Protein 3QVA (pdb70)

InterPro domains:
  IPR014306 Hydroxyisourate hydrolase [TIGR02962] (2-108)
  IPR014306 Hydroxyisourate hydrolase [cd05822] (2-108)
  IPR023416 Transthyretin/hydroxyisourate hydrolase domain [PF00576] (4-107)
  IPR023416 Transthyretin/hydroxyisourate hydrolase domain [PTHR10395] (2-108)
  IPR023418 Transthyretin, thyroxine binding site [PS00768] (7-22)
  IPR036817 Transthyretin/hydroxyisourate hydrolase domain superfamily [G3DSA:2.60.40.180] (1-108)
  IPR036817 Transthyretin/hydroxyisourate hydrolase domain superfamily [SSF49472] (1-108)

Nearest PDB structures (foldseek):
  3qva-assembly1_A  TM=1.009E+00  e=8.486E-22  Klebsiella pneumoniae subsp. pneumoniae MGH 78578
  3qva-assembly1_C  TM=1.006E+00  e=4.173E-19  Klebsiella pneumoniae subsp. pneumoniae MGH 78578
  3qva-assembly1_D  TM=1.007E+00  e=2.895E-18  Klebsiella pneumoniae subsp. pneumoniae MGH 78578
  4mrb-assembly1_B-2  TM=9.279E-01  e=1.283E-07  Homo sapiens
  4det-assembly1_B-2  TM=9.299E-01  e=4.336E-07  Homo sapiens

Sequence (422 aa):
ENLYFQMSTLSTHILDISTGTPAEGVTVSLSREGETLANLVTNAQGRIATFSAAPLPAGRYCLTAETGAWFARAGRESVFTRRAQIDFVIDHFHLPFLIAPGGWSTYRGSHMSTLSTHILDISTGTPAEGVTVSLSREGETLANLVTNAQGRIATFSAAPLPAGRYCCLTAETGAWFARAGRESVFTRAQIDFVIGEDHFHLPFLIAPGGWSTYRGMSTLSTHILDISTGTPAEGVTVSLSREGETLANLVTNAQGRIATFSAAPLPAGRYCLTAETGAWFARAGRESVFTRRAQIDFVIGEDHFHLPFLIAPGGWSTYRGSSTLSTHILDISTGTPAEGVTVSLSREGETLANLVTNAQGRIATFSAAPLPAGRYCCLTAETGAWFARAGRESVFTRAQIDFVIGDHFHLPFLIAPGGWSTYRGS

B-factor: mean 18.8, std 6.83, range [8.74, 57.18]

Solvent-accessible surface area: 16464 Å² total; per-residue (Å²): 159,117,110,76,91,111,110,7,49,0,10,1,10,0,1,2,18,6,74,11,67,40,0,104,27,0,37,0,27,0,26,74,105,78,58,69,43,0,5,20,52,4,80,72,68,0,86,11,87,45,2,14,83,66,72,8,73,84,25,158,6,20,0,14,0,42,5,15,43,39,4,67,158,66,69,70,124,29,29,6,27,58,0,26,0,9,1,52,48,117,67,15,27,0,2,0,9,1,3,11,2,0,8,23,3,11,55,6,46,94,108,2,37,0,11,1,8,0,1,2,16,6,74,12,67,43,0,106,26,0,38,0,26,0,22,77,132,75,58,109,71,18,103,67,90,3,62,63,94,0,80,11,83,74,14,30,118,63,61,9,60,62,24,129,3,32,0,13,0,60,5,13,45,38,2,65,157,67,71,74,160,23,20,4,36,76,0,21,0,13,0,52,2,72,89,86,76,8,39,0,2,0,9,1,3,13,0,0,11,24,4,11,38,28,86,4,46,0,10,1,17,0,2,1,17,5,75,13,66,44,0,105,25,0,36,0,30,0,24,79,106,73,58,105,58,15,105,64,89,4,80,68,111,0,102,12,87,69,6,29,122,63,84,6,72,68,24,166,5,25,0,13,0,45,5,14,44,40,2,66,154,68,73,73,163,26,20,4,15,65,0,29,0,14,0,41,4,88,94,89,69,6,21,0,1,0,8,1,3,14,2,0,11,22,4,11,37,7,65,31,60,2,9,1,11,0,1,3,14,6,76,9,68,44,0,104,38,0,42,0,25,0,20,69,132,73,121,102,66,15,96,66,84,3,81,67,69,0,97,11,87,69,7,37,118,62,102,12,77,72,23,110,4,31,0,10,0,61,5,15,62,51,4,67,96,66,69,72,124,29,29,5,21,68,0,21,0,10,0,48,9,95,109,80,16,21,0,1,0,8,0,3,11,2,0,8,26,3,10,54,8,66

CATH classification: 2.60.40.180

Organism: Klebsiella pneumoniae subsp. pneumoniae (strain ATCC 700721 / MGH 78578) (NCBI:txid272620)

Foldseek 3Di:
DDFDAACAWEKEWEAAPVVRATQFFKWKWKDAPPRTHGIHTQHRRNIDGTRHPHHDDWHKMKIKTQVQVSCVVVVHHAPDRIDIDIDTDHYFYWYWYDYRYDIDIDGDD/DFAWEKEWEAAPVVRATQFFWWKWKDFPPHTQAIDTQHRRRIDGTRDPDTGDWGKMKIKTQVQVSCVVVVHHAPDRIDIDIDTDPPHYWYWYWYDYRDDIDIDGD/DAWEKEWEAAPVVGATQFFWWKWKDFPPHTQAIDTQHRRRIDGTRDPDGDDWGKMKIKTQVQVSCVVVVHHAPDRIDIDIDTDNDHYFYWYWYDYRDDIDIDGDD/DWEKEWEAAPVVRATQFFKWKWKDFPPHTDAIDTQHRRNMDGTGDPDDDDWGKMKIKIQVQVSCVVVVHAAPDRIDIDIDTDVPYFYWYWYDYRDDIDIDTDD

Structure (mmCIF, N/CA/C/O backbone):
data_3QVA
#
_entry.id   3QVA
#
_cell.length_a   42.192
_cell.length_b   101.302
_cell.length_c   106.111
_cell.angle_alpha   90.000
_cell.angle_beta   90.000
_cell.angle_gamma   90.000
#
_symmetry.space_group_name_H-M   'P 21 21 21'
#
loop_
_entity.id
_entity.type
_entity.pdbx_description
1 polymer 'Transthyretin-like protein'
2 non-polymer 'PHOSPHATE ION'
3 water water
#
loop_
_atom_site.group_PDB
_atom_site.id
_atom_site.type_symbol
_atom_site.label_atom_id
_atom_site.label_alt_id
_atom_site.label_comp_id
_atom_site.label_asym_id
_atom_site.label_entity_id
_atom_site.label_seq_id
_atom_site.pdbx_PDB_ins_code
_atom_site.Cartn_x
_atom_site.Cartn_y
_atom_site.Cartn_z
_atom_site.occupancy
_atom_site.B_iso_or_equiv
_atom_site.auth_seq_id
_atom_site.auth_comp_id
_atom_site.auth_asym_id
_atom_site.auth_atom_id
_atom_site.pdbx_PDB_model_num
ATOM 1 N N . GLU A 1 1 ? -1.225 -24.136 -45.384 1.00 30.53 -7 GLU A N 1
ATOM 2 C CA . GLU A 1 1 ? -0.013 -24.993 -45.539 1.00 30.25 -7 GLU A CA 1
ATOM 3 C C . GLU A 1 1 ? -0.063 -26.179 -44.564 1.00 29.34 -7 GLU A C 1
ATOM 4 O O . GLU A 1 1 ? -0.709 -26.113 -43.512 1.00 29.56 -7 GLU A O 1
ATOM 10 N N . ASN A 1 2 ? 0.608 -27.261 -44.944 1.00 28.10 -6 ASN A N 1
ATOM 11 C CA . ASN A 1 2 ? 0.776 -28.440 -44.101 1.00 26.84 -6 ASN A CA 1
ATOM 12 C C . ASN A 1 2 ? 1.436 -28.138 -42.758 1.00 25.81 -6 ASN A C 1
ATOM 13 O O . ASN A 1 2 ? 2.284 -27.248 -42.662 1.00 25.53 -6 ASN A O 1
ATOM 18 N N . LEU A 1 3 ? 1.049 -28.892 -41.731 1.00 24.46 -5 LEU A N 1
ATOM 19 C CA . LEU A 1 3 ? 1.760 -28.879 -40.455 1.00 23.68 -5 LEU A CA 1
ATOM 20 C C . LEU A 1 3 ? 2.866 -29.922 -40.484 1.00 23.38 -5 LEU A C 1
ATOM 21 O O . LEU A 1 3 ? 2.627 -31.072 -40.861 1.00 22.69 -5 LEU A O 1
ATOM 26 N N . TYR A 1 4 ? 4.069 -29.529 -40.073 1.00 22.69 -4 TYR A N 1
ATOM 27 C CA . TYR A 1 4 ? 5.199 -30.454 -40.068 1.00 23.14 -4 TYR A CA 1
ATOM 28 C C . TYR A 1 4 ? 6.346 -29.991 -39.199 1.00 23.56 -4 TYR A C 1
ATOM 29 O O . TYR A 1 4 ? 6.539 -28.794 -38.995 1.00 22.63 -4 TYR A O 1
ATOM 38 N N . PHE A 1 5 ? 7.092 -30.963 -38.686 1.00 24.54 -3 PHE A N 1
ATOM 39 C CA . PHE A 1 5 ? 8.449 -30.735 -38.204 1.00 26.15 -3 PHE A CA 1
ATOM 40 C C . PHE A 1 5 ? 9.271 -32.023 -38.284 1.00 27.02 -3 PHE A C 1
ATOM 41 O O . PHE A 1 5 ? 8.710 -33.104 -38.479 1.00 27.41 -3 PHE A O 1
ATOM 49 N N . GLN A 1 6 ? 10.590 -31.876 -38.134 1.00 28.09 -2 GLN A N 1
ATOM 50 C CA . GLN A 1 6 ? 11.601 -32.953 -38.181 1.00 28.90 -2 GLN A CA 1
ATOM 51 C C . GLN A 1 6 ? 12.599 -32.728 -39.316 1.00 29.35 -2 GLN A C 1
ATOM 52 O O . GLN A 1 6 ? 12.222 -32.668 -40.492 1.00 30.03 -2 GLN A O 1
ATOM 54 N N . MET A 1 9 ? 24.016 -27.158 -29.823 1.00 34.14 1 MET A N 1
ATOM 55 C CA . MET A 1 9 ? 22.681 -27.624 -30.187 1.00 33.91 1 MET A CA 1
ATOM 56 C C . MET A 1 9 ? 21.633 -27.081 -29.219 1.00 33.61 1 MET A C 1
ATOM 57 O O . MET A 1 9 ? 21.785 -27.182 -27.995 1.00 34.07 1 MET A O 1
ATOM 59 N N . SER A 1 10 ? 20.568 -26.507 -29.777 1.00 32.79 2 SER A N 1
ATOM 60 C CA . SER A 1 10 ? 19.557 -25.820 -28.984 1.00 31.53 2 SER A CA 1
ATOM 61 C C . SER A 1 10 ? 18.146 -26.046 -29.516 1.00 30.54 2 SER A C 1
ATOM 62 O O . SER A 1 10 ? 17.868 -25.798 -30.694 1.00 30.65 2 SER A O 1
ATOM 64 N N . THR A 1 11 ? 17.264 -26.506 -28.633 1.00 28.88 3 THR A N 1
ATOM 65 C CA . THR A 1 11 ? 15.845 -26.656 -28.945 1.00 27.52 3 THR A CA 1
ATOM 66 C C . THR A 1 11 ? 15.152 -25.291 -28.963 1.00 25.96 3 THR A C 1
ATOM 67 O O . THR A 1 11 ? 15.650 -24.321 -28.386 1.00 25.77 3 THR A O 1
ATOM 71 N N . LEU A 1 12 ? 14.008 -25.224 -29.636 1.00 24.12 4 LEU A N 1
ATOM 72 C CA . LEU A 1 12 ? 13.274 -23.973 -29.771 1.00 22.18 4 LEU A CA 1
ATOM 73 C C . LEU A 1 12 ? 11.804 -24.143 -29.412 1.00 21.08 4 LEU A C 1
ATOM 74 O O . LEU A 1 12 ? 11.142 -25.069 -29.884 1.00 20.74 4 LEU A O 1
ATOM 79 N N . SER A 1 13 ? 11.299 -23.233 -28.583 1.00 19.57 5 SER A N 1
ATOM 80 C CA . SER A 1 13 ? 9.887 -23.217 -28.245 1.00 18.25 5 SER A CA 1
ATOM 81 C C . SER A 1 13 ? 9.324 -21.804 -28.322 1.00 17.30 5 SER A C 1
ATOM 82 O O . SER A 1 13 ? 10.074 -20.819 -28.310 1.00 16.84 5 SER A O 1
ATOM 85 N N . THR A 1 14 ? 8.002 -21.713 -28.414 1.00 16.14 6 THR A N 1
ATOM 86 C CA . THR A 1 14 ? 7.336 -20.420 -28.308 1.00 15.30 6 THR A CA 1
ATOM 87 C C . THR A 1 14 ? 6.051 -20.500 -27.499 1.00 15.25 6 THR A C 1
ATOM 88 O O . THR A 1 14 ? 5.550 -21.590 -27.179 1.00 15.15 6 THR A O 1
ATOM 92 N N . HIS A 1 15 ? 5.547 -19.318 -27.162 1.00 15.14 7 HIS A N 1
ATOM 93 C CA . HIS A 1 15 ? 4.336 -19.139 -26.401 1.00 15.11 7 HIS A CA 1
ATOM 94 C C . HIS A 1 15 ? 3.771 -17.827 -26.917 1.00 14.64 7 HIS A C 1
ATOM 95 O O . HIS A 1 15 ? 4.495 -16.840 -27.008 1.00 14.35 7 HIS A O 1
ATOM 102 N N . ILE A 1 16 ? 2.501 -17.823 -27.307 1.00 13.57 8 ILE A N 1
ATOM 103 C CA . ILE A 1 16 ? 1.884 -16.613 -27.825 1.00 13.58 8 ILE A CA 1
ATOM 104 C C . ILE A 1 16 ? 0.724 -16.209 -26.931 1.00 13.92 8 ILE A C 1
ATOM 105 O O . ILE A 1 16 ? -0.195 -16.988 -26.694 1.00 13.68 8 ILE A O 1
ATOM 110 N N . LEU A 1 17 ? 0.798 -14.991 -26.414 1.00 14.18 9 LEU A N 1
ATOM 111 C CA . LEU A 1 17 ? -0.258 -14.443 -25.584 1.00 14.60 9 LEU A CA 1
ATOM 112 C C . LEU A 1 17 ? -0.894 -13.251 -26.277 1.00 14.16 9 LEU A C 1
ATOM 113 O O . LEU A 1 17 ? -0.193 -12.377 -26.782 1.00 13.52 9 LEU A O 1
ATOM 118 N N . ASP A 1 18 ? -2.220 -13.213 -26.298 1.00 13.74 10 ASP A N 1
ATOM 119 C CA . ASP A 1 18 ? -2.932 -12.048 -26.801 1.00 14.27 10 ASP A CA 1
ATOM 120 C C . ASP A 1 18 ? -3.141 -11.098 -25.631 1.00 14.42 10 ASP A C 1
ATOM 121 O O . ASP A 1 18 ? -4.037 -11.298 -24.800 1.00 14.51 10 ASP A O 1
ATOM 126 N N . ILE A 1 19 ? -2.308 -10.060 -25.562 1.00 14.39 11 ILE A N 1
ATOM 127 C CA . ILE A 1 19 ? -2.365 -9.148 -24.427 1.00 15.02 11 ILE A CA 1
ATOM 128 C C . ILE A 1 19 ? -3.543 -8.176 -24.521 1.00 15.34 11 ILE A C 1
ATOM 129 O O . ILE A 1 19 ? -3.835 -7.472 -23.564 1.00 15.00 11 ILE A O 1
ATOM 134 N N . SER A 1 20 ? -4.229 -8.159 -25.663 1.00 16.21 12 SER A N 1
ATOM 135 C CA . SER A 1 20 ? -5.442 -7.358 -25.797 1.00 17.47 12 SER A CA 1
ATOM 136 C C . SER A 1 20 ? -6.573 -7.958 -24.950 1.00 18.41 12 SER A C 1
ATOM 137 O O . SER A 1 20 ? -7.469 -7.242 -24.502 1.00 18.52 12 SER A O 1
ATOM 140 N N . THR A 1 21 ? -6.501 -9.266 -24.703 1.00 18.99 13 THR A N 1
ATOM 141 C CA . THR A 1 21 ? -7.508 -9.967 -23.897 1.00 20.10 13 THR A CA 1
ATOM 142 C C . THR A 1 21 ? -6.936 -10.632 -22.641 1.00 20.31 13 THR A C 1
ATOM 143 O O . THR A 1 21 ? -7.688 -11.035 -21.745 1.00 21.14 13 THR A O 1
ATOM 147 N N . GLY A 1 22 ? -5.613 -10.753 -22.574 1.00 20.08 14 GLY A N 1
ATOM 148 C CA . GLY A 1 22 ? -4.947 -11.435 -21.470 1.00 20.19 14 GLY A CA 1
ATOM 149 C C . GLY A 1 22 ? -5.130 -12.945 -21.480 1.00 20.32 14 GLY A C 1
ATOM 150 O O . GLY A 1 22 ? -5.229 -13.572 -20.424 1.00 20.15 14 GLY A O 1
ATOM 151 N N . THR A 1 23 ? -5.182 -13.529 -22.675 1.00 19.97 15 THR A N 1
ATOM 152 C CA . THR A 1 23 ? -5.383 -14.969 -22.824 1.00 19.99 15 THR A CA 1
ATOM 153 C C . THR A 1 23 ? -4.358 -15.551 -23.795 1.00 19.36 15 THR A C 1
ATOM 154 O O . THR A 1 23 ? -3.853 -14.832 -24.667 1.00 19.53 15 THR A O 1
ATOM 158 N N . PRO A 1 24 ? -4.040 -16.851 -23.648 1.00 18.71 16 PRO A N 1
ATOM 159 C CA . PRO A 1 24 ? -3.161 -17.491 -24.619 1.00 17.91 16 PRO A CA 1
ATOM 160 C C . PRO A 1 24 ? -3.809 -17.497 -25.998 1.00 17.29 16 PRO A C 1
ATOM 161 O O . PRO A 1 24 ? -5.030 -17.647 -26.112 1.00 16.90 16 PRO A O 1
ATOM 165 N N . ALA A 1 25 ? -2.992 -17.336 -27.033 1.00 16.14 17 ALA A N 1
ATOM 166 C CA . ALA A 1 25 ? -3.494 -17.289 -28.400 1.00 15.62 17 ALA A CA 1
ATOM 167 C C . ALA A 1 25 ? -3.446 -18.690 -28.991 1.00 15.70 17 ALA A C 1
ATOM 168 O O . ALA A 1 25 ? -2.369 -19.206 -29.286 1.00 15.01 17 ALA A O 1
ATOM 170 N N . GLU A 1 26 ? -4.622 -19.308 -29.115 1.00 16.02 18 GLU A N 1
ATOM 171 C CA . GLU A 1 26 ? -4.745 -20.677 -29.634 1.00 16.50 18 GLU A CA 1
ATOM 172 C C . GLU A 1 26 ? -5.047 -20.676 -31.131 1.00 15.96 18 GLU A C 1
ATOM 173 O O . GLU A 1 26 ? -5.924 -19.943 -31.599 1.00 16.16 18 GLU A O 1
ATOM 179 N N . GLY A 1 27 ? -4.320 -21.508 -31.871 1.00 15.86 19 GLY A N 1
ATOM 180 C CA . GLY A 1 27 ? -4.544 -21.678 -33.307 1.00 15.54 19 GLY A CA 1
ATOM 181 C C . GLY A 1 27 ? -3.776 -20.716 -34.202 1.00 14.99 19 GLY A C 1
ATOM 182 O O . GLY A 1 27 ? -4.165 -20.485 -35.344 1.00 15.12 19 GLY A O 1
ATOM 183 N N . VAL A 1 28 ? -2.692 -20.147 -33.682 1.00 14.52 20 VAL A N 1
ATOM 184 C CA . VAL A 1 28 ? -1.810 -19.294 -34.485 1.00 14.31 20 VAL A CA 1
ATOM 185 C C . VAL A 1 28 ? -0.806 -20.191 -35.185 1.00 14.45 20 VAL A C 1
ATOM 186 O O . VAL A 1 28 ? -0.142 -21.011 -34.536 1.00 14.71 20 VAL A O 1
ATOM 190 N N . THR A 1 29 ? -0.699 -20.045 -36.503 1.00 14.69 21 THR A N 1
ATOM 191 C CA . THR A 1 29 ? 0.311 -20.765 -37.269 1.00 15.51 21 THR A CA 1
ATOM 192 C C . THR A 1 29 ? 1.654 -20.070 -37.117 1.00 15.17 21 THR A C 1
ATOM 193 O O . THR A 1 29 ? 1.737 -18.850 -37.237 1.00 14.68 21 THR A O 1
ATOM 197 N N . VAL A 1 30 ? 2.689 -20.857 -36.829 1.00 14.86 22 VAL A N 1
ATOM 198 C CA . VAL A 1 30 ? 4.052 -20.354 -36.661 1.00 14.79 22 VAL A CA 1
ATOM 199 C C . VAL A 1 30 ? 5.032 -21.219 -37.452 1.00 15.32 22 VAL A C 1
ATOM 200 O O . VAL A 1 30 ? 5.094 -22.440 -37.258 1.00 15.33 22 VAL A O 1
ATOM 204 N N . SER A 1 31 ? 5.807 -20.582 -38.329 1.00 15.87 23 SER A N 1
ATOM 205 C CA . SER A 1 31 ? 6.785 -21.295 -39.144 1.00 16.53 23 SER A CA 1
ATOM 206 C C . SER A 1 31 ? 8.222 -20.988 -38.743 1.00 16.97 23 SER A C 1
ATOM 207 O O . SER A 1 31 ? 8.533 -19.887 -38.284 1.00 16.47 23 SER A O 1
ATOM 210 N N . LEU A 1 32 ? 9.091 -21.980 -38.917 1.00 17.43 24 LEU A N 1
ATOM 211 C CA . LEU A 1 32 ? 10.517 -21.802 -38.698 1.00 18.52 24 LEU A CA 1
ATOM 212 C C . LEU A 1 32 ? 11.238 -21.996 -40.021 1.00 19.19 24 LEU A C 1
ATOM 213 O O . LEU A 1 32 ? 10.990 -22.972 -40.730 1.00 18.85 24 LEU A O 1
ATOM 218 N N . SER A 1 33 ? 12.120 -21.061 -40.352 1.00 20.37 25 SER A N 1
ATOM 219 C CA . SER A 1 33 ? 12.935 -21.194 -41.548 1.00 22.25 25 SER A CA 1
ATOM 220 C C . SER A 1 33 ? 14.402 -20.880 -41.279 1.00 23.39 25 SER A C 1
ATOM 221 O O . SER A 1 33 ? 14.745 -20.217 -40.294 1.00 23.25 25 SER A O 1
ATOM 224 N N . ARG A 1 34 ? 15.259 -21.380 -42.164 1.00 24.85 26 ARG A N 1
ATOM 225 C CA . ARG A 1 34 ? 16.681 -21.098 -42.123 1.00 26.74 26 ARG A CA 1
ATOM 226 C C . ARG A 1 34 ? 17.157 -20.960 -43.560 1.00 27.61 26 ARG A C 1
ATOM 227 O O . ARG A 1 34 ? 16.959 -21.872 -44.371 1.00 27.88 26 ARG A O 1
ATOM 235 N N . GLU A 1 35 ? 17.760 -19.811 -43.862 1.00 28.66 27 GLU A N 1
ATOM 236 C CA . GLU A 1 35 ? 18.299 -19.504 -45.190 1.00 29.57 27 GLU A CA 1
ATOM 237 C C . GLU A 1 35 ? 17.313 -19.788 -46.331 1.00 30.12 27 GLU A C 1
ATOM 238 O O . GLU A 1 35 ? 17.666 -20.423 -47.332 1.00 30.81 27 GLU A O 1
ATOM 240 N N . GLY A 1 36 ? 16.076 -19.323 -46.169 1.00 30.43 28 GLY A N 1
ATOM 241 C CA . GLY A 1 36 ? 15.037 -19.497 -47.189 1.00 30.60 28 GLY A CA 1
ATOM 242 C C . GLY A 1 36 ? 14.199 -20.758 -47.056 1.00 30.51 28 GLY A C 1
ATOM 243 O O . GLY A 1 36 ? 13.027 -20.773 -47.446 1.00 31.18 28 GLY A O 1
ATOM 244 N N . GLU A 1 37 ? 14.798 -21.814 -46.509 1.00 30.25 29 GLU A N 1
ATOM 245 C CA . GLU A 1 37 ? 14.143 -23.114 -46.385 1.00 29.68 29 GLU A CA 1
ATOM 246 C C . GLU A 1 37 ? 13.308 -2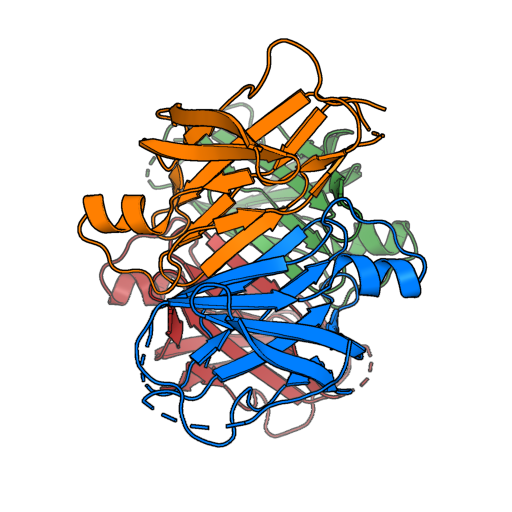3.210 -45.112 1.00 29.22 29 GLU A C 1
ATOM 247 O O . GLU A 1 37 ? 13.832 -23.056 -44.005 1.00 29.15 29 GLU A O 1
ATOM 249 N N . THR A 1 38 ? 12.010 -23.466 -45.267 1.00 28.51 30 THR A N 1
ATOM 250 C CA . THR A 1 38 ? 11.154 -23.656 -44.098 1.00 27.72 30 THR A CA 1
ATOM 251 C C . THR A 1 38 ? 11.347 -25.040 -43.494 1.00 26.45 30 THR A C 1
ATOM 252 O O . THR A 1 38 ? 11.251 -26.061 -44.183 1.00 26.67 30 THR A O 1
ATOM 256 N N . LEU A 1 39 ? 11.656 -25.046 -42.202 1.00 24.57 31 LEU A N 1
ATOM 257 C CA . LEU A 1 39 ? 12.031 -26.243 -41.465 1.00 23.12 31 LEU A CA 1
ATOM 258 C C . LEU A 1 39 ? 10.844 -26.858 -40.743 1.00 22.17 31 LEU A C 1
ATOM 259 O O . LEU A 1 39 ? 10.808 -28.068 -40.497 1.00 21.79 31 LEU A O 1
ATOM 264 N N . ALA A 1 40 ? 9.881 -26.010 -40.393 1.00 20.38 32 ALA A N 1
ATOM 265 C CA . ALA A 1 40 ? 8.715 -26.432 -39.638 1.00 19.32 32 ALA A CA 1
ATOM 266 C C . ALA A 1 40 ? 7.579 -25.446 -39.827 1.00 18.62 32 ALA A C 1
ATOM 267 O O . ALA A 1 40 ? 7.809 -24.261 -40.068 1.00 18.29 32 ALA A O 1
ATOM 269 N N . ASN A 1 41 ? 6.356 -25.955 -39.736 1.00 17.87 33 ASN A N 1
ATOM 270 C CA . ASN A 1 41 ? 5.158 -25.132 -39.734 1.00 17.67 33 ASN A CA 1
ATOM 271 C C . ASN A 1 41 ? 4.195 -25.775 -38.756 1.00 17.34 33 ASN A C 1
ATOM 272 O O . ASN A 1 41 ? 3.761 -26.914 -38.964 1.00 16.94 33 ASN A O 1
ATOM 277 N N . LEU A 1 42 ? 3.897 -25.061 -37.669 1.00 16.61 34 LEU A N 1
ATOM 278 C CA . LEU A 1 42 ? 3.125 -25.625 -36.565 1.00 16.47 34 LEU A CA 1
ATOM 279 C C . LEU A 1 42 ? 2.057 -24.650 -36.075 1.00 16.39 34 LEU A C 1
ATOM 280 O O . LEU A 1 42 ? 1.954 -23.533 -36.590 1.00 16.43 34 LEU A O 1
ATOM 285 N N . VAL A 1 43 ? 1.239 -25.086 -35.116 1.00 16.47 35 VAL A N 1
ATOM 286 C CA . VAL A 1 43 ? 0.124 -24.274 -34.621 1.00 16.77 35 VAL A CA 1
ATOM 287 C C . VAL A 1 43 ? 0.110 -24.278 -33.095 1.00 16.89 35 VAL A C 1
ATOM 288 O O . VAL A 1 43 ? 0.323 -25.319 -32.469 1.00 16.73 35 VAL A O 1
ATOM 292 N N . THR A 1 44 ? -0.133 -23.112 -32.495 1.00 16.71 36 THR A N 1
ATOM 293 C CA . THR A 1 44 ? -0.185 -23.017 -31.043 1.00 17.00 36 THR A CA 1
ATOM 294 C C . THR A 1 44 ? -1.373 -23.797 -30.502 1.00 17.72 36 THR A C 1
ATOM 295 O O . THR A 1 44 ? -2.455 -23.791 -31.096 1.00 18.16 36 THR A O 1
ATOM 299 N N . ASN A 1 45 ? -1.157 -24.464 -29.374 1.00 18.56 37 ASN A N 1
ATOM 300 C CA . ASN A 1 45 ? -2.226 -25.199 -28.694 1.00 19.37 37 ASN A CA 1
ATOM 301 C C . ASN A 1 45 ? -3.111 -24.296 -27.820 1.00 19.80 37 ASN A C 1
ATOM 302 O O . ASN A 1 45 ? -3.002 -23.071 -27.874 1.00 19.80 37 ASN A O 1
ATOM 307 N N . ALA A 1 46 ? -3.987 -24.906 -27.017 1.00 20.09 38 ALA A N 1
ATOM 308 C CA . ALA A 1 46 ? -4.896 -24.169 -26.138 1.00 20.36 38 ALA A CA 1
ATOM 309 C C . ALA A 1 46 ? -4.187 -23.269 -25.114 1.00 20.08 38 ALA A C 1
ATOM 310 O O . ALA A 1 46 ? -4.769 -22.296 -24.633 1.00 20.87 38 ALA A O 1
ATOM 312 N N . GLN A 1 47 ? -2.938 -23.596 -24.784 1.00 19.81 39 GLN A N 1
ATOM 313 C CA . GLN A 1 47 ? -2.136 -22.779 -23.868 1.00 19.19 39 GLN A CA 1
ATOM 314 C C . GLN A 1 47 ? -1.277 -21.757 -24.614 1.00 18.55 39 GLN A C 1
ATOM 315 O O . GLN A 1 47 ? -0.453 -21.070 -24.005 1.00 17.98 39 GLN A O 1
ATOM 318 N N . GLY A 1 48 ? -1.487 -21.661 -25.926 1.00 17.59 40 GLY A N 1
ATOM 319 C CA . GLY A 1 48 ? -0.769 -20.706 -26.774 1.00 17.16 40 GLY A CA 1
ATOM 320 C C . GLY A 1 48 ? 0.646 -21.148 -27.084 1.00 16.85 40 GLY A C 1
ATOM 321 O O . GLY A 1 48 ? 1.477 -20.339 -27.499 1.00 16.72 40 GLY A O 1
ATOM 322 N N . ARG A 1 49 ? 0.921 -22.440 -26.913 1.00 16.56 41 ARG A N 1
ATOM 323 C CA . ARG A 1 49 ? 2.301 -22.934 -26.936 1.00 16.61 41 ARG A CA 1
ATOM 324 C C . ARG A 1 49 ? 2.632 -23.869 -28.091 1.00 16.75 41 ARG A C 1
ATOM 325 O O . ARG A 1 49 ? 1.761 -24.561 -28.623 1.00 16.73 41 ARG A O 1
ATOM 333 N N . ILE A 1 50 ? 3.900 -23.845 -28.488 1.00 16.53 42 ILE A N 1
ATOM 334 C CA . ILE A 1 50 ? 4.493 -24.863 -29.346 1.00 16.92 42 ILE A CA 1
ATOM 335 C C . ILE A 1 50 ? 5.751 -25.317 -28.617 1.00 17.29 42 ILE A C 1
ATOM 336 O O . ILE A 1 50 ? 6.687 -24.530 -28.426 1.00 16.96 42 ILE A O 1
ATOM 341 N N . ALA A 1 51 ? 5.760 -26.579 -28.185 1.00 17.88 43 ALA A N 1
ATOM 342 C CA . ALA A 1 51 ? 6.830 -27.089 -27.318 1.00 18.75 43 ALA A CA 1
ATOM 343 C C . ALA A 1 51 ? 8.182 -27.241 -28.004 1.00 19.31 43 ALA A C 1
ATOM 344 O O . ALA A 1 51 ? 9.227 -27.042 -27.374 1.00 19.64 43 ALA A O 1
ATOM 346 N N . THR A 1 52 ? 8.161 -27.597 -29.286 1.00 19.98 44 THR A N 1
ATOM 347 C CA . THR A 1 52 ? 9.384 -27.788 -30.068 1.00 20.62 44 THR A CA 1
ATOM 348 C C . THR A 1 52 ? 9.121 -27.638 -31.568 1.00 20.66 44 THR A C 1
ATOM 349 O O . THR A 1 52 ? 8.027 -27.948 -32.047 1.00 20.59 44 THR A O 1
ATOM 353 N N . PHE A 1 53 ? 10.123 -27.151 -32.299 1.00 20.86 45 PHE A N 1
ATOM 354 C CA . PHE A 1 53 ? 10.021 -26.998 -33.751 1.00 21.54 45 PHE A CA 1
ATOM 355 C C . PHE A 1 53 ? 10.850 -28.030 -34.500 1.00 23.07 45 PHE A C 1
ATOM 356 O O . PHE A 1 53 ? 10.974 -27.967 -35.724 1.00 23.21 45 PHE A O 1
ATOM 364 N N . SER A 1 54 ? 11.410 -28.979 -33.756 1.00 24.90 46 SER A N 1
ATOM 365 C CA . SER A 1 54 ? 12.303 -29.987 -34.324 1.00 26.68 46 SER A CA 1
ATOM 366 C C . SER A 1 54 ? 12.333 -31.233 -33.446 1.00 28.10 46 SER A C 1
ATOM 367 O O . SER A 1 54 ? 12.203 -31.139 -32.222 1.00 28.52 46 SER A O 1
ATOM 370 N N . ALA A 1 55 ? 12.502 -32.393 -34.078 1.00 29.55 47 ALA A N 1
ATOM 371 C CA . ALA A 1 55 ? 12.626 -33.660 -33.358 1.00 30.90 47 ALA A CA 1
ATOM 372 C C . ALA A 1 55 ? 13.937 -33.724 -32.574 1.00 31.74 47 ALA A C 1
ATOM 373 O O . ALA A 1 55 ? 13.968 -34.206 -31.437 1.00 32.24 47 ALA A O 1
ATOM 375 N N . ALA A 1 56 ? 15.011 -33.233 -33.189 1.00 32.51 48 ALA A N 1
ATOM 376 C CA . ALA A 1 56 ? 16.322 -33.146 -32.546 1.00 33.36 48 ALA A CA 1
ATOM 377 C C . ALA A 1 56 ? 16.693 -31.671 -32.345 1.00 33.85 48 ALA A C 1
ATOM 378 O O . ALA A 1 56 ? 16.129 -30.803 -33.013 1.00 33.83 48 ALA A O 1
ATOM 380 N N . PRO A 1 57 ? 17.635 -31.374 -31.422 1.00 34.30 49 PRO A N 1
ATOM 381 C CA . PRO A 1 57 ? 18.051 -29.977 -31.241 1.00 34.45 49 PRO A CA 1
ATOM 382 C C . PRO A 1 57 ? 18.581 -29.326 -32.520 1.00 34.58 49 PRO A C 1
ATOM 383 O O . PRO A 1 57 ? 19.232 -29.987 -33.337 1.00 34.64 49 PRO A O 1
ATOM 387 N N . LEU A 1 58 ? 18.280 -28.040 -32.687 1.00 34.38 50 LEU A N 1
ATOM 388 C CA . LEU A 1 58 ? 18.677 -27.289 -33.876 1.00 34.39 50 LEU A CA 1
ATOM 389 C C . LEU A 1 58 ? 20.168 -26.965 -33.866 1.00 34.46 50 LEU A C 1
ATOM 390 O O . LEU A 1 58 ? 20.730 -26.653 -32.810 1.00 34.79 50 LEU A O 1
ATOM 395 N N . PRO A 1 59 ? 20.816 -27.045 -35.043 1.00 34.58 51 PRO A N 1
ATOM 396 C CA . PRO A 1 59 ? 22.220 -26.653 -35.173 1.00 34.52 51 PRO A CA 1
ATOM 397 C C . PRO A 1 59 ? 22.410 -25.136 -35.108 1.00 34.41 51 PRO A C 1
ATOM 398 O O . PRO A 1 59 ? 21.428 -24.388 -35.089 1.00 34.53 51 PRO A O 1
ATOM 402 N N . ALA A 1 60 ? 23.668 -24.697 -35.070 1.00 34.00 52 ALA A N 1
ATOM 403 C CA . ALA A 1 60 ? 24.007 -23.275 -35.086 1.00 33.39 52 ALA A CA 1
ATOM 404 C C . ALA A 1 60 ? 23.700 -22.648 -36.442 1.00 32.87 52 ALA A C 1
ATOM 405 O O . ALA A 1 60 ? 23.845 -23.294 -37.483 1.00 33.02 52 ALA A O 1
ATOM 407 N N . GLY A 1 61 ? 23.259 -21.391 -36.420 1.00 31.99 53 GLY A N 1
ATOM 408 C CA . GLY A 1 61 ? 22.932 -20.668 -37.646 1.00 30.89 53 GLY A CA 1
ATOM 409 C C . GLY A 1 61 ? 21.903 -19.572 -37.430 1.00 30.09 53 GLY A C 1
ATOM 410 O O . GLY A 1 61 ? 21.519 -19.280 -36.300 1.00 29.83 53 GLY A O 1
ATOM 411 N N . ARG A 1 62 ? 21.458 -18.972 -38.527 1.00 29.57 54 ARG A N 1
ATOM 412 C CA . ARG A 1 62 ? 20.486 -17.883 -38.467 1.00 28.74 54 ARG A CA 1
ATOM 413 C C . ARG A 1 62 ? 19.086 -18.364 -38.830 1.00 27.57 54 ARG A C 1
ATOM 414 O O . ARG A 1 62 ? 18.880 -18.989 -39.876 1.00 27.76 54 ARG A O 1
ATOM 422 N N . TYR A 1 63 ? 18.132 -18.067 -37.952 1.00 25.82 55 TYR A N 1
ATOM 423 C CA . TYR A 1 63 ? 16.772 -18.572 -38.086 1.00 24.16 55 TYR A CA 1
ATOM 424 C C . TYR A 1 63 ? 15.738 -17.460 -38.106 1.00 23.22 55 TYR A C 1
ATOM 425 O O . TYR A 1 63 ? 15.999 -16.331 -37.696 1.00 22.56 55 TYR A O 1
ATOM 434 N N . CYS A 1 64 ? 14.551 -17.815 -38.574 1.00 21.81 56 CYS A N 1
ATOM 435 C CA . CYS A 1 64 ? 13.441 -16.899 -38.655 1.00 21.04 56 CYS A CA 1
ATOM 436 C C . CYS A 1 64 ? 12.195 -17.632 -38.175 1.00 19.53 56 CYS A C 1
ATOM 437 O O . CYS A 1 64 ? 11.814 -18.649 -38.761 1.00 18.66 56 CYS A O 1
ATOM 440 N N . LEU A 1 65 ? 11.590 -17.140 -37.092 1.00 17.71 57 LEU A N 1
ATOM 441 C CA . LEU A 1 65 ? 10.298 -17.646 -36.619 1.00 16.68 57 LEU A CA 1
ATOM 442 C C . LEU A 1 65 ? 9.220 -16.665 -37.016 1.00 15.83 57 LEU A C 1
ATOM 443 O O . LEU A 1 65 ? 9.314 -15.495 -36.680 1.00 15.23 57 LEU A O 1
ATOM 448 N N . THR A 1 66 ? 8.191 -17.134 -37.714 1.00 14.63 58 THR A N 1
ATOM 449 C CA . THR A 1 66 ? 7.150 -16.237 -38.192 1.00 14.13 58 THR A CA 1
ATOM 450 C C . THR A 1 66 ? 5.774 -16.667 -37.713 1.00 13.57 58 THR A C 1
ATOM 451 O O . THR A 1 66 ? 5.300 -17.751 -38.065 1.00 13.62 58 THR A O 1
ATOM 455 N N . ALA A 1 67 ? 5.134 -15.804 -36.928 1.00 12.67 59 ALA A N 1
ATOM 456 C CA . ALA A 1 67 ? 3.784 -16.069 -36.436 1.00 12.11 59 ALA A CA 1
ATOM 457 C C . ALA A 1 67 ? 2.779 -15.352 -37.319 1.00 11.83 59 ALA A C 1
ATOM 458 O O . ALA A 1 67 ? 2.912 -14.160 -37.585 1.00 11.44 59 ALA A O 1
ATOM 460 N N . GLU A 1 68 ? 1.776 -16.086 -37.792 1.00 11.96 60 GLU A N 1
ATOM 461 C CA . GLU A 1 68 ? 0.799 -15.515 -38.699 1.00 12.23 60 GLU A CA 1
ATOM 462 C C . GLU A 1 68 ? -0.293 -14.811 -37.898 1.00 12.11 60 GLU A C 1
ATOM 463 O O . GLU A 1 68 ? -1.436 -15.260 -37.820 1.00 12.40 60 GLU A O 1
ATOM 469 N N . THR A 1 69 ? 0.082 -13.690 -37.299 1.00 11.90 61 THR A N 1
ATOM 470 C CA . THR A 1 69 ? -0.781 -12.994 -36.355 1.00 12.15 61 THR A CA 1
ATOM 471 C C . THR A 1 69 ? -1.938 -12.261 -37.035 1.00 12.34 61 THR A C 1
ATOM 472 O O . THR A 1 69 ? -3.071 -12.264 -36.527 1.00 12.36 61 THR A O 1
ATOM 476 N N . GLY A 1 70 ? -1.663 -11.655 -38.190 1.00 12.55 62 GLY A N 1
ATOM 477 C CA . GLY A 1 70 ? -2.679 -10.897 -38.922 1.00 13.71 62 GLY A CA 1
ATOM 478 C C . GLY A 1 70 ? -3.831 -11.787 -39.348 1.00 14.41 62 GLY A C 1
ATOM 479 O O . GLY A 1 70 ? -5.003 -11.417 -39.193 1.00 14.89 62 GLY A O 1
ATOM 480 N N . ALA A 1 71 ? -3.494 -12.973 -39.855 1.00 14.94 63 ALA A N 1
ATOM 481 C CA . ALA A 1 71 ? -4.489 -13.968 -40.275 1.00 15.37 63 ALA A CA 1
ATOM 482 C C . ALA A 1 71 ? -5.323 -14.453 -39.095 1.00 15.75 63 ALA A C 1
ATOM 483 O O . ALA A 1 71 ? -6.538 -14.648 -39.225 1.00 15.94 63 ALA A O 1
ATOM 485 N N . TRP A 1 72 ? -4.667 -14.646 -37.951 1.00 15.27 64 TRP A N 1
ATOM 486 C CA . TRP A 1 72 ? -5.334 -15.063 -36.722 1.00 15.52 64 TRP A CA 1
ATOM 487 C C . TRP A 1 72 ? -6.337 -14.006 -36.240 1.00 15.63 64 TRP A C 1
ATOM 488 O O . TRP A 1 72 ? -7.481 -14.338 -35.909 1.00 15.51 64 TRP A O 1
ATOM 499 N N . PHE A 1 73 ? -5.923 -12.738 -36.228 1.00 15.60 65 PHE A N 1
ATOM 500 C CA . PHE A 1 73 ? -6.829 -11.665 -35.831 1.00 16.08 65 PHE A CA 1
ATOM 501 C C . PHE A 1 73 ? -8.004 -11.549 -36.798 1.00 16.83 65 PHE A C 1
ATOM 502 O O . PHE A 1 73 ? -9.145 -11.369 -36.365 1.00 17.28 65 PHE A O 1
ATOM 510 N N . ALA A 1 74 ? -7.716 -11.671 -38.094 1.00 17.59 66 ALA A N 1
ATOM 511 C CA . ALA A 1 74 ? -8.734 -11.572 -39.145 1.00 18.90 66 ALA A CA 1
ATOM 512 C C . ALA A 1 74 ? -9.797 -12.670 -39.063 1.00 19.79 66 ALA A C 1
ATOM 513 O O . ALA A 1 74 ? -10.982 -12.409 -39.315 1.00 20.25 66 ALA A O 1
ATOM 515 N N . ARG A 1 75 ? -9.378 -13.888 -38.711 1.00 20.79 67 ARG A N 1
ATOM 516 C CA . ARG A 1 75 ? -10.300 -15.017 -38.544 1.00 22.00 67 ARG A CA 1
ATOM 517 C C . ARG A 1 75 ? -11.268 -14.803 -37.389 1.00 22.74 67 ARG A C 1
ATOM 518 O O . ARG A 1 75 ? -12.375 -15.350 -37.386 1.00 23.19 67 ARG A O 1
ATOM 526 N N . ALA A 1 76 ? -10.835 -14.006 -36.416 1.00 23.26 68 ALA A N 1
ATOM 527 C CA . ALA A 1 76 ? -11.654 -13.620 -35.277 1.00 23.87 68 ALA A CA 1
ATOM 528 C C . ALA A 1 76 ? -12.400 -12.307 -35.542 1.00 23.92 68 ALA A C 1
ATOM 529 O O . ALA A 1 76 ? -13.052 -11.770 -34.647 1.00 24.75 68 ALA A O 1
ATOM 531 N N . GLY A 1 77 ? -12.292 -11.792 -36.769 1.00 23.95 69 GLY A N 1
ATOM 532 C CA . GLY A 1 77 ? -12.977 -10.555 -37.171 1.00 23.56 69 GLY A CA 1
ATOM 533 C C . GLY A 1 77 ? -12.392 -9.268 -36.610 1.00 23.22 69 GLY A C 1
ATOM 534 O O . GLY A 1 77 ? -13.113 -8.281 -36.404 1.00 23.75 69 GLY A O 1
ATOM 535 N N . ARG A 1 78 ? -11.083 -9.267 -36.379 1.00 22.61 70 ARG A N 1
ATOM 536 C CA . ARG A 1 78 ? -10.395 -8.129 -35.785 1.00 21.65 70 ARG A CA 1
ATOM 537 C C . ARG A 1 78 ? -9.332 -7.603 -36.740 1.00 21.42 70 ARG A C 1
ATOM 538 O O . ARG A 1 78 ? -8.517 -8.367 -37.252 1.00 21.58 70 ARG A O 1
ATOM 546 N N . GLU A 1 79 ? -9.349 -6.299 -36.983 1.00 20.77 71 GLU A N 1
ATOM 547 C CA . GLU A 1 79 ? -8.410 -5.689 -37.923 1.00 20.31 71 GLU A CA 1
ATOM 548 C C . GLU A 1 79 ? -7.082 -5.350 -37.234 1.00 19.72 71 GLU A C 1
ATOM 549 O O . GLU A 1 79 ? -7.038 -5.094 -36.030 1.00 19.73 71 GLU A O 1
ATOM 552 N N . SER A 1 80 ? -6.000 -5.382 -38.005 1.00 18.72 72 SER A N 1
ATOM 553 C CA . SER A 1 80 ? -4.674 -5.004 -37.511 1.00 17.40 72 SER A CA 1
ATOM 554 C C . SER A 1 80 ? -3.859 -4.502 -38.687 1.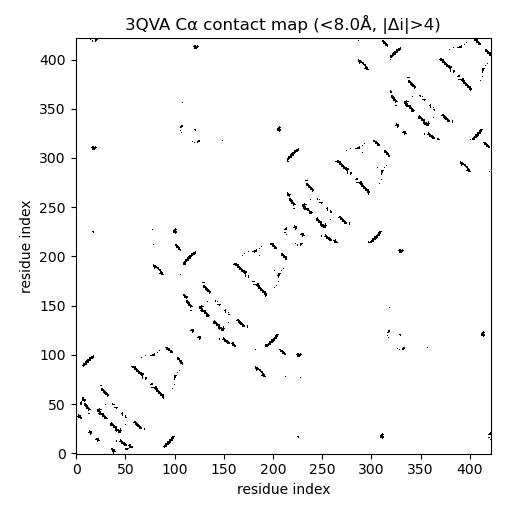00 17.05 72 SER A C 1
ATOM 555 O O . SER A 1 80 ? -4.020 -5.002 -39.802 1.00 17.48 72 SER A O 1
ATOM 558 N N . VAL A 1 81 ? -2.994 -3.518 -38.450 1.00 16.29 73 VAL A N 1
ATOM 559 C CA . VAL A 1 81 ? -2.081 -3.069 -39.502 1.00 15.83 73 VAL A CA 1
ATOM 560 C C . VAL A 1 81 ? -0.877 -4.001 -39.612 1.00 14.81 73 VAL A C 1
ATOM 561 O O . VAL A 1 81 ? -0.163 -3.970 -40.601 1.00 14.33 73 VAL A O 1
ATOM 565 N N . PHE A 1 82 ? -0.650 -4.828 -38.598 1.00 14.09 74 PHE A N 1
ATOM 566 C CA . PHE A 1 82 ? 0.458 -5.784 -38.648 1.00 13.60 74 PHE A CA 1
ATOM 567 C C . PHE A 1 82 ? 0.009 -7.072 -39.309 1.00 13.48 74 PHE A C 1
ATOM 568 O O . PHE A 1 82 ? -0.945 -7.711 -38.858 1.00 13.71 74 PHE A O 1
ATOM 576 N N . THR A 1 83 ? 0.685 -7.440 -40.393 1.00 13.04 75 THR A N 1
ATOM 577 C CA . THR A 1 83 ? 0.262 -8.596 -41.194 1.00 13.58 75 THR A CA 1
ATOM 578 C C . THR A 1 83 ? 0.757 -9.939 -40.647 1.00 13.32 75 THR A C 1
ATOM 579 O O . THR A 1 83 ? 0.103 -10.965 -40.828 1.00 13.43 75 THR A O 1
ATOM 583 N N . ARG A 1 84 ? 1.925 -9.917 -40.006 1.00 13.10 76 ARG A N 1
ATOM 584 C CA A ARG A 1 84 ? 2.508 -11.094 -39.368 0.50 12.95 76 ARG A CA 1
ATOM 585 C CA B ARG A 1 84 ? 2.533 -11.100 -39.400 0.50 13.05 76 ARG A CA 1
ATOM 586 C C . ARG A 1 84 ? 3.591 -10.606 -38.420 1.00 12.84 76 ARG A C 1
ATOM 587 O O . ARG A 1 84 ? 3.892 -9.409 -38.390 1.00 12.68 76 ARG A O 1
ATOM 602 N N . ALA A 1 85 ? 4.151 -11.524 -37.643 1.00 12.80 77 ALA A N 1
ATOM 603 C CA . ALA A 1 85 ? 5.190 -11.197 -36.689 1.00 12.40 77 ALA A CA 1
ATOM 604 C C . ALA A 1 85 ? 6.383 -12.101 -36.952 1.00 12.44 77 ALA A C 1
ATOM 605 O O . ALA A 1 85 ? 6.325 -13.305 -36.709 1.00 12.31 77 ALA A O 1
ATOM 607 N N . GLN A 1 86 ? 7.450 -11.509 -37.478 1.00 12.55 78 GLN A N 1
ATOM 608 C CA . GLN A 1 86 ? 8.660 -12.244 -37.804 1.00 13.42 78 GLN A CA 1
ATOM 609 C C . GLN A 1 86 ? 9.766 -11.913 -36.806 1.00 13.44 78 GLN A C 1
ATOM 610 O O . GLN A 1 86 ? 10.071 -10.735 -36.578 1.00 13.81 78 GLN A O 1
ATOM 616 N N . ILE A 1 87 ? 10.352 -12.957 -36.216 1.00 13.08 79 ILE A N 1
ATOM 617 C CA . ILE A 1 87 ? 11.529 -12.820 -35.363 1.00 13.79 79 ILE A CA 1
ATOM 618 C C . ILE A 1 87 ? 12.748 -13.383 -36.091 1.00 13.96 79 ILE A C 1
ATOM 619 O O . ILE A 1 87 ? 12.710 -14.502 -36.626 1.00 13.43 79 ILE A O 1
ATOM 624 N N . ASP A 1 88 ? 13.824 -12.607 -36.110 1.00 14.03 80 ASP A N 1
ATOM 625 C CA . ASP A 1 88 ? 15.066 -13.048 -36.735 1.00 15.12 80 ASP A CA 1
ATOM 626 C C . ASP A 1 88 ? 16.122 -13.172 -35.653 1.00 15.61 80 ASP A C 1
ATOM 627 O O . ASP A 1 88 ? 16.431 -12.197 -34.969 1.00 15.14 80 ASP A O 1
ATOM 632 N N . PHE A 1 89 ? 16.650 -14.379 -35.476 1.00 16.94 81 PHE A N 1
ATOM 633 C CA . PHE A 1 89 ? 17.565 -14.635 -34.374 1.00 18.41 81 PHE A CA 1
ATOM 634 C C . PHE A 1 89 ? 18.705 -15.566 -34.773 1.00 19.77 81 PHE A C 1
ATOM 635 O O . PHE A 1 89 ? 18.712 -16.129 -35.871 1.00 19.97 81 PHE A O 1
ATOM 643 N N . VAL A 1 90 ? 19.674 -15.698 -33.878 1.00 21.66 82 VAL A N 1
ATOM 644 C CA . VAL A 1 90 ? 20.847 -16.525 -34.138 1.00 23.70 82 VAL A CA 1
ATOM 645 C C . VAL A 1 90 ? 21.062 -17.566 -33.040 1.00 24.95 82 VAL A C 1
ATOM 646 O O . VAL A 1 90 ? 20.852 -17.296 -31.848 1.00 25.20 82 VAL A O 1
ATOM 650 N N . ILE A 1 91 ? 21.439 -18.770 -33.470 1.00 26.64 83 ILE A N 1
ATOM 651 C CA . ILE A 1 91 ? 21.965 -19.800 -32.580 1.00 28.05 83 ILE A CA 1
ATOM 652 C C . ILE A 1 91 ? 23.467 -19.934 -32.830 1.00 28.42 83 ILE A C 1
ATOM 653 O O . ILE A 1 91 ? 24.278 -19.251 -32.193 1.00 29.49 83 ILE A O 1
ATOM 658 N N . ASP A 1 97 ? 21.488 -22.837 -23.950 1.00 32.00 89 ASP A N 1
ATOM 659 C CA . ASP A 1 97 ? 20.863 -24.112 -24.289 1.00 31.53 89 ASP A CA 1
ATOM 660 C C . ASP A 1 97 ? 19.544 -23.902 -25.037 1.00 31.12 89 ASP A C 1
ATOM 661 O O . ASP A 1 97 ? 19.531 -23.790 -26.263 1.00 31.61 89 ASP A O 1
ATOM 663 N N . HIS A 1 98 ? 18.443 -23.833 -24.295 1.00 30.17 90 HIS A N 1
ATOM 664 C CA . HIS A 1 98 ? 17.112 -23.729 -24.887 1.00 28.88 90 HIS A CA 1
ATOM 665 C C . HIS A 1 98 ? 16.780 -22.295 -25.296 1.00 27.94 90 HIS A C 1
ATOM 666 O O . HIS A 1 98 ? 17.095 -21.344 -24.576 1.00 27.86 90 HIS A O 1
ATOM 673 N N . PHE A 1 99 ? 16.155 -22.150 -26.461 1.00 26.32 91 PHE A N 1
ATOM 674 C CA . PHE A 1 99 ? 15.636 -20.862 -26.900 1.00 24.80 91 PHE A CA 1
ATOM 675 C C . PHE A 1 99 ? 14.128 -20.872 -26.731 1.00 23.08 91 PHE A C 1
ATOM 676 O O . PHE A 1 99 ? 13.423 -21.641 -27.386 1.00 22.78 91 PHE A O 1
ATOM 684 N N . HIS A 1 100 ? 13.640 -20.034 -25.828 1.00 21.13 92 HIS A N 1
ATOM 685 C CA . HIS A 1 100 ? 12.213 -19.814 -25.693 1.00 19.40 92 HIS A CA 1
ATOM 686 C C . HIS A 1 100 ? 11.957 -18.383 -26.129 1.00 18.34 92 HIS A C 1
ATOM 687 O O . HIS A 1 100 ? 12.436 -17.447 -25.492 1.00 17.99 92 HIS A O 1
ATOM 694 N N . LEU A 1 101 ? 11.226 -18.221 -27.226 1.00 17.63 93 LEU A N 1
ATOM 695 C CA . LEU A 1 101 ? 11.022 -16.904 -27.826 1.00 17.13 93 LEU A CA 1
ATOM 696 C C . LEU A 1 101 ? 9.530 -16.601 -27.977 1.00 16.43 93 LEU A C 1
ATOM 697 O O . LEU A 1 101 ? 8.941 -16.899 -29.022 1.00 16.52 93 LEU A O 1
ATOM 702 N N . PRO A 1 102 ? 8.912 -16.018 -26.928 1.00 15.60 94 PRO A N 1
ATOM 703 C CA . PRO A 1 102 ? 7.483 -15.734 -26.963 1.00 14.92 94 PRO A CA 1
ATOM 704 C C . PRO A 1 102 ? 7.107 -14.570 -27.870 1.00 14.09 94 PRO A C 1
ATOM 705 O O . PRO A 1 102 ? 7.965 -13.753 -28.227 1.00 14.17 94 PRO A O 1
ATOM 709 N N . PHE A 1 103 ? 5.828 -14.530 -28.239 1.00 13.14 95 PHE A N 1
ATOM 710 C CA . PHE A 1 103 ? 5.210 -13.408 -28.939 1.00 12.84 95 PHE A CA 1
ATOM 711 C C . PHE A 1 103 ? 4.118 -12.854 -28.030 1.00 12.56 95 PHE A C 1
ATOM 712 O O . PHE A 1 103 ? 3.181 -13.576 -27.685 1.00 13.38 95 PHE A O 1
ATOM 720 N N . LEU A 1 104 ? 4.221 -11.587 -27.655 1.00 12.00 96 LEU A N 1
ATOM 721 C CA . LEU A 1 104 ? 3.137 -10.923 -26.933 1.00 11.71 96 LEU A CA 1
ATOM 722 C C . LEU A 1 104 ? 2.426 -10.057 -27.950 1.00 11.33 96 LEU A C 1
ATOM 723 O O . LEU A 1 104 ? 2.994 -9.080 -28.427 1.00 11.75 96 LEU A O 1
ATOM 728 N N . ILE A 1 105 ? 1.187 -10.412 -28.291 1.00 10.76 97 ILE A N 1
ATOM 729 C CA . ILE A 1 105 ? 0.536 -9.802 -29.452 1.00 11.01 97 ILE A CA 1
ATOM 730 C C . ILE A 1 105 ? -0.747 -9.045 -29.121 1.00 11.16 97 ILE A C 1
ATOM 731 O O . ILE A 1 105 ? -1.412 -9.323 -28.116 1.00 11.60 97 ILE A O 1
ATOM 736 N N . ALA A 1 106 ? -1.068 -8.089 -29.986 1.00 10.98 98 ALA A N 1
ATOM 737 C CA . ALA A 1 106 ? -2.294 -7.300 -29.914 1.00 11.05 98 ALA A CA 1
ATOM 738 C C . ALA A 1 106 ? -2.535 -6.705 -31.293 1.00 11.25 98 ALA A C 1
ATOM 739 O O . ALA A 1 106 ? -1.592 -6.586 -32.090 1.00 11.04 98 ALA A O 1
ATOM 741 N N . PRO A 1 107 ? -3.793 -6.322 -31.603 1.00 11.09 99 PRO A N 1
ATOM 742 C CA . PRO A 1 107 ? -3.991 -5.717 -32.918 1.00 11.37 99 PRO A CA 1
ATOM 743 C C . PRO A 1 107 ? -3.116 -4.483 -33.164 1.00 11.39 99 PRO A C 1
ATOM 744 O O . PRO A 1 107 ? -2.725 -4.228 -34.304 1.00 11.89 99 PRO A O 1
ATOM 748 N N . GLY A 1 108 ? -2.784 -3.743 -32.108 1.00 11.41 100 GLY A N 1
ATOM 749 C CA . GLY A 1 108 ? -2.034 -2.503 -32.270 1.00 11.56 100 GLY A CA 1
ATOM 750 C C . GLY A 1 108 ? -0.560 -2.553 -31.916 1.00 11.70 100 GLY A C 1
ATOM 751 O O . GLY A 1 108 ? 0.080 -1.514 -31.809 1.00 11.91 100 GLY A O 1
ATOM 752 N N . GLY A 1 109 ? -0.011 -3.748 -31.755 1.00 11.58 101 GLY A N 1
ATOM 753 C CA . GLY A 1 109 ? 1.420 -3.863 -31.444 1.00 12.06 101 GLY A CA 1
ATOM 754 C C . GLY A 1 109 ? 1.809 -5.250 -31.012 1.00 11.97 101 GLY A C 1
ATOM 755 O O . GLY A 1 109 ? 0.956 -6.072 -30.663 1.00 12.64 101 GLY A O 1
ATOM 756 N N . TRP A 1 110 ? 3.105 -5.534 -31.062 1.00 11.48 102 TRP A N 1
ATOM 757 C CA . TRP A 1 110 ? 3.578 -6.824 -30.598 1.00 11.21 102 TRP A CA 1
ATOM 758 C C . TRP A 1 110 ? 5.013 -6.747 -30.131 1.00 11.52 102 TRP A C 1
ATOM 759 O O . TRP A 1 110 ? 5.741 -5.796 -30.460 1.00 11.36 102 TRP A O 1
ATOM 770 N N . SER A 1 111 ? 5.405 -7.744 -29.349 1.00 12.16 103 SER A N 1
ATOM 771 C CA . SER A 1 111 ? 6.758 -7.812 -28.822 1.00 13.06 103 SER A CA 1
ATOM 772 C C . SER A 1 111 ? 7.281 -9.237 -28.710 1.00 13.22 103 SER A C 1
ATOM 773 O O . SER A 1 111 ? 6.527 -10.220 -28.710 1.00 12.54 103 SER A O 1
ATOM 776 N N . THR A 1 112 ? 8.597 -9.334 -28.623 1.00 12.93 104 THR A N 1
ATOM 777 C CA . THR A 1 112 ? 9.244 -10.596 -28.338 1.00 13.51 104 THR A CA 1
ATOM 778 C C . THR A 1 112 ? 10.402 -10.365 -27.376 1.00 14.04 104 THR A C 1
ATOM 779 O O . THR A 1 112 ? 10.833 -9.230 -27.163 1.00 13.59 104 THR A O 1
ATOM 783 N N . TYR A 1 113 ? 10.892 -11.450 -26.794 1.00 14.98 105 TYR A N 1
ATOM 784 C CA . TYR A 1 113 ? 12.042 -11.396 -25.914 1.00 16.44 105 TYR A CA 1
ATOM 785 C C . TYR A 1 113 ? 12.620 -12.796 -25.794 1.00 17.48 105 TYR A C 1
ATOM 786 O O . TYR A 1 113 ? 11.987 -13.770 -26.197 1.00 17.04 105 TYR A O 1
ATOM 795 N N . ARG A 1 114 ? 13.826 -12.905 -25.254 1.00 18.89 106 ARG A N 1
ATOM 796 C CA . ARG A 1 114 ? 14.320 -14.220 -24.908 1.00 20.84 106 ARG A CA 1
ATOM 797 C C . ARG A 1 114 ? 13.856 -14.590 -23.508 1.00 21.83 106 ARG A C 1
ATOM 798 O O . ARG A 1 114 ? 14.267 -13.971 -22.513 1.00 22.02 106 ARG A O 1
ATOM 806 N N . GLY A 1 115 ? 12.984 -15.592 -23.445 1.00 22.48 107 GLY A N 1
ATOM 807 C CA . GLY A 1 115 ? 12.403 -16.041 -22.189 1.00 23.89 107 GLY A CA 1
ATOM 808 C C . GLY A 1 115 ? 13.189 -17.172 -21.562 1.00 24.77 107 GLY A C 1
ATOM 809 O O . GLY A 1 115 ? 14.369 -17.365 -21.874 1.00 25.29 107 GLY A O 1
ATOM 810 N N . SER A 1 116 ? 12.512 -17.918 -20.687 1.00 25.70 108 SER A N 1
ATOM 811 C CA . SER A 1 116 ? 13.085 -19.044 -19.941 1.00 26.35 108 SER A CA 1
ATOM 812 C C . SER A 1 116 ? 13.981 -18.562 -18.803 1.00 26.65 108 SER A C 1
ATOM 813 O O . SER A 1 116 ? 13.501 -18.321 -17.689 1.00 27.02 108 SER A O 1
ATOM 815 N N . HIS B 1 8 ? -6.524 3.551 -49.274 1.00 30.80 0 HIS B N 1
ATOM 816 C CA . HIS B 1 8 ? -5.912 4.848 -48.862 1.00 30.59 0 HIS B CA 1
ATOM 817 C C . HIS B 1 8 ? -4.385 4.801 -48.977 1.00 30.28 0 HIS B C 1
ATOM 818 O O . HIS B 1 8 ? -3.811 3.763 -49.318 1.00 30.64 0 HIS B O 1
ATOM 820 N N . MET B 1 9 ? -3.744 5.934 -48.702 1.00 29.82 1 MET B N 1
ATOM 821 C CA . MET B 1 9 ? -2.286 6.041 -48.680 1.00 29.06 1 MET B CA 1
ATOM 822 C C . MET B 1 9 ? -1.825 6.863 -47.477 1.00 27.85 1 MET B C 1
ATOM 823 O O . MET B 1 9 ? -2.537 7.770 -47.032 1.00 27.75 1 MET B O 1
ATOM 828 N N . SER B 1 10 ? -0.637 6.546 -46.958 1.00 26.07 2 SER B N 1
ATOM 829 C CA . SER B 1 10 ? -0.132 7.166 -45.726 1.00 24.42 2 SER B CA 1
ATOM 830 C C . SER B 1 10 ? 1.367 7.435 -45.772 1.00 23.09 2 SER B C 1
ATOM 831 O O . SER B 1 10 ? 2.112 6.699 -46.421 1.00 22.86 2 SER B O 1
ATOM 834 N N . THR B 1 11 ? 1.805 8.475 -45.062 1.00 21.28 3 THR B N 1
ATOM 835 C CA . THR B 1 11 ? 3.233 8.701 -44.839 1.00 19.91 3 THR B CA 1
ATOM 836 C C . THR B 1 11 ? 3.709 7.816 -43.685 1.00 18.37 3 THR B C 1
ATOM 837 O O . THR B 1 11 ? 2.890 7.245 -42.958 1.00 17.72 3 THR B O 1
ATOM 841 N N . LEU B 1 12 ? 5.027 7.700 -43.530 1.00 16.33 4 LEU B N 1
ATOM 842 C CA . LEU B 1 12 ? 5.608 6.756 -42.577 1.00 14.76 4 LEU B CA 1
ATOM 843 C C . LEU B 1 12 ? 6.759 7.384 -41.805 1.00 13.90 4 LEU B C 1
ATOM 844 O O . LEU B 1 12 ? 7.616 8.046 -42.385 1.00 13.84 4 LEU B O 1
ATOM 849 N N . SER B 1 13 ? 6.781 7.161 -40.495 1.00 12.91 5 SER B N 1
ATOM 850 C CA . SER B 1 13 ? 7.904 7.603 -39.669 1.00 12.32 5 SER B CA 1
ATOM 851 C C . SER B 1 13 ? 8.272 6.517 -38.667 1.00 11.53 5 SER B C 1
ATOM 852 O O . SER B 1 13 ? 7.484 5.594 -38.420 1.00 11.01 5 SER B O 1
ATOM 855 N N . THR B 1 14 ? 9.467 6.622 -38.095 1.00 10.55 6 THR B N 1
ATOM 856 C CA . THR B 1 14 ? 9.847 5.725 -37.007 1.00 10.66 6 THR B CA 1
ATOM 857 C C . THR B 1 14 ? 10.730 6.412 -35.973 1.00 10.49 6 THR B C 1
ATOM 858 O O . THR B 1 14 ? 11.220 7.518 -36.191 1.00 10.77 6 THR B O 1
ATOM 862 N N . HIS B 1 15 ? 10.916 5.727 -34.849 1.00 10.57 7 HIS B N 1
ATOM 863 C CA . HIS B 1 15 ? 11.665 6.226 -33.711 1.00 10.91 7 HIS B CA 1
ATOM 864 C C . HIS B 1 15 ? 12.199 4.971 -33.030 1.00 10.68 7 HIS B C 1
ATOM 865 O O . HIS B 1 15 ? 11.446 4.038 -32.783 1.00 10.53 7 HIS B O 1
ATOM 872 N N . ILE B 1 16 ? 13.501 4.925 -32.770 1.00 10.04 8 ILE B N 1
ATOM 873 C CA . ILE B 1 16 ? 14.087 3.758 -32.126 1.00 9.76 8 ILE B CA 1
ATOM 874 C C . ILE B 1 16 ? 14.692 4.166 -30.804 1.00 10.39 8 ILE B C 1
ATOM 875 O O . ILE B 1 16 ? 15.515 5.090 -30.738 1.00 10.01 8 ILE B O 1
ATOM 880 N N . LEU B 1 17 ? 14.249 3.483 -29.751 1.00 10.52 9 LEU B N 1
ATOM 881 C CA . LEU B 1 17 ? 14.760 3.719 -28.404 1.00 11.26 9 LEU B CA 1
ATOM 882 C C . LEU B 1 17 ? 15.423 2.454 -27.896 1.00 10.85 9 LEU B C 1
ATOM 883 O O . LEU B 1 17 ? 14.859 1.359 -28.001 1.00 10.49 9 LEU B O 1
ATOM 888 N N . ASP B 1 18 ? 16.637 2.602 -27.376 1.00 10.61 10 ASP B N 1
ATOM 889 C CA . ASP B 1 18 ? 17.311 1.486 -26.743 1.00 10.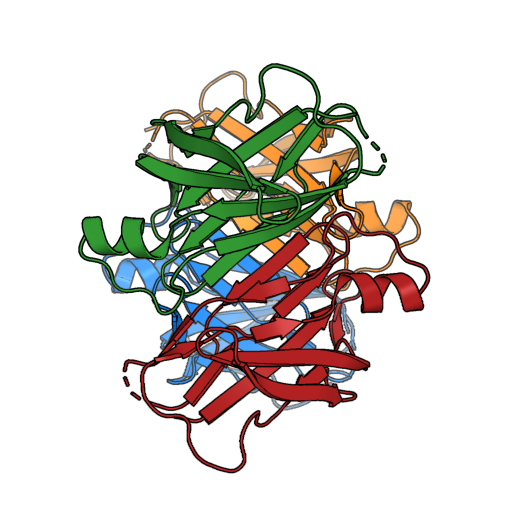45 10 ASP B CA 1
ATOM 890 C C . ASP B 1 18 ? 16.883 1.465 -25.286 1.00 10.32 10 ASP B C 1
ATOM 891 O O . ASP B 1 18 ? 17.404 2.219 -24.453 1.00 10.37 10 ASP B O 1
ATOM 896 N N . ILE B 1 19 ? 15.925 0.599 -24.982 1.00 10.49 11 ILE B N 1
ATOM 897 C CA . ILE B 1 19 ? 15.388 0.563 -23.636 1.00 11.18 11 ILE B CA 1
ATOM 898 C C . ILE B 1 19 ? 16.338 -0.129 -22.660 1.00 11.52 11 ILE B C 1
ATOM 899 O O . ILE B 1 19 ? 16.121 -0.080 -21.459 1.00 12.01 11 ILE B O 1
ATOM 904 N N . SER B 1 20 ? 17.409 -0.745 -23.161 1.00 12.26 12 SER B N 1
ATOM 905 C CA . SER B 1 20 ? 18.410 -1.299 -22.249 1.00 12.99 12 SER B CA 1
ATOM 906 C C . SER B 1 20 ? 19.179 -0.185 -21.524 1.00 13.79 12 SER B C 1
ATOM 907 O O . SER B 1 20 ? 19.645 -0.386 -20.395 1.00 14.02 12 SER B O 1
ATOM 910 N N . THR B 1 21 ? 19.299 0.980 -22.167 1.00 14.11 13 THR B N 1
ATOM 911 C CA . THR B 1 21 ? 20.011 2.135 -21.596 1.00 14.57 13 THR B CA 1
ATOM 912 C C . THR B 1 21 ? 19.115 3.360 -21.377 1.00 15.26 13 THR B C 1
ATOM 913 O O . THR B 1 21 ? 19.526 4.334 -20.734 1.00 15.89 13 THR B O 1
ATOM 917 N N . GLY B 1 22 ? 17.901 3.321 -21.920 1.00 15.18 14 GLY B N 1
ATOM 918 C CA . GLY B 1 22 ? 16.967 4.426 -21.804 1.00 15.73 14 GLY B CA 1
ATOM 919 C C . GLY B 1 22 ? 17.320 5.614 -22.677 1.00 15.98 14 GLY B C 1
ATOM 920 O O . GLY B 1 22 ? 16.989 6.749 -22.345 1.00 16.72 14 GLY B O 1
ATOM 921 N N . THR B 1 23 ? 17.986 5.355 -23.798 1.00 15.91 15 THR B N 1
ATOM 922 C CA . THR B 1 23 ? 18.450 6.419 -24.690 1.00 16.31 15 THR B CA 1
ATOM 923 C C . THR B 1 23 ? 17.977 6.173 -26.122 1.00 15.60 15 THR B C 1
ATOM 924 O O . THR B 1 23 ? 17.814 5.019 -26.515 1.00 15.71 15 THR B O 1
ATOM 928 N N . PRO B 1 24 ? 17.764 7.252 -26.901 1.00 15.34 16 PRO B N 1
ATOM 929 C CA . PRO B 1 24 ? 17.462 7.091 -28.325 1.00 14.87 16 PRO B CA 1
ATOM 930 C C . PRO B 1 24 ? 18.610 6.400 -29.043 1.00 14.56 16 PRO B C 1
ATOM 931 O O . PRO B 1 24 ? 19.784 6.625 -28.705 1.00 14.54 16 PRO B O 1
ATOM 935 N N . ALA B 1 25 ? 18.276 5.556 -30.014 1.00 13.21 17 ALA B N 1
ATOM 936 C CA . ALA B 1 25 ? 19.278 4.791 -30.744 1.00 12.83 17 ALA B CA 1
ATOM 937 C C . ALA B 1 25 ? 19.672 5.544 -32.004 1.00 12.94 17 ALA B C 1
ATOM 938 O O . ALA B 1 25 ? 18.930 5.552 -32.981 1.00 12.48 17 ALA B O 1
ATOM 940 N N . GLU B 1 26 ? 20.846 6.173 -31.963 1.00 12.99 18 GLU B N 1
ATOM 941 C CA . GLU B 1 26 ? 21.375 6.968 -33.065 1.00 13.37 18 GLU B CA 1
ATOM 942 C C . GLU B 1 26 ? 22.217 6.110 -34.000 1.00 13.16 18 GLU B C 1
ATOM 943 O O . GLU B 1 26 ? 23.083 5.354 -33.552 1.00 12.80 18 GLU B O 1
ATOM 949 N N . GLY B 1 27 ? 21.961 6.229 -35.300 1.00 13.06 19 GLY B N 1
ATOM 950 C CA . GLY B 1 27 ? 22.782 5.551 -36.292 1.00 13.11 19 GLY B CA 1
ATOM 951 C C . GLY B 1 27 ? 22.333 4.148 -36.677 1.00 12.83 19 GLY B C 1
ATOM 952 O O . GLY B 1 27 ? 23.117 3.379 -37.222 1.00 12.75 19 GLY B O 1
ATOM 953 N N . VAL B 1 28 ? 21.072 3.814 -36.404 1.00 12.46 20 VAL B N 1
ATOM 954 C CA . VAL B 1 28 ? 20.517 2.530 -36.819 1.00 12.23 20 VAL B CA 1
ATOM 955 C C . VAL B 1 28 ? 20.042 2.659 -38.261 1.00 12.18 20 VAL B C 1
ATOM 956 O O . VAL B 1 28 ? 19.289 3.581 -38.590 1.00 11.84 20 VAL B O 1
ATOM 960 N N . THR B 1 29 ? 20.501 1.750 -39.120 1.00 12.24 21 THR B N 1
ATOM 961 C CA . THR B 1 29 ? 20.013 1.683 -40.492 1.00 12.71 21 THR B CA 1
ATOM 962 C C . THR B 1 29 ? 18.633 1.040 -40.491 1.00 12.09 21 THR B C 1
ATOM 963 O O . THR B 1 29 ? 18.433 -0.008 -39.867 1.00 11.48 21 THR B O 1
ATOM 967 N N . VAL B 1 30 ? 17.692 1.691 -41.176 1.00 11.98 22 VAL B N 1
ATOM 968 C CA . VAL B 1 30 ? 16.315 1.215 -41.293 1.00 11.78 22 VAL B CA 1
ATOM 969 C C . VAL B 1 30 ? 15.902 1.245 -42.767 1.00 12.20 22 VAL B C 1
ATOM 970 O O . VAL B 1 30 ? 15.968 2.297 -43.414 1.00 12.09 22 VAL B O 1
ATOM 974 N N . SER B 1 31 ? 15.483 0.093 -43.289 1.00 12.40 23 SER B N 1
ATOM 975 C CA . SER B 1 31 ? 15.068 -0.005 -44.686 1.00 13.04 23 SER B CA 1
ATOM 976 C C . SER B 1 31 ? 13.565 -0.213 -44.822 1.00 12.89 23 SER B C 1
ATOM 977 O O . SER B 1 31 ? 12.941 -0.877 -43.993 1.00 12.85 23 SER B O 1
ATOM 980 N N . LEU B 1 32 ? 12.993 0.371 -45.866 1.00 12.68 24 LEU B N 1
ATOM 981 C CA . LEU B 1 32 ? 11.597 0.142 -46.202 1.00 13.29 24 LEU B CA 1
ATOM 982 C C . LEU B 1 32 ? 11.528 -0.615 -47.519 1.00 13.80 24 LEU B C 1
ATOM 983 O O . LEU B 1 32 ? 12.166 -0.218 -48.493 1.00 13.33 24 LEU B O 1
ATOM 988 N N . SER B 1 33 ? 10.758 -1.700 -47.543 1.00 14.49 25 SER B N 1
ATOM 989 C CA . SER B 1 33 ? 10.580 -2.473 -48.771 1.00 16.16 25 SER B CA 1
ATOM 990 C C . SER B 1 33 ? 9.108 -2.783 -49.025 1.00 16.89 25 SER B C 1
ATOM 991 O O . SER B 1 33 ? 8.286 -2.733 -48.110 1.00 16.35 25 SER B O 1
ATOM 994 N N . ARG B 1 34 ? 8.792 -3.077 -50.284 1.00 18.05 26 ARG B N 1
ATOM 995 C CA . ARG B 1 34 ? 7.448 -3.452 -50.707 1.00 19.82 26 ARG B CA 1
ATOM 996 C C . ARG B 1 34 ? 7.586 -4.588 -51.708 1.00 20.71 26 ARG B C 1
ATOM 997 O O . ARG B 1 34 ? 8.263 -4.442 -52.728 1.00 20.74 26 ARG B O 1
ATOM 1005 N N . GLU B 1 35 ? 6.964 -5.724 -51.393 1.00 21.99 27 GLU B N 1
ATOM 1006 C CA . GLU B 1 35 ? 7.081 -6.948 -52.198 1.00 23.40 27 GLU B CA 1
ATOM 1007 C C . GLU B 1 35 ? 8.535 -7.333 -52.524 1.00 23.57 27 GLU B C 1
ATOM 1008 O O . GLU B 1 35 ? 8.840 -7.816 -53.619 1.00 24.27 27 GLU B O 1
ATOM 1014 N N . GLY B 1 36 ? 9.425 -7.103 -51.559 1.00 23.51 28 GLY B N 1
ATOM 1015 C CA . GLY B 1 36 ? 10.835 -7.470 -51.679 1.00 23.28 28 GLY B CA 1
ATOM 1016 C C . GLY B 1 36 ? 11.730 -6.466 -52.385 1.00 23.08 28 GLY B C 1
ATOM 1017 O O . GLY B 1 36 ? 12.929 -6.704 -52.541 1.00 23.74 28 GLY B O 1
ATOM 1018 N N . GLU B 1 37 ? 11.157 -5.352 -52.829 1.00 22.25 29 GLU B N 1
ATOM 1019 C CA . GLU B 1 37 ? 11.936 -4.311 -53.492 1.00 21.36 29 GLU B CA 1
ATOM 1020 C C . GLU B 1 37 ? 12.204 -3.182 -52.502 1.00 20.73 29 GLU B C 1
ATOM 1021 O O . GLU B 1 37 ? 11.266 -2.668 -51.896 1.00 20.03 29 GLU B O 1
ATOM 1023 N N . THR B 1 38 ? 13.470 -2.801 -52.322 1.00 19.96 30 THR B N 1
ATOM 1024 C CA . THR B 1 38 ? 13.777 -1.722 -51.365 1.00 20.19 30 THR B CA 1
ATOM 1025 C C . THR B 1 38 ? 13.345 -0.360 -51.901 1.00 18.98 30 THR B C 1
ATOM 1026 O O . THR B 1 38 ? 13.630 -0.011 -53.051 1.00 18.81 30 THR B O 1
ATOM 1030 N N . LEU B 1 39 ? 12.640 0.394 -51.060 1.00 17.57 31 LEU B N 1
ATOM 1031 C CA . LEU B 1 39 ? 12.119 1.709 -51.411 1.00 16.94 31 LEU B CA 1
ATOM 1032 C C . LEU B 1 39 ? 12.951 2.830 -50.818 1.00 16.47 31 LEU B C 1
ATOM 1033 O O . LEU B 1 39 ? 13.010 3.930 -51.370 1.00 16.74 31 LEU B O 1
ATOM 1038 N N . ALA B 1 40 ? 13.574 2.541 -49.680 1.00 15.39 32 ALA B N 1
ATOM 1039 C CA . ALA B 1 40 ? 14.338 3.518 -48.924 1.00 14.63 32 ALA B CA 1
ATOM 1040 C C . ALA B 1 40 ? 15.260 2.789 -47.954 1.00 14.41 32 ALA B C 1
ATOM 1041 O O . ALA B 1 40 ? 14.907 1.742 -47.411 1.00 14.57 32 ALA B O 1
ATOM 1043 N N . ASN B 1 41 ? 16.445 3.347 -47.760 1.00 13.98 33 ASN B N 1
ATOM 1044 C CA . ASN B 1 41 ? 17.411 2.856 -46.783 1.00 14.59 33 ASN B CA 1
ATOM 1045 C C . ASN B 1 41 ? 17.990 4.065 -46.050 1.00 14.05 33 ASN B C 1
ATOM 1046 O O . ASN B 1 41 ? 18.810 4.814 -46.597 1.00 14.20 33 ASN B O 1
ATOM 1051 N N . LEU B 1 42 ? 17.530 4.275 -44.819 1.00 13.57 34 LEU B N 1
ATOM 1052 C CA . LEU B 1 42 ? 17.828 5.505 -44.096 1.00 12.92 34 LEU B CA 1
ATOM 1053 C C . LEU B 1 42 ? 18.486 5.209 -42.748 1.00 13.17 34 LEU B C 1
ATOM 1054 O O . LEU B 1 42 ? 18.683 4.047 -42.406 1.00 13.15 34 LEU B O 1
ATOM 1059 N N . VAL B 1 43 ? 18.859 6.256 -42.011 1.00 13.26 35 VAL B N 1
ATOM 1060 C CA . VAL B 1 43 ? 19.603 6.095 -40.752 1.00 13.38 35 VAL B CA 1
ATOM 1061 C C . VAL B 1 43 ? 18.986 6.985 -39.675 1.00 12.57 35 VAL B C 1
ATOM 1062 O O . VAL B 1 43 ? 18.731 8.165 -39.914 1.00 12.44 35 VAL B O 1
ATOM 1066 N N . THR B 1 44 ? 18.739 6.427 -38.490 1.00 12.03 36 THR B N 1
ATOM 1067 C CA . THR B 1 44 ? 18.155 7.226 -37.403 1.00 11.92 36 THR B CA 1
ATOM 1068 C C . THR B 1 44 ? 19.096 8.355 -36.974 1.00 12.41 36 THR B C 1
ATOM 1069 O O . THR B 1 44 ? 20.321 8.179 -36.925 1.00 12.21 36 THR B O 1
ATOM 1073 N N . ASN B 1 45 ? 18.512 9.506 -36.662 1.00 12.72 37 ASN B N 1
ATOM 1074 C CA . ASN B 1 45 ? 19.294 10.653 -36.205 1.00 13.86 37 ASN B CA 1
ATOM 1075 C C . ASN B 1 45 ? 19.630 10.592 -34.702 1.00 14.20 37 ASN B C 1
ATOM 1076 O O . ASN B 1 45 ? 19.441 9.556 -34.055 1.00 14.12 37 ASN B O 1
ATOM 1081 N N . ALA B 1 46 ? 20.130 11.699 -34.153 1.00 15.42 38 ALA B N 1
ATOM 1082 C CA . ALA B 1 46 ? 20.527 11.756 -32.745 1.00 15.53 38 ALA B CA 1
ATOM 1083 C C . ALA B 1 46 ? 19.356 11.547 -31.770 1.00 15.67 38 ALA B C 1
ATOM 1084 O O . ALA B 1 46 ? 19.560 11.105 -30.637 1.00 16.02 38 ALA B O 1
ATOM 1086 N N . GLN B 1 47 ? 18.141 11.852 -32.225 1.00 15.40 39 GLN B N 1
ATOM 1087 C CA . GLN B 1 47 ? 16.922 11.598 -31.446 1.00 15.65 39 GLN B CA 1
ATOM 1088 C C . GLN B 1 47 ? 16.338 10.193 -31.703 1.00 14.47 39 GLN B C 1
ATOM 1089 O O . GLN B 1 47 ? 15.242 9.878 -31.241 1.00 13.96 39 GLN B O 1
ATOM 1095 N N . GLY B 1 48 ? 17.075 9.360 -32.439 1.00 13.21 40 GLY B N 1
ATOM 1096 C CA . GLY B 1 48 ? 16.632 8.008 -32.776 1.00 12.82 40 GLY B CA 1
ATOM 1097 C C . GLY B 1 48 ? 15.524 7.985 -33.817 1.00 12.29 40 GLY B C 1
ATOM 1098 O O . GLY B 1 48 ? 14.836 6.975 -33.979 1.00 11.73 40 GLY B O 1
ATOM 1099 N N . ARG B 1 49 ? 15.371 9.084 -34.552 1.00 12.05 41 ARG B N 1
ATOM 1100 C CA . ARG B 1 49 ? 14.207 9.241 -35.436 1.00 12.08 41 ARG B CA 1
ATOM 1101 C C . ARG B 1 49 ? 14.500 9.237 -36.932 1.00 12.26 41 ARG B C 1
ATOM 1102 O O . ARG B 1 49 ? 15.593 9.599 -37.368 1.00 12.06 41 ARG B O 1
ATOM 1110 N N . ILE B 1 50 ? 13.502 8.796 -37.691 1.00 12.16 42 ILE B N 1
ATOM 1111 C CA . ILE B 1 50 ? 13.416 9.034 -39.135 1.00 12.60 42 ILE B CA 1
ATOM 1112 C C . ILE B 1 50 ? 12.032 9.615 -39.396 1.00 13.07 42 ILE B C 1
ATOM 1113 O O . ILE B 1 50 ? 11.020 8.926 -39.259 1.00 13.27 42 ILE B O 1
ATOM 1118 N N . ALA B 1 51 ? 12.000 10.895 -39.754 1.00 13.65 43 ALA B N 1
ATOM 1119 C CA . ALA B 1 51 ? 10.750 11.659 -39.808 1.00 14.65 43 ALA B CA 1
ATOM 1120 C C . ALA B 1 51 ? 9.865 11.300 -41.003 1.00 15.10 43 ALA B C 1
ATOM 1121 O O . ALA B 1 51 ? 8.633 11.415 -40.939 1.00 15.03 43 ALA B O 1
ATOM 1123 N N . THR B 1 52 ? 10.490 10.879 -42.096 1.00 15.61 44 THR B N 1
ATOM 1124 C CA . THR B 1 52 ? 9.751 10.507 -43.302 1.00 16.75 44 THR B CA 1
ATOM 1125 C C . THR B 1 52 ? 10.554 9.520 -44.148 1.00 16.16 44 THR B C 1
ATOM 1126 O O . THR B 1 52 ? 11.780 9.609 -44.210 1.00 16.35 44 THR B O 1
ATOM 1130 N N . PHE B 1 53 ? 9.859 8.582 -44.784 1.00 15.66 45 PHE B N 1
ATOM 1131 C CA . PHE B 1 53 ? 10.502 7.629 -45.696 1.00 15.61 45 PHE B CA 1
ATOM 1132 C C . PHE B 1 53 ? 10.238 7.957 -47.165 1.00 16.16 45 PHE B C 1
ATOM 1133 O O . PHE B 1 53 ? 10.812 7.329 -48.049 1.00 15.98 45 PHE B O 1
ATOM 1141 N N . SER B 1 54 ? 9.385 8.949 -47.415 1.00 16.93 46 SER B N 1
ATOM 1142 C CA . SER B 1 54 ? 8.966 9.288 -48.778 1.00 18.09 46 SER B CA 1
ATOM 1143 C C . SER B 1 54 ? 8.393 10.697 -48.855 1.00 18.89 46 SER B C 1
ATOM 1144 O O . SER B 1 54 ? 7.749 11.163 -47.909 1.00 19.09 46 SER B O 1
ATOM 1147 N N . ALA B 1 55 ? 8.626 11.370 -49.982 1.00 19.64 47 ALA B N 1
ATOM 1148 C CA . ALA B 1 55 ? 8.061 12.696 -50.224 1.00 20.34 47 ALA B CA 1
ATOM 1149 C C . ALA B 1 55 ? 6.540 12.626 -50.304 1.00 21.11 47 ALA B C 1
ATOM 1150 O O . ALA B 1 55 ? 5.845 13.452 -49.709 1.00 22.23 47 ALA B O 1
ATOM 1152 N N . ALA B 1 56 ? 6.036 11.633 -51.030 1.00 21.28 48 ALA B N 1
ATOM 1153 C CA . ALA B 1 56 ? 4.599 11.431 -51.201 1.00 21.66 48 ALA B CA 1
ATOM 1154 C C . ALA B 1 56 ? 4.117 10.329 -50.261 1.00 21.81 48 ALA B C 1
ATOM 1155 O O . ALA B 1 56 ? 4.905 9.445 -49.899 1.00 21.56 48 ALA B O 1
ATOM 1157 N N . PRO B 1 57 ? 2.823 10.363 -49.861 1.00 21.89 49 PRO B N 1
ATOM 1158 C CA . PRO B 1 57 ? 2.286 9.236 -49.107 1.00 21.76 49 PRO B CA 1
ATOM 1159 C C . PRO B 1 57 ? 2.504 7.920 -49.854 1.00 21.72 49 PRO B C 1
ATOM 1160 O O . PRO B 1 57 ? 2.457 7.890 -51.089 1.00 21.45 49 PRO B O 1
ATOM 1164 N N . LEU B 1 58 ? 2.763 6.847 -49.111 1.00 21.17 50 LEU B N 1
ATOM 1165 C CA . LEU B 1 58 ? 2.991 5.534 -49.709 1.00 21.18 50 LEU B CA 1
ATOM 1166 C C . LEU B 1 58 ? 1.665 4.936 -50.167 1.00 20.93 50 LEU B C 1
ATOM 1167 O O . LEU B 1 58 ? 0.684 5.000 -49.427 1.00 21.24 50 LEU B O 1
ATOM 1172 N N . PRO B 1 59 ? 1.627 4.353 -51.381 1.00 20.99 51 PRO B N 1
ATOM 1173 C CA . PRO B 1 59 ? 0.373 3.756 -51.854 1.00 20.74 51 PRO B CA 1
ATOM 1174 C C . PRO B 1 59 ? -0.026 2.521 -51.055 1.00 20.60 51 PRO B C 1
ATOM 1175 O O . PRO B 1 59 ? 0.820 1.907 -50.391 1.00 20.23 51 PRO B O 1
ATOM 1179 N N . ALA B 1 60 ? -1.308 2.163 -51.127 1.00 20.50 52 ALA B N 1
ATOM 1180 C CA . ALA B 1 60 ? -1.801 0.926 -50.524 1.00 19.84 52 ALA B CA 1
ATOM 1181 C C . ALA B 1 60 ? -0.964 -0.275 -50.957 1.00 19.70 52 ALA B C 1
ATOM 1182 O O . ALA B 1 60 ? -0.585 -0.400 -52.134 1.00 19.72 52 ALA B O 1
ATOM 1184 N N . GLY B 1 61 ? -0.667 -1.154 -50.000 1.00 18.78 53 GLY B N 1
ATOM 1185 C CA . GLY B 1 61 ? 0.120 -2.353 -50.262 1.00 18.58 53 GLY B CA 1
ATOM 1186 C C . GLY B 1 61 ? 0.719 -2.919 -48.987 1.00 18.22 53 GLY B C 1
ATOM 1187 O O . GLY B 1 61 ? 0.482 -2.384 -47.898 1.00 17.67 53 GLY B O 1
ATOM 1188 N N . ARG B 1 62 ? 1.479 -4.005 -49.139 1.00 17.97 54 ARG B N 1
ATOM 1189 C CA . ARG B 1 62 ? 2.177 -4.656 -48.027 1.00 17.99 54 ARG B CA 1
ATOM 1190 C C . ARG B 1 62 ? 3.626 -4.191 -47.936 1.00 17.34 54 ARG B C 1
ATOM 1191 O O . ARG B 1 62 ? 4.369 -4.221 -48.926 1.00 17.06 54 ARG B O 1
ATOM 1199 N N . TYR B 1 63 ? 4.021 -3.764 -46.738 1.00 15.80 55 TYR B N 1
ATOM 1200 C CA . TYR B 1 63 ? 5.333 -3.175 -46.529 1.00 15.34 55 TYR B CA 1
ATOM 1201 C C . TYR B 1 63 ? 6.111 -3.865 -45.429 1.00 14.97 55 TYR B C 1
ATOM 1202 O O . TYR B 1 63 ? 5.533 -4.499 -44.536 1.00 14.26 55 TYR B O 1
ATOM 1211 N N . CYS B 1 64 ? 7.430 -3.722 -45.515 1.00 14.39 56 CYS B N 1
ATOM 1212 C CA A CYS B 1 64 ? 8.347 -4.225 -44.497 0.50 14.49 56 CYS B CA 1
ATOM 1213 C CA B CYS B 1 64 ? 8.329 -4.222 -44.510 0.50 14.75 56 CYS B CA 1
ATOM 1214 C C . CYS B 1 64 ? 9.270 -3.096 -44.090 1.00 14.20 56 CYS B C 1
ATOM 1215 O O . CYS B 1 64 ? 9.901 -2.470 -44.940 1.00 14.12 56 CYS B O 1
ATOM 1220 N N . LEU B 1 65 ? 9.338 -2.836 -42.786 1.00 13.38 57 LEU B N 1
ATOM 1221 C CA . LEU B 1 65 ? 10.252 -1.846 -42.233 1.00 12.74 57 LEU B CA 1
ATOM 1222 C C . LEU B 1 65 ? 11.255 -2.645 -41.409 1.00 12.44 57 LEU B C 1
ATOM 1223 O O . LEU B 1 65 ? 10.865 -3.332 -40.469 1.00 12.27 57 LEU B O 1
ATOM 1228 N N . THR B 1 66 ? 12.533 -2.586 -41.769 1.00 11.81 58 THR B N 1
ATOM 1229 C CA . THR B 1 66 ? 13.535 -3.427 -41.115 1.00 12.52 58 THR B CA 1
ATOM 1230 C C . THR B 1 66 ? 14.632 -2.575 -40.507 1.00 11.98 58 THR B C 1
ATOM 1231 O O . THR B 1 66 ? 15.336 -1.860 -41.224 1.00 12.02 58 THR B O 1
ATOM 1235 N N . ALA B 1 67 ? 14.777 -2.664 -39.187 1.00 11.28 59 ALA B N 1
ATOM 1236 C CA . ALA B 1 67 ? 15.864 -1.973 -38.497 1.00 10.90 59 ALA B CA 1
ATOM 1237 C C . ALA B 1 67 ? 17.022 -2.942 -38.283 1.00 10.85 59 ALA B C 1
ATOM 1238 O O . ALA B 1 67 ? 16.837 -4.058 -37.808 1.00 10.60 59 ALA B O 1
ATOM 1240 N N . GLU B 1 68 ? 18.225 -2.506 -38.627 1.00 10.97 60 GLU B N 1
ATOM 1241 C CA . GLU B 1 68 ? 19.386 -3.382 -38.503 1.00 11.60 60 GLU B CA 1
ATOM 1242 C C . GLU B 1 68 ? 19.964 -3.304 -37.079 1.00 11.35 60 GLU B C 1
ATOM 1243 O O . GLU B 1 68 ? 21.046 -2.757 -36.837 1.00 11.20 60 GLU B O 1
ATOM 1249 N N . THR B 1 69 ? 19.212 -3.874 -36.142 1.00 11.08 61 THR B N 1
ATOM 1250 C CA . THR B 1 69 ? 19.495 -3.722 -34.717 1.00 11.25 61 THR B CA 1
ATOM 1251 C C . THR B 1 69 ? 20.705 -4.540 -34.288 1.00 11.32 61 THR B C 1
ATOM 1252 O O . THR B 1 69 ? 21.536 -4.068 -33.503 1.00 11.35 61 THR B O 1
ATOM 1256 N N . GLY B 1 70 ? 20.813 -5.761 -34.806 1.00 11.35 62 GLY B N 1
ATOM 1257 C CA . GLY B 1 70 ? 21.955 -6.632 -34.502 1.00 12.17 62 GLY B CA 1
ATOM 1258 C C . GLY B 1 70 ? 23.284 -5.994 -34.874 1.00 12.54 62 GLY B C 1
ATOM 1259 O O . GLY B 1 70 ? 24.234 -6.003 -34.085 1.00 12.96 62 GLY B O 1
ATOM 1260 N N . ALA B 1 71 ? 23.354 -5.439 -36.081 1.00 12.71 63 ALA B N 1
ATOM 1261 C CA . ALA B 1 71 ? 24.565 -4.744 -36.535 1.00 13.01 63 ALA B CA 1
ATOM 1262 C C . ALA B 1 71 ? 24.868 -3.508 -35.696 1.00 12.98 63 ALA B C 1
ATOM 1263 O O . ALA B 1 71 ? 26.031 -3.195 -35.423 1.00 13.10 63 ALA B O 1
ATOM 1265 N N . TRP B 1 72 ? 23.817 -2.803 -35.290 1.00 12.77 64 TRP B N 1
ATOM 1266 C CA . TRP B 1 72 ? 23.960 -1.623 -34.447 1.00 12.58 64 TRP B CA 1
ATOM 1267 C C . TRP B 1 72 ? 24.525 -1.982 -33.068 1.00 12.54 64 TRP B C 1
ATOM 1268 O O . TRP B 1 72 ? 25.436 -1.314 -32.580 1.00 12.63 64 TRP B O 1
ATOM 1279 N N . PHE B 1 73 ? 23.989 -3.029 -32.445 1.00 12.77 65 PHE B N 1
ATOM 1280 C CA . PHE B 1 73 ? 24.529 -3.490 -31.162 1.00 12.75 65 PHE B CA 1
ATOM 1281 C C . PHE B 1 73 ? 25.991 -3.929 -31.323 1.00 13.22 65 PHE B C 1
ATOM 1282 O O . PHE B 1 73 ? 26.842 -3.582 -30.495 1.00 12.67 65 PHE B O 1
ATOM 1290 N N . ALA B 1 74 ? 26.273 -4.661 -32.402 1.00 13.82 66 ALA B N 1
ATOM 1291 C CA . ALA B 1 74 ? 27.615 -5.186 -32.661 1.00 14.74 66 ALA B CA 1
ATOM 1292 C C . ALA B 1 74 ? 28.666 -4.080 -32.818 1.00 15.31 66 ALA B C 1
ATOM 1293 O O . ALA B 1 74 ? 29.781 -4.215 -32.302 1.00 15.76 66 ALA B O 1
ATOM 1295 N N . ARG B 1 75 ? 28.317 -2.991 -33.506 1.00 15.71 67 ARG B N 1
ATOM 1296 C CA . ARG B 1 75 ? 29.240 -1.848 -33.643 1.00 16.53 67 ARG B CA 1
ATOM 1297 C C . ARG B 1 75 ? 29.582 -1.228 -32.286 1.00 16.59 67 ARG B C 1
ATOM 1298 O O . ARG B 1 75 ? 30.667 -0.663 -32.100 1.00 17.00 67 ARG B O 1
ATOM 1306 N N . ALA B 1 76 ? 28.652 -1.342 -31.341 1.00 16.09 68 ALA B N 1
ATOM 1307 C CA . ALA B 1 76 ? 28.869 -0.844 -29.985 1.00 16.25 68 ALA B CA 1
ATOM 1308 C C . ALA B 1 76 ? 29.534 -1.874 -29.070 1.00 15.98 68 ALA B C 1
ATOM 1309 O O . ALA B 1 76 ? 29.693 -1.623 -27.878 1.00 16.06 68 ALA B O 1
ATOM 1311 N N . GLY B 1 77 ? 29.916 -3.021 -29.628 1.00 15.78 69 GLY B N 1
ATOM 1312 C CA . GLY B 1 77 ? 30.588 -4.084 -28.862 1.00 16.11 69 GLY B CA 1
ATOM 1313 C C . GLY B 1 77 ? 29.642 -4.942 -28.039 1.00 16.49 69 GLY B C 1
ATOM 1314 O O . GLY B 1 77 ? 30.052 -5.567 -27.061 1.00 16.74 69 GLY B O 1
ATOM 1315 N N . ARG B 1 78 ? 28.372 -4.976 -28.439 1.00 16.44 70 ARG B N 1
ATOM 1316 C CA . ARG B 1 78 ? 27.332 -5.655 -27.663 1.00 16.73 70 ARG B CA 1
ATOM 1317 C C . ARG B 1 78 ? 26.714 -6.804 -28.450 1.00 17.47 70 ARG B C 1
ATOM 1318 O O . ARG B 1 78 ? 26.501 -6.681 -29.653 1.00 17.89 70 ARG B O 1
ATOM 1326 N N . GLU B 1 79 ? 26.431 -7.912 -27.765 1.00 18.11 71 GLU B N 1
ATOM 1327 C CA . GLU B 1 79 ? 25.823 -9.088 -28.390 1.00 19.11 71 GLU B CA 1
ATOM 1328 C C . GLU B 1 79 ? 24.303 -8.996 -28.334 1.00 19.11 71 GLU B C 1
ATOM 1329 O O . GLU B 1 79 ? 23.746 -8.359 -27.440 1.00 18.94 71 GLU B O 1
ATOM 1335 N N . SER B 1 80 ? 23.637 -9.628 -29.296 1.00 18.88 72 SER B N 1
ATOM 1336 C CA . SER B 1 80 ? 22.183 -9.765 -29.270 1.00 19.05 72 SER B CA 1
ATOM 1337 C C . SER B 1 80 ? 21.767 -11.077 -29.920 1.00 18.81 72 SER B C 1
ATOM 1338 O O . SER B 1 80 ? 22.368 -11.510 -30.906 1.00 18.89 72 SER B O 1
ATOM 1341 N N . VAL B 1 81 ? 20.734 -11.702 -29.367 1.00 18.93 73 VAL B N 1
ATOM 1342 C CA . VAL B 1 81 ? 20.171 -12.904 -29.973 1.00 18.96 73 VAL B CA 1
ATOM 1343 C C . VAL B 1 81 ? 19.396 -12.536 -31.248 1.00 17.52 73 VAL B C 1
ATOM 1344 O O . VAL B 1 81 ? 19.318 -13.328 -32.182 1.00 17.57 73 VAL B O 1
ATOM 1348 N N . PHE B 1 82 ? 18.855 -11.321 -31.287 1.00 16.48 74 PHE B N 1
ATOM 1349 C CA . PHE B 1 82 ? 18.091 -10.860 -32.444 1.00 15.15 74 PHE B CA 1
ATOM 1350 C C . PHE B 1 82 ? 19.006 -10.191 -33.462 1.00 14.81 74 PHE B C 1
ATOM 1351 O O . PHE B 1 82 ? 19.743 -9.269 -33.130 1.00 14.99 74 PHE B O 1
ATOM 1359 N N . THR B 1 83 ? 18.961 -10.681 -34.697 1.00 14.15 75 THR B N 1
ATOM 1360 C CA . THR B 1 83 ? 19.867 -10.216 -35.745 1.00 14.03 75 THR B CA 1
ATOM 1361 C C . THR B 1 83 ? 19.403 -8.916 -36.411 1.00 13.57 75 THR B C 1
ATOM 1362 O O . THR B 1 83 ? 20.212 -8.149 -36.927 1.00 13.38 75 THR B O 1
ATOM 1366 N N . ARG B 1 84 ? 18.093 -8.689 -36.409 1.00 12.77 76 ARG B N 1
ATOM 1367 C CA . ARG B 1 84 ? 17.483 -7.481 -36.974 1.00 12.56 76 ARG B CA 1
ATOM 1368 C C . ARG B 1 84 ? 16.057 -7.458 -36.459 1.00 11.97 76 ARG B C 1
ATOM 1369 O O . ARG B 1 84 ? 15.617 -8.413 -35.807 1.00 12.32 76 ARG B O 1
ATOM 1377 N N . ALA B 1 85 ? 15.342 -6.376 -36.740 1.00 11.76 77 ALA B N 1
ATOM 1378 C CA . ALA B 1 85 ? 13.955 -6.239 -36.318 1.00 11.35 77 ALA B CA 1
ATOM 1379 C C . ALA B 1 85 ? 13.130 -5.863 -37.527 1.00 11.36 77 ALA B C 1
ATOM 1380 O O . ALA B 1 85 ? 13.300 -4.779 -38.081 1.00 10.85 77 ALA B O 1
ATOM 1382 N N . GLN B 1 86 ? 12.247 -6.765 -37.938 1.00 11.45 78 GLN B N 1
ATOM 1383 C CA . GLN B 1 86 ? 11.417 -6.537 -39.120 1.00 12.16 78 GLN B CA 1
ATOM 1384 C C . GLN B 1 86 ? 9.957 -6.359 -38.714 1.00 11.94 78 GLN B C 1
ATOM 1385 O O . GLN B 1 86 ? 9.403 -7.204 -38.013 1.00 12.30 78 GLN B O 1
ATOM 1391 N N . ILE B 1 87 ? 9.345 -5.264 -39.170 1.00 11.71 79 ILE B N 1
ATOM 1392 C CA . ILE B 1 87 ? 7.914 -5.020 -38.975 1.00 12.20 79 ILE B CA 1
ATOM 1393 C C . ILE B 1 87 ? 7.203 -5.253 -40.309 1.00 12.38 79 ILE B C 1
ATOM 1394 O O . ILE B 1 87 ? 7.555 -4.642 -41.315 1.00 12.92 79 ILE B O 1
ATOM 1399 N N . ASP B 1 88 ? 6.219 -6.146 -40.312 1.00 12.46 80 ASP B N 1
ATOM 1400 C CA . ASP B 1 88 ? 5.416 -6.409 -41.504 1.00 13.17 80 ASP B CA 1
ATOM 1401 C C . ASP B 1 88 ? 4.064 -5.744 -41.319 1.00 12.90 80 ASP B C 1
ATOM 1402 O O . ASP B 1 88 ? 3.350 -6.046 -40.365 1.00 12.03 80 ASP B O 1
ATOM 1407 N N . PHE B 1 89 ? 3.725 -4.818 -42.209 1.00 13.27 81 PHE B N 1
ATOM 1408 C CA . PHE B 1 89 ? 2.476 -4.073 -42.064 1.00 13.74 81 PHE B CA 1
ATOM 1409 C C . PHE B 1 89 ? 1.779 -3.827 -43.390 1.00 14.38 81 PHE B C 1
ATOM 1410 O O . PHE B 1 89 ? 2.351 -4.056 -44.459 1.00 14.49 81 PHE B O 1
ATOM 1418 N N . VAL B 1 90 ? 0.532 -3.381 -43.306 1.00 14.82 82 VAL B N 1
ATOM 1419 C CA . VAL B 1 90 ? -0.242 -3.102 -44.505 1.00 15.61 82 VAL B CA 1
ATOM 1420 C C . VAL B 1 90 ? -0.789 -1.671 -44.469 1.00 16.08 82 VAL B C 1
ATOM 1421 O O . VAL B 1 90 ? -1.277 -1.199 -43.436 1.00 16.25 82 VAL B O 1
ATOM 1425 N N . ILE B 1 91 ? -0.668 -0.983 -45.602 1.00 17.00 83 ILE B N 1
ATOM 1426 C CA . ILE B 1 91 ? -1.264 0.334 -45.798 1.00 18.30 83 ILE B CA 1
ATOM 1427 C C . ILE B 1 91 ? -2.467 0.200 -46.726 1.00 19.46 83 ILE B C 1
ATOM 1428 O O . ILE B 1 91 ? -2.439 -0.593 -47.665 1.00 19.82 83 ILE B O 1
ATOM 1433 N N . GLY B 1 92 ? -3.509 0.981 -46.453 1.00 20.95 84 GLY B N 1
ATOM 1434 C CA . GLY B 1 92 ? -4.656 1.105 -47.363 1.00 22.19 84 GLY B CA 1
ATOM 1435 C C . GLY B 1 92 ? -5.913 0.528 -46.748 1.00 23.18 84 GLY B C 1
ATOM 1436 O O . GLY B 1 92 ? -5.890 0.074 -45.598 1.00 24.39 84 GLY B O 1
ATOM 1437 N N . GLU B 1 96 ? -6.372 6.622 -42.251 1.00 28.18 88 GLU B N 1
ATOM 1438 C CA . GLU B 1 96 ? -5.307 7.206 -41.432 1.00 27.80 88 GLU B CA 1
ATOM 1439 C C . GLU B 1 96 ? -4.210 7.769 -42.331 1.00 27.19 88 GLU B C 1
ATOM 1440 O O . GLU B 1 96 ? -3.700 7.062 -43.201 1.00 27.82 88 GLU B O 1
ATOM 1442 N N . ASP B 1 97 ? -3.859 9.037 -42.118 1.00 26.16 89 ASP B N 1
ATOM 1443 C CA . ASP B 1 97 ? -2.912 9.748 -42.981 1.00 24.85 89 ASP B CA 1
ATOM 1444 C C . ASP B 1 97 ? -1.443 9.450 -42.671 1.00 23.92 89 ASP B C 1
ATOM 1445 O O . ASP B 1 97 ? -0.579 9.620 -43.541 1.00 24.13 89 ASP B O 1
ATOM 1447 N N . HIS B 1 98 ? -1.159 9.010 -41.444 1.00 22.30 90 HIS B N 1
ATOM 1448 C CA . HIS B 1 98 ? 0.225 8.749 -41.048 1.00 20.47 90 HIS B CA 1
ATOM 1449 C C . HIS B 1 98 ? 0.400 7.480 -40.224 1.00 19.29 90 HIS B C 1
ATOM 1450 O O . HIS B 1 98 ? -0.397 7.189 -39.333 1.00 18.98 90 HIS B O 1
ATOM 1457 N N . PHE B 1 99 ? 1.457 6.733 -40.541 1.00 17.43 91 PHE B N 1
ATOM 1458 C CA . PHE B 1 99 ? 1.863 5.576 -39.761 1.00 16.26 91 PHE B CA 1
ATOM 1459 C C . PHE B 1 99 ? 3.145 5.946 -39.036 1.00 15.10 91 PHE B C 1
ATOM 1460 O O . PHE B 1 99 ? 4.121 6.343 -39.669 1.00 14.46 91 PHE B O 1
ATOM 1468 N N . HIS B 1 100 ? 3.132 5.832 -37.714 1.00 13.83 92 HIS B N 1
ATOM 1469 C CA . HIS B 1 100 ? 4.348 5.973 -36.915 1.00 13.20 92 HIS B CA 1
ATOM 1470 C C . HIS B 1 100 ? 4.566 4.627 -36.256 1.00 12.63 92 HIS B C 1
ATOM 1471 O O . HIS B 1 100 ? 3.742 4.182 -35.461 1.00 12.36 92 HIS B O 1
ATOM 1478 N N . LEU B 1 101 ? 5.658 3.963 -36.620 1.00 12.03 93 LEU B N 1
ATOM 1479 C CA . LEU B 1 101 ? 5.898 2.587 -36.192 1.00 12.01 93 LEU B CA 1
ATOM 1480 C C . LEU B 1 101 ? 7.254 2.472 -35.519 1.00 11.87 93 LEU B C 1
ATOM 1481 O O . LEU B 1 101 ? 8.237 2.141 -36.178 1.00 11.93 93 LEU B O 1
ATOM 1486 N N . PRO B 1 102 ? 7.309 2.752 -34.204 1.00 11.73 94 PRO B N 1
ATOM 1487 C CA . PRO B 1 102 ? 8.572 2.739 -33.455 1.00 11.39 94 PRO B CA 1
ATOM 1488 C C . PRO B 1 102 ? 9.132 1.348 -33.194 1.00 10.66 94 PRO B C 1
ATOM 1489 O O . PRO B 1 102 ? 8.406 0.352 -33.262 1.00 10.54 94 PRO B O 1
ATOM 1493 N N . PHE B 1 103 ? 10.430 1.293 -32.902 1.00 9.91 95 PHE B N 1
ATOM 1494 C CA . PHE B 1 103 ? 11.071 0.072 -32.433 1.00 9.51 95 PHE B CA 1
ATOM 1495 C C . PHE B 1 103 ? 11.578 0.355 -31.025 1.00 9.43 95 PHE B C 1
ATOM 1496 O O . PHE B 1 103 ? 12.367 1.285 -30.832 1.00 9.46 95 PHE B O 1
ATOM 1504 N N . LEU B 1 104 ? 11.141 -0.429 -30.044 1.00 9.19 96 LEU B N 1
ATOM 1505 C CA . LEU B 1 104 ? 11.709 -0.338 -28.697 1.00 9.34 96 LEU B CA 1
ATOM 1506 C C . LEU B 1 104 ? 12.624 -1.541 -28.529 1.00 9.57 96 LEU B C 1
ATOM 1507 O O . LEU B 1 104 ? 12.150 -2.676 -28.478 1.00 9.80 96 LEU B O 1
ATOM 1512 N N . ILE B 1 105 ? 13.931 -1.297 -28.451 1.00 8.77 97 ILE B N 1
ATOM 1513 C CA . ILE B 1 105 ? 14.896 -2.389 -28.608 1.00 9.03 97 ILE B CA 1
ATOM 1514 C C . ILE B 1 105 ? 15.807 -2.599 -27.403 1.00 9.23 97 ILE B C 1
ATOM 1515 O O . ILE B 1 105 ? 16.051 -1.678 -26.621 1.00 9.64 97 ILE B O 1
ATOM 1520 N N . ALA B 1 106 ? 16.314 -3.819 -27.303 1.00 9.21 98 ALA B N 1
ATOM 1521 C CA . ALA B 1 106 ? 17.267 -4.228 -26.267 1.00 9.77 98 ALA B CA 1
ATOM 1522 C C . ALA B 1 106 ? 17.931 -5.494 -26.773 1.00 10.43 98 ALA B C 1
ATOM 1523 O O . ALA B 1 106 ? 17.368 -6.194 -27.629 1.00 10.40 98 ALA B O 1
ATOM 1525 N N . PRO B 1 107 ? 19.130 -5.816 -26.256 1.00 10.97 99 PRO B N 1
ATOM 1526 C CA . PRO B 1 107 ? 19.774 -7.043 -26.696 1.00 11.66 99 PRO B CA 1
ATOM 1527 C C . PRO B 1 107 ? 18.899 -8.285 -26.493 1.00 11.88 99 PRO B C 1
ATOM 1528 O O . PRO B 1 107 ? 18.978 -9.241 -27.279 1.00 12.50 99 PRO B O 1
ATOM 1532 N N . GLY B 1 108 ? 18.067 -8.269 -25.455 1.00 11.62 100 GLY B N 1
ATOM 1533 C CA . GLY B 1 108 ? 17.273 -9.441 -25.128 1.00 11.41 100 GLY B CA 1
ATOM 1534 C C . GLY B 1 108 ? 15.812 -9.417 -25.531 1.00 11.43 100 GLY B C 1
ATOM 1535 O O . GLY B 1 108 ? 15.053 -10.305 -25.134 1.00 11.93 100 GLY B O 1
ATOM 1536 N N . GLY B 1 109 ? 15.412 -8.424 -26.323 1.00 11.19 101 GLY B N 1
ATOM 1537 C CA . GLY B 1 109 ? 14.029 -8.355 -26.793 1.00 10.70 101 GLY B CA 1
ATOM 1538 C C . GLY B 1 109 ? 13.722 -7.055 -27.496 1.00 10.59 101 GLY B C 1
ATOM 1539 O O . GLY B 1 109 ? 14.482 -6.088 -27.407 1.00 10.85 101 GLY B O 1
ATOM 1540 N N . TRP B 1 110 ? 12.603 -7.026 -28.209 1.00 10.52 102 TRP B N 1
ATOM 1541 C CA . TRP B 1 110 ? 12.186 -5.804 -28.881 1.00 10.64 102 TRP B CA 1
ATOM 1542 C C . TRP B 1 110 ? 10.688 -5.783 -29.133 1.00 10.90 102 TRP B C 1
ATOM 1543 O O . TRP B 1 110 ? 10.015 -6.824 -29.098 1.00 11.03 102 TRP B O 1
ATOM 1554 N N . SER B 1 111 ? 10.158 -4.589 -29.356 1.00 11.44 103 SER B N 1
ATOM 1555 C CA . SER B 1 111 ? 8.736 -4.467 -29.616 1.00 12.01 103 SER B CA 1
ATOM 1556 C C . SER B 1 111 ? 8.433 -3.316 -30.547 1.00 11.70 103 SER B C 1
ATOM 1557 O O . SER B 1 111 ? 9.264 -2.442 -30.786 1.00 11.09 103 SER B O 1
ATOM 1560 N N . THR B 1 112 ? 7.216 -3.331 -31.063 1.00 10.83 104 THR B N 1
ATOM 1561 C CA . THR B 1 112 ? 6.726 -2.265 -31.899 1.00 11.64 104 THR B CA 1
ATOM 1562 C C . THR B 1 112 ? 5.257 -2.036 -31.590 1.00 11.65 104 THR B C 1
ATOM 1563 O O . THR B 1 112 ? 4.591 -2.874 -30.965 1.00 11.65 104 THR B O 1
ATOM 1567 N N . TYR B 1 113 ? 4.752 -0.887 -32.005 1.00 12.04 105 TYR B N 1
ATOM 1568 C CA . TYR B 1 113 ? 3.335 -0.623 -31.863 1.00 13.06 105 TYR B CA 1
ATOM 1569 C C . TYR B 1 113 ? 2.939 0.415 -32.888 1.00 14.00 105 TYR B C 1
ATOM 1570 O O . TYR B 1 113 ? 3.794 1.068 -33.492 1.00 13.62 105 TYR B O 1
ATOM 1579 N N . ARG B 1 114 ? 1.639 0.546 -33.088 1.00 15.36 106 ARG B N 1
ATOM 1580 C CA . ARG B 1 114 ? 1.114 1.560 -33.966 1.00 17.47 106 ARG B CA 1
ATOM 1581 C C . ARG B 1 114 ? 1.022 2.869 -33.184 1.00 18.04 106 ARG B C 1
ATOM 1582 O O . ARG B 1 114 ? 0.167 3.035 -32.297 1.00 18.27 106 ARG B O 1
ATOM 1590 N N . GLY B 1 115 ? 1.937 3.783 -33.493 1.00 18.72 107 GLY B N 1
ATOM 1591 C CA . GLY B 1 115 ? 2.057 5.044 -32.765 1.00 19.72 107 GLY B CA 1
ATOM 1592 C C . GLY B 1 115 ? 1.012 6.052 -33.195 1.00 20.27 107 GLY B C 1
ATOM 1593 O O . GLY B 1 115 ? 0.321 5.847 -34.186 1.00 21.86 107 GLY B O 1
ATOM 1594 N N . MET C 1 9 ? 16.758 19.300 -12.110 1.00 31.72 1 MET C N 1
ATOM 1595 C CA . MET C 1 9 ? 15.419 19.829 -12.515 1.00 31.41 1 MET C CA 1
ATOM 1596 C C . MET C 1 9 ? 15.036 19.356 -13.916 1.00 31.06 1 MET C C 1
ATOM 1597 O O . MET C 1 9 ? 15.886 19.301 -14.810 1.00 31.52 1 MET C O 1
ATOM 1599 N N . SER C 1 10 ? 13.762 19.009 -14.102 1.00 30.26 2 SER C N 1
ATOM 1600 C CA . SER C 1 10 ? 13.276 18.485 -15.380 1.00 28.94 2 SER C CA 1
ATOM 1601 C C . SER C 1 10 ? 11.768 18.654 -15.546 1.00 27.57 2 SER C C 1
ATOM 1602 O O . SER C 1 10 ? 11.034 18.758 -14.563 1.00 28.30 2 SER C O 1
ATOM 1605 N N . THR C 1 11 ? 11.312 18.666 -16.795 1.00 25.36 3 THR C N 1
ATOM 1606 C CA . THR C 1 11 ? 9.881 18.642 -17.095 1.00 23.56 3 THR C CA 1
ATOM 1607 C C . THR C 1 11 ? 9.439 17.210 -17.400 1.00 21.37 3 THR C C 1
ATOM 1608 O O . THR C 1 11 ? 10.274 16.333 -17.630 1.00 21.20 3 THR C O 1
ATOM 1612 N N . LEU C 1 12 ? 8.129 16.990 -17.404 1.00 18.51 4 LEU C N 1
ATOM 1613 C CA . LEU C 1 12 ? 7.572 15.653 -17.547 1.00 16.25 4 LEU C CA 1
ATOM 1614 C C . LEU C 1 12 ? 6.385 15.662 -18.499 1.00 14.87 4 LEU C C 1
ATOM 1615 O O . LEU C 1 12 ? 5.505 16.514 -18.389 1.00 14.41 4 LEU C O 1
ATOM 1620 N N . SER C 1 13 ? 6.361 14.699 -19.417 1.00 13.58 5 SER C N 1
ATOM 1621 C CA . SER C 1 13 ? 5.238 14.514 -20.323 1.00 12.47 5 SER C CA 1
ATOM 1622 C C . SER C 1 13 ? 4.886 13.037 -20.410 1.00 12.14 5 SER C C 1
ATOM 1623 O O . SER C 1 13 ? 5.680 12.177 -20.027 1.00 11.67 5 SER C O 1
ATOM 1626 N N . THR C 1 14 ? 3.707 12.736 -20.943 1.00 11.60 6 THR C N 1
ATOM 1627 C CA . THR C 1 14 ? 3.346 11.344 -21.221 1.00 11.29 6 THR C CA 1
ATOM 1628 C C . THR C 1 14 ? 2.523 11.231 -22.499 1.00 11.32 6 THR C C 1
ATOM 1629 O O . THR C 1 14 ? 2.078 12.236 -23.065 1.00 11.53 6 THR C O 1
ATOM 1633 N N . HIS C 1 15 ? 2.342 9.990 -22.943 1.00 11.07 7 HIS C N 1
ATOM 1634 C CA . HIS C 1 15 ? 1.576 9.669 -24.128 1.00 11.37 7 HIS C CA 1
ATOM 1635 C C . HIS C 1 15 ? 1.023 8.285 -23.845 1.00 10.97 7 HIS C C 1
ATOM 1636 O O . HIS C 1 15 ? 1.773 7.386 -23.444 1.00 11.28 7 HIS C O 1
ATOM 1643 N N . ILE C 1 16 ? -0.288 8.126 -23.989 1.00 10.46 8 ILE C N 1
ATOM 1644 C CA . ILE C 1 16 ? -0.935 6.847 -23.716 1.00 10.74 8 ILE C CA 1
ATOM 1645 C C . ILE C 1 16 ? -1.545 6.301 -24.997 1.00 10.88 8 ILE C C 1
ATOM 1646 O O . ILE C 1 16 ? -2.347 6.967 -25.656 1.00 11.05 8 ILE C O 1
ATOM 1651 N N . LEU C 1 17 ? -1.112 5.105 -25.372 1.00 11.27 9 LEU C N 1
ATOM 1652 C CA . LEU C 1 17 ? -1.639 4.433 -26.551 1.00 11.91 9 LEU C CA 1
ATOM 1653 C C . LEU C 1 17 ? -2.297 3.148 -26.124 1.00 11.41 9 LEU C C 1
ATOM 1654 O O . LEU C 1 17 ? -1.725 2.379 -25.365 1.00 10.75 9 LEU C O 1
ATOM 1659 N N . ASP C 1 18 ? -3.516 2.923 -26.598 1.00 11.08 10 ASP C N 1
ATOM 1660 C CA . ASP C 1 18 ? -4.180 1.664 -26.363 1.00 11.41 10 ASP C CA 1
ATOM 1661 C C . ASP C 1 18 ? -3.771 0.703 -27.472 1.00 11.25 10 ASP C C 1
ATOM 1662 O O . ASP C 1 18 ? -4.306 0.754 -28.578 1.00 10.84 10 ASP C O 1
ATOM 1667 N N . ILE C 1 19 ? -2.820 -0.174 -27.168 1.00 11.49 11 ILE C N 1
ATOM 1668 C CA . ILE C 1 19 ? -2.292 -1.079 -28.182 1.00 12.40 11 ILE C CA 1
ATOM 1669 C C . ILE C 1 19 ? -3.249 -2.223 -28.504 1.00 12.36 11 ILE C C 1
ATOM 1670 O O . ILE C 1 19 ? -3.046 -2.935 -29.484 1.00 12.05 11 ILE C O 1
ATOM 1675 N N . SER C 1 20 ? -4.301 -2.391 -27.701 1.00 12.21 12 SER C N 1
ATOM 1676 C CA . SER C 1 20 ? -5.303 -3.400 -28.026 1.00 12.68 12 SER C CA 1
ATOM 1677 C C . SER C 1 20 ? -6.097 -3.004 -29.272 1.00 13.09 12 SER C C 1
ATOM 1678 O O . SER C 1 20 ? -6.581 -3.874 -29.995 1.00 13.22 12 SER C O 1
ATOM 1681 N N . THR C 1 21 ? -6.200 -1.701 -29.530 1.00 13.86 13 THR C N 1
ATOM 1682 C CA . THR C 1 21 ? -6.933 -1.184 -30.697 1.00 14.64 13 THR C CA 1
ATOM 1683 C C . THR C 1 21 ? -6.054 -0.380 -31.667 1.00 15.52 13 THR C C 1
ATOM 1684 O O . THR C 1 21 ? -6.479 -0.046 -32.788 1.00 15.78 13 THR C O 1
ATOM 1688 N N . GLY C 1 22 ? -4.835 -0.064 -31.236 1.00 15.42 14 GLY C N 1
ATOM 1689 C CA . GLY C 1 22 ? -3.916 0.736 -32.037 1.00 16.49 14 GLY C CA 1
ATOM 1690 C C . GLY C 1 22 ? -4.309 2.198 -32.167 1.00 17.10 14 GLY C C 1
ATOM 1691 O O . GLY C 1 22 ? -4.103 2.807 -33.217 1.00 17.18 14 GLY C O 1
ATOM 1692 N N . THR C 1 23 ? -4.881 2.759 -31.105 1.00 17.29 15 THR C N 1
ATOM 1693 C CA . THR C 1 23 ? -5.328 4.154 -31.108 1.00 17.86 15 THR C CA 1
ATOM 1694 C C . THR C 1 23 ? -4.827 4.880 -29.858 1.00 17.15 15 THR C C 1
ATOM 1695 O O . THR C 1 23 ? -4.636 4.244 -28.817 1.00 17.39 15 THR C O 1
ATOM 1699 N N . PRO C 1 24 ? -4.632 6.212 -29.947 1.00 16.83 16 PRO C N 1
ATOM 1700 C CA . PRO C 1 24 ? -4.305 6.972 -28.740 1.00 16.15 16 PRO C CA 1
ATOM 1701 C C . PRO C 1 24 ? -5.451 6.907 -27.740 1.00 15.55 16 PRO C C 1
ATOM 1702 O O . PRO C 1 24 ? -6.627 6.934 -28.134 1.00 15.87 16 PRO C O 1
ATOM 1706 N N . ALA C 1 25 ? -5.108 6.816 -26.460 1.00 14.48 17 ALA C N 1
ATOM 1707 C CA . ALA C 1 25 ? -6.090 6.735 -25.389 1.00 14.07 17 ALA C CA 1
ATOM 1708 C C . ALA C 1 25 ? -6.481 8.132 -24.921 1.00 14.04 17 ALA C C 1
ATOM 1709 O O . ALA C 1 25 ? -5.721 8.794 -24.210 1.00 13.07 17 ALA C O 1
ATOM 1711 N N . GLU C 1 26 ? -7.668 8.570 -25.344 1.00 14.02 18 GLU C N 1
ATOM 1712 C CA . GLU C 1 26 ? -8.184 9.902 -25.037 1.00 14.83 18 GLU C CA 1
ATOM 1713 C C . GLU C 1 26 ? -9.002 9.854 -23.753 1.00 14.29 18 GLU C C 1
ATOM 1714 O O . GLU C 1 26 ? -9.834 8.964 -23.574 1.00 14.35 18 GLU C O 1
ATOM 1720 N N . GLY C 1 27 ? -8.757 10.807 -22.864 1.00 14.02 19 GLY C N 1
ATOM 1721 C CA . GLY C 1 27 ? -9.551 10.937 -21.645 1.00 13.92 19 GLY C CA 1
ATOM 1722 C C . GLY C 1 27 ? -9.141 10.062 -20.470 1.00 14.01 19 GLY C C 1
ATOM 1723 O O . GLY C 1 27 ? -9.953 9.799 -19.584 1.00 14.06 19 GLY C O 1
ATOM 1724 N N . VAL C 1 28 ? -7.883 9.619 -20.444 1.00 13.41 20 VAL C N 1
ATOM 1725 C CA . VAL C 1 28 ? -7.370 8.872 -19.294 1.00 12.89 20 VAL C CA 1
ATOM 1726 C C . VAL C 1 28 ? -6.890 9.884 -18.253 1.00 12.71 20 VAL C C 1
ATOM 1727 O O . VAL C 1 28 ? -6.127 10.803 -18.581 1.00 12.56 20 VAL C O 1
ATOM 1731 N N . THR C 1 29 ? -7.330 9.720 -17.010 1.00 12.76 21 THR C N 1
ATOM 1732 C CA . THR C 1 29 ? -6.834 10.564 -15.913 1.00 13.54 21 THR C CA 1
ATOM 1733 C C . THR C 1 29 ? -5.435 10.120 -15.496 1.00 13.16 21 THR C C 1
ATOM 1734 O O . THR C 1 29 ? -5.200 8.933 -15.269 1.00 12.71 21 THR C O 1
ATOM 1738 N N . VAL C 1 30 ? -4.511 11.078 -15.398 1.00 13.30 22 VAL C N 1
ATOM 1739 C CA . VAL C 1 30 ? -3.148 10.793 -14.956 1.00 13.45 22 VAL C CA 1
ATOM 1740 C C . VAL C 1 30 ? -2.759 11.789 -13.865 1.00 13.92 22 VAL C C 1
ATOM 1741 O O . VAL C 1 30 ? -2.882 13.001 -14.055 1.00 14.57 22 VAL C O 1
ATOM 1745 N N . SER C 1 31 ? -2.313 11.274 -12.722 1.00 14.08 23 SER C N 1
ATOM 1746 C CA . SER C 1 31 ? -1.893 12.125 -11.610 1.00 14.73 23 SER C CA 1
ATOM 1747 C C . SER C 1 31 ? -0.390 12.018 -11.399 1.00 14.96 23 SER C C 1
ATOM 1748 O O . SER C 1 31 ? 0.214 10.992 -11.704 1.00 14.52 23 SER C O 1
ATOM 1751 N N . LEU C 1 32 ? 0.215 13.094 -10.906 1.00 15.02 24 LEU C N 1
ATOM 1752 C CA . LEU C 1 32 ? 1.613 13.073 -10.482 1.00 15.56 24 LEU C CA 1
ATOM 1753 C C . LEU C 1 32 ? 1.671 13.395 -8.999 1.00 16.60 24 LEU C C 1
ATOM 1754 O O . LEU C 1 32 ? 1.031 14.343 -8.547 1.00 16.00 24 LEU C O 1
ATOM 1759 N N . SER C 1 33 ? 2.442 12.607 -8.258 1.00 17.49 25 SER C N 1
ATOM 1760 C CA . SER C 1 33 ? 2.662 12.868 -6.843 1.00 19.47 25 SER C CA 1
ATOM 1761 C C . SER C 1 33 ? 4.130 12.715 -6.466 1.00 20.69 25 SER C C 1
ATOM 1762 O O . SER C 1 33 ? 4.924 12.115 -7.199 1.00 20.00 25 SER C O 1
ATOM 1765 N N . ARG C 1 34 ? 4.475 13.267 -5.308 1.00 22.62 26 ARG C N 1
ATOM 1766 C CA . ARG C 1 34 ? 5.807 13.148 -4.742 1.00 24.85 26 ARG C CA 1
ATOM 1767 C C . ARG C 1 34 ? 5.635 13.117 -3.230 1.00 26.05 26 ARG C C 1
ATOM 1768 O O . ARG C 1 34 ? 5.078 14.053 -2.653 1.00 26.36 26 ARG C O 1
ATOM 1776 N N . GLU C 1 35 ? 6.087 12.028 -2.605 1.00 27.41 27 GLU C N 1
ATOM 1777 C CA . GLU C 1 35 ? 5.944 11.811 -1.152 1.00 28.64 27 GLU C CA 1
ATOM 1778 C C . GLU C 1 35 ? 4.484 11.860 -0.686 1.00 29.27 27 GLU C C 1
ATOM 1779 O O . GLU C 1 35 ? 4.169 12.445 0.357 1.00 29.73 27 GLU C O 1
ATOM 1781 N N . GLY C 1 36 ? 3.595 11.249 -1.466 1.00 29.79 28 GLY C N 1
ATOM 1782 C CA . GLY C 1 36 ? 2.167 11.244 -1.151 1.00 30.02 28 GLY C CA 1
ATOM 1783 C C . GLY C 1 36 ? 1.447 12.552 -1.442 1.00 30.10 28 GLY C C 1
ATOM 1784 O O . GLY C 1 36 ? 0.210 12.593 -1.455 1.00 30.82 28 GLY C O 1
ATOM 1785 N N . GLU C 1 37 ? 2.209 13.621 -1.669 1.00 29.88 29 GLU C N 1
ATOM 1786 C CA . GLU C 1 37 ? 1.636 14.919 -2.020 1.00 29.31 29 GLU C CA 1
ATOM 1787 C C . GLU C 1 37 ? 1.418 14.991 -3.522 1.00 28.82 29 GLU C C 1
ATOM 1788 O O . GLU C 1 37 ? 2.366 14.860 -4.296 1.00 29.08 29 GLU C O 1
ATOM 1790 N N . THR C 1 38 ? 0.171 15.187 -3.935 1.00 27.98 30 THR C N 1
ATOM 1791 C CA . THR C 1 38 ? -0.140 15.255 -5.364 1.00 27.02 30 THR C CA 1
ATOM 1792 C C . THR C 1 38 ? 0.159 16.629 -5.959 1.00 25.82 30 THR C C 1
ATOM 1793 O O . THR C 1 38 ? -0.099 17.661 -5.334 1.00 26.02 30 THR C O 1
ATOM 1797 N N . LEU C 1 39 ? 0.722 16.615 -7.166 1.00 23.72 31 LEU C N 1
ATOM 1798 C CA . LEU C 1 39 ? 1.270 17.800 -7.827 1.00 22.14 31 LEU C CA 1
ATOM 1799 C C . LEU C 1 39 ? 0.499 18.147 -9.095 1.00 20.68 31 LEU C C 1
ATOM 1800 O O . LEU C 1 39 ? 0.576 19.277 -9.591 1.00 20.00 31 LEU C O 1
ATOM 1805 N N . ALA C 1 40 ? -0.207 17.158 -9.637 1.00 19.05 32 ALA C N 1
ATOM 1806 C CA . ALA C 1 40 ? -0.964 17.328 -10.876 1.00 18.02 32 ALA C CA 1
ATOM 1807 C C . ALA C 1 40 ? -2.028 16.256 -11.008 1.00 17.68 32 ALA C C 1
ATOM 1808 O O . ALA C 1 40 ? -1.827 15.113 -10.585 1.00 16.73 32 ALA C O 1
ATOM 1810 N N . ASN C 1 41 ? -3.158 16.637 -11.598 1.00 17.01 33 ASN C N 1
ATOM 1811 C CA . ASN C 1 41 ? -4.200 15.697 -11.981 1.00 17.41 33 ASN C CA 1
ATOM 1812 C C . ASN C 1 41 ? -4.758 16.133 -13.325 1.00 16.54 33 ASN C C 1
ATOM 1813 O O . ASN C 1 41 ? -5.522 17.096 -13.411 1.00 16.23 33 ASN C O 1
ATOM 1818 N N . LEU C 1 42 ? -4.337 15.439 -14.376 1.00 15.77 34 LEU C N 1
ATOM 1819 C CA . LEU C 1 42 ? -4.614 15.865 -15.743 1.00 15.27 34 LEU C CA 1
ATOM 1820 C C . LEU C 1 42 ? -5.285 14.752 -16.544 1.00 15.35 34 LEU C C 1
ATOM 1821 O O . LEU C 1 42 ? -5.444 13.632 -16.049 1.00 15.69 34 LEU C O 1
ATOM 1826 N N . VAL C 1 43 ? -5.721 15.079 -17.759 1.00 15.12 35 VAL C N 1
ATOM 1827 C CA . VAL C 1 43 ? -6.439 14.133 -18.610 1.00 15.06 35 VAL C CA 1
ATOM 1828 C C . VAL C 1 43 ? -5.808 14.134 -20.008 1.00 14.81 35 VAL C C 1
ATOM 1829 O O . VAL C 1 43 ? -5.521 15.199 -20.568 1.00 14.73 35 VAL C O 1
ATOM 1833 N N . THR C 1 44 ? -5.584 12.945 -20.570 1.00 14.26 36 THR C N 1
ATOM 1834 C CA . THR C 1 44 ? -4.973 12.853 -21.897 1.00 13.89 36 THR C CA 1
ATOM 1835 C C . THR C 1 44 ? -5.917 13.433 -22.940 1.00 14.36 36 THR C C 1
ATOM 1836 O O . THR C 1 44 ? -7.147 13.286 -22.842 1.00 14.17 36 THR C O 1
ATOM 1840 N N . ASN C 1 45 ? -5.334 14.101 -23.926 1.00 15.04 37 ASN C N 1
ATOM 1841 C CA . ASN C 1 45 ? -6.110 14.699 -25.012 1.00 15.95 37 ASN C CA 1
ATOM 1842 C C . ASN C 1 45 ? -6.424 13.700 -26.133 1.00 16.12 37 ASN C C 1
ATOM 1843 O O . ASN C 1 45 ? -6.182 12.496 -25.993 1.00 16.45 37 ASN C O 1
ATOM 1848 N N . ALA C 1 46 ? -6.962 14.208 -27.240 1.00 16.81 38 ALA C N 1
ATOM 1849 C CA . ALA C 1 46 ? -7.322 13.386 -28.401 1.00 17.10 38 ALA C CA 1
ATOM 1850 C C . ALA C 1 46 ? -6.155 12.574 -28.971 1.00 17.18 38 ALA C C 1
ATOM 1851 O O . ALA C 1 46 ? -6.361 11.500 -29.547 1.00 17.69 38 ALA C O 1
ATOM 1853 N N . GLN C 1 47 ? -4.936 13.079 -28.800 1.00 17.02 39 GLN C N 1
ATOM 1854 C CA . GLN C 1 47 ? -3.747 12.355 -29.249 1.00 16.93 39 GLN C CA 1
ATOM 1855 C C . GLN C 1 47 ? -3.120 11.487 -28.151 1.00 15.91 39 GLN C C 1
ATOM 1856 O O . GLN C 1 47 ? -2.020 10.961 -28.326 1.00 15.36 39 GLN C O 1
ATOM 1862 N N . GLY C 1 48 ? -3.839 11.321 -27.040 1.00 14.65 40 GLY C N 1
ATOM 1863 C CA . GLY C 1 48 ? -3.384 10.494 -25.917 1.00 13.69 40 GLY C CA 1
ATOM 1864 C C . GLY C 1 48 ? -2.279 11.150 -25.100 1.00 13.39 40 GLY C C 1
ATOM 1865 O O . GLY C 1 48 ? -1.569 10.477 -24.335 1.00 12.79 40 GLY C O 1
ATOM 1866 N N . ARG C 1 49 ? -2.140 12.467 -25.237 1.00 13.16 41 ARG C N 1
ATOM 1867 C CA . ARG C 1 49 ? -0.972 13.163 -24.678 1.00 13.15 41 ARG C CA 1
ATOM 1868 C C . ARG C 1 49 ? -1.264 14.121 -23.526 1.00 13.25 41 ARG C C 1
ATOM 1869 O O . ARG C 1 49 ? -2.361 14.699 -23.420 1.00 13.05 41 ARG C O 1
ATOM 1877 N N . ILE C 1 50 ? -0.268 14.254 -22.650 1.00 12.79 42 ILE C N 1
ATOM 1878 C CA . ILE C 1 50 ? -0.207 15.340 -21.678 1.00 12.85 42 ILE C CA 1
ATOM 1879 C C . ILE C 1 50 ? 1.196 15.938 -21.803 1.00 13.11 42 ILE C C 1
ATOM 1880 O O . ILE C 1 50 ? 2.193 15.270 -21.506 1.00 13.74 42 ILE C O 1
ATOM 1885 N N . ALA C 1 51 ? 1.268 17.190 -22.255 1.00 13.86 43 ALA C N 1
ATOM 1886 C CA . ALA C 1 51 ? 2.548 17.792 -22.653 1.00 14.37 43 ALA C CA 1
ATOM 1887 C C . ALA C 1 51 ? 3.431 18.233 -21.487 1.00 14.81 43 ALA C C 1
ATOM 1888 O O . ALA C 1 51 ? 4.663 18.268 -21.611 1.00 14.90 43 ALA C O 1
ATOM 1890 N N . THR C 1 52 ? 2.801 18.583 -20.370 1.00 14.89 44 THR C N 1
ATOM 1891 C CA . THR C 1 52 ? 3.520 18.986 -19.162 1.00 15.67 44 THR C CA 1
ATOM 1892 C C . THR C 1 52 ? 2.692 18.720 -17.909 1.00 15.25 44 THR C C 1
ATOM 1893 O O . THR C 1 52 ? 1.466 18.844 -17.933 1.00 15.19 44 THR C O 1
ATOM 1897 N N . PHE C 1 53 ? 3.374 18.350 -16.826 1.00 15.31 45 PHE C N 1
ATOM 1898 C CA . PHE C 1 53 ? 2.731 18.101 -15.538 1.00 15.83 45 PHE C CA 1
ATOM 1899 C C . PHE C 1 53 ? 2.987 19.200 -14.511 1.00 16.62 45 PHE C C 1
ATOM 1900 O O . PHE C 1 53 ? 2.501 19.125 -13.383 1.00 16.63 45 PHE C O 1
ATOM 1908 N N . SER C 1 54 ? 3.739 20.225 -14.906 1.00 17.92 46 SER C N 1
ATOM 1909 C CA . SER C 1 54 ? 4.103 21.293 -13.979 1.00 19.27 46 SER C CA 1
ATOM 1910 C C . SER C 1 54 ? 4.373 22.614 -14.699 1.00 20.20 46 SER C C 1
ATOM 1911 O O . SER C 1 54 ? 4.793 22.624 -15.860 1.00 20.81 46 SER C O 1
ATOM 1914 N N . ALA C 1 55 ? 4.130 23.721 -14.004 1.00 21.41 47 ALA C N 1
ATOM 1915 C CA . ALA C 1 55 ? 4.403 25.054 -14.547 1.00 22.78 47 ALA C CA 1
ATOM 1916 C C . ALA C 1 55 ? 5.905 25.341 -14.598 1.00 23.58 47 ALA C C 1
ATOM 1917 O O . ALA C 1 55 ? 6.393 25.986 -15.527 1.00 24.09 47 ALA C O 1
ATOM 1919 N N . ALA C 1 56 ? 6.623 24.849 -13.594 1.00 24.42 48 ALA C N 1
ATOM 1920 C CA . ALA C 1 56 ? 8.063 25.061 -13.472 1.00 25.12 48 ALA C CA 1
ATOM 1921 C C . ALA C 1 56 ? 8.763 23.703 -13.487 1.00 25.62 48 ALA C C 1
ATOM 1922 O O . ALA C 1 56 ? 8.096 22.678 -13.340 1.00 25.63 48 ALA C O 1
ATOM 1924 N N . PRO C 1 57 ? 10.103 23.680 -13.670 1.00 25.99 49 PRO C N 1
ATOM 1925 C CA . PRO C 1 57 ? 10.783 22.380 -13.653 1.00 25.77 49 PRO C CA 1
ATOM 1926 C C . PRO C 1 57 ? 10.614 21.652 -12.323 1.00 25.47 49 PRO C C 1
ATOM 1927 O O . PRO C 1 57 ? 10.606 22.281 -11.262 1.00 25.36 49 PRO C O 1
ATOM 1931 N N . LEU C 1 58 ? 10.452 20.333 -12.392 1.00 24.99 50 LEU C N 1
ATOM 1932 C CA . LEU C 1 58 ? 10.331 19.507 -11.194 1.00 24.47 50 LEU C CA 1
ATOM 1933 C C . LEU C 1 58 ? 11.692 19.342 -10.535 1.00 24.30 50 LEU C C 1
ATOM 1934 O O . LEU C 1 58 ? 12.669 19.018 -11.216 1.00 24.27 50 LEU C O 1
ATOM 1939 N N . PRO C 1 59 ? 11.760 19.565 -9.210 1.00 24.01 51 PRO C N 1
ATOM 1940 C CA . PRO C 1 59 ? 13.013 19.385 -8.475 1.00 23.87 51 PRO C CA 1
ATOM 1941 C C . PRO C 1 59 ? 13.397 17.913 -8.356 1.00 23.71 51 PRO C C 1
ATOM 1942 O O . PRO C 1 59 ? 12.541 17.036 -8.513 1.00 23.58 51 PRO C O 1
ATOM 1946 N N . ALA C 1 60 ? 14.671 17.653 -8.069 1.00 23.34 52 ALA C N 1
ATOM 1947 C CA . ALA C 1 60 ? 15.144 16.297 -7.806 1.00 22.98 52 ALA C CA 1
ATOM 1948 C C . ALA C 1 60 ? 14.301 15.634 -6.722 1.00 22.49 52 ALA C C 1
ATOM 1949 O O . ALA C 1 60 ? 13.917 16.273 -5.735 1.00 22.83 52 ALA C O 1
ATOM 1951 N N . GLY C 1 61 ? 14.002 14.354 -6.912 1.00 21.81 53 GLY C N 1
ATOM 1952 C CA . GLY C 1 61 ? 13.188 13.621 -5.953 1.00 20.86 53 GLY C CA 1
ATOM 1953 C C . GLY C 1 61 ? 12.562 12.389 -6.569 1.00 20.34 53 GLY C C 1
ATOM 1954 O O . GLY C 1 61 ? 12.800 12.081 -7.739 1.00 19.86 53 GLY C O 1
ATOM 1955 N N . ARG C 1 62 ? 11.766 11.683 -5.771 1.00 20.01 54 ARG C N 1
ATOM 1956 C CA . ARG C 1 62 ? 11.097 10.470 -6.227 1.00 19.91 54 ARG C CA 1
ATOM 1957 C C . ARG C 1 62 ? 9.635 10.761 -6.521 1.00 19.03 54 ARG C C 1
ATOM 1958 O O . ARG C 1 62 ? 8.922 11.337 -5.694 1.00 19.26 54 ARG C O 1
ATOM 1966 N N . TYR C 1 63 ? 9.204 10.364 -7.713 1.00 17.54 55 TYR C N 1
ATOM 1967 C CA . TYR C 1 63 ? 7.887 10.717 -8.211 1.00 16.80 55 TYR C CA 1
ATOM 1968 C C . TYR C 1 63 ? 7.092 9.493 -8.593 1.00 15.85 55 TYR C C 1
ATOM 1969 O O . TYR C 1 63 ? 7.653 8.438 -8.887 1.00 15.09 55 TYR C O 1
ATOM 1978 N N . CYS C 1 64 ? 5.779 9.679 -8.621 1.00 15.57 56 CYS C N 1
ATOM 1979 C CA . CYS C 1 64 ? 4.833 8.635 -8.935 1.00 15.77 56 CYS C CA 1
ATOM 1980 C C . CYS C 1 64 ? 3.832 9.179 -9.956 1.00 14.93 56 CYS C C 1
ATOM 1981 O O . CYS C 1 64 ? 3.076 10.111 -9.661 1.00 14.44 56 CYS C O 1
ATOM 1984 N N . LEU C 1 65 ? 3.862 8.613 -11.163 1.00 13.89 57 LEU C N 1
ATOM 1985 C CA . LEU C 1 65 ? 2.954 8.990 -12.237 1.00 14.25 57 LEU C CA 1
ATOM 1986 C C . LEU C 1 65 ? 1.925 7.872 -12.377 1.00 13.81 57 LEU C C 1
ATOM 1987 O O . LEU C 1 65 ? 2.287 6.735 -12.663 1.00 13.69 57 LEU C O 1
ATOM 1992 N N . THR C 1 66 ? 0.651 8.176 -12.161 1.00 13.24 58 THR C N 1
ATOM 1993 C CA . THR C 1 66 ? -0.366 7.131 -12.150 1.00 13.25 58 THR C CA 1
ATOM 1994 C C . THR C 1 66 ? -1.452 7.387 -13.183 1.00 12.82 58 THR C C 1
ATOM 1995 O O . THR C 1 66 ? -2.116 8.413 -13.138 1.00 13.23 58 THR C O 1
ATOM 1999 N N . ALA C 1 67 ? -1.621 6.445 -14.106 1.00 12.32 59 ALA C N 1
ATOM 2000 C CA . ALA C 1 67 ? -2.689 6.511 -15.103 1.00 11.89 59 ALA C CA 1
ATOM 2001 C C . ALA C 1 67 ? -3.846 5.626 -14.656 1.00 11.49 59 ALA C C 1
ATOM 2002 O O . ALA C 1 67 ? -3.645 4.465 -14.312 1.00 11.54 59 ALA C O 1
ATOM 2004 N N . GLU C 1 68 ? -5.060 6.175 -14.668 1.00 11.38 60 GLU C N 1
ATOM 2005 C CA . GLU C 1 68 ? -6.236 5.438 -14.222 1.00 12.11 60 GLU C CA 1
ATOM 2006 C C . GLU C 1 68 ? -6.790 4.585 -15.368 1.00 11.66 60 GLU C C 1
ATOM 2007 O O . GLU C 1 68 ? -7.878 4.822 -15.894 1.00 12.03 60 GLU C O 1
ATOM 2013 N N . THR C 1 69 ? -6.009 3.582 -15.742 1.00 11.45 61 THR C N 1
ATOM 2014 C CA . THR C 1 69 ? -6.313 2.754 -16.906 1.00 11.16 61 THR C CA 1
ATOM 2015 C C . THR C 1 69 ? -7.532 1.861 -16.699 1.00 11.01 61 THR C C 1
ATOM 2016 O O . THR C 1 69 ? -8.343 1.707 -17.607 1.00 11.09 61 THR C O 1
ATOM 2020 N N . GLY C 1 70 ? -7.658 1.265 -15.514 1.00 11.56 62 GLY C N 1
ATOM 2021 C CA . GLY C 1 70 ? -8.786 0.373 -15.218 1.00 11.94 62 GLY C CA 1
ATOM 2022 C C . GLY C 1 70 ? -10.122 1.094 -15.318 1.00 12.31 62 GLY C C 1
ATOM 2023 O O . GLY C 1 70 ? -11.073 0.580 -15.925 1.00 12.77 62 GLY C O 1
ATOM 2024 N N . ALA C 1 71 ? -10.181 2.296 -14.744 1.00 12.38 63 ALA C N 1
ATOM 2025 C CA . ALA C 1 71 ? -11.383 3.141 -14.823 1.00 12.30 63 ALA C CA 1
ATOM 2026 C C . ALA C 1 71 ? -11.697 3.538 -16.271 1.00 12.37 63 ALA C C 1
ATOM 2027 O O . ALA C 1 71 ? -12.864 3.561 -16.693 1.00 12.24 63 ALA C O 1
ATOM 2029 N N . TRP C 1 72 ? -10.650 3.842 -17.033 1.00 11.64 64 TRP C N 1
ATOM 2030 C CA . TRP C 1 72 ? -10.802 4.204 -18.434 1.00 11.64 64 TRP C CA 1
ATOM 2031 C C . TRP C 1 72 ? -11.402 3.055 -19.253 1.00 11.73 64 TRP C C 1
ATOM 2032 O O . TRP C 1 72 ? -12.366 3.262 -20.000 1.00 11.34 64 TRP C O 1
ATOM 2043 N N . PHE C 1 73 ? -10.842 1.852 -19.103 1.00 11.96 65 PHE C N 1
ATOM 2044 C CA . PHE C 1 73 ? -11.384 0.655 -19.761 1.00 12.08 65 PHE C CA 1
ATOM 2045 C C . PHE C 1 73 ? -12.833 0.397 -19.331 1.00 12.97 65 PHE C C 1
ATOM 2046 O O . PHE C 1 73 ? -13.683 0.095 -20.175 1.00 13.00 65 PHE C O 1
ATOM 2054 N N . ALA C 1 74 ? -13.112 0.543 -18.034 1.00 13.49 66 ALA C N 1
ATOM 2055 C CA . ALA C 1 74 ? -14.463 0.298 -17.499 1.00 14.34 66 ALA C CA 1
ATOM 2056 C C . ALA C 1 74 ? -15.525 1.234 -18.099 1.00 15.03 66 ALA C C 1
ATOM 2057 O O . ALA C 1 74 ? -16.636 0.793 -18.420 1.00 15.50 66 ALA C O 1
ATOM 2059 N N . ARG C 1 75 ? -15.181 2.511 -18.263 1.00 15.25 67 ARG C N 1
ATOM 2060 C CA . ARG C 1 75 ? -16.094 3.488 -18.881 1.00 16.17 67 ARG C CA 1
ATOM 2061 C C . ARG C 1 75 ? -16.440 3.111 -20.322 1.00 16.09 67 ARG C C 1
ATOM 2062 O O . ARG C 1 75 ? -17.516 3.454 -20.821 1.00 16.62 67 ARG C O 1
ATOM 2070 N N . ALA C 1 76 ? -15.527 2.399 -20.983 1.00 15.49 68 ALA C N 1
ATOM 2071 C CA . ALA C 1 76 ? -15.745 1.936 -22.351 1.00 15.48 68 ALA C CA 1
ATOM 2072 C C . ALA C 1 76 ? -16.410 0.556 -22.423 1.00 15.23 68 ALA C C 1
ATOM 2073 O O . ALA C 1 76 ? -16.592 0.008 -23.511 1.00 15.24 68 ALA C O 1
ATOM 2075 N N . GLY C 1 77 ? -16.767 0.003 -21.267 1.00 14.99 69 GLY C N 1
ATOM 2076 C CA . GLY C 1 77 ? -17.421 -1.303 -21.187 1.00 15.32 69 GLY C CA 1
ATOM 2077 C C . GLY C 1 77 ? -16.482 -2.495 -21.217 1.00 15.69 69 GLY C C 1
ATOM 2078 O O . GLY C 1 77 ? -16.908 -3.621 -21.463 1.00 15.41 69 GLY C O 1
ATOM 2079 N N . ARG C 1 78 ? -15.205 -2.247 -20.935 1.00 15.82 70 ARG C N 1
ATOM 2080 C CA . ARG C 1 78 ? -14.165 -3.263 -21.055 1.00 16.10 70 ARG C CA 1
ATOM 2081 C C . ARG C 1 78 ? -13.556 -3.620 -19.700 1.00 17.00 70 ARG C C 1
ATOM 2082 O O . ARG C 1 78 ? -13.341 -2.744 -18.861 1.00 17.59 70 ARG C O 1
ATOM 2090 N N . GLU C 1 79 ? -13.296 -4.909 -19.500 1.00 17.79 71 GLU C N 1
ATOM 2091 C CA . GLU C 1 79 ? -12.707 -5.420 -18.266 1.00 18.61 71 GLU C CA 1
ATOM 2092 C C . GLU C 1 79 ? -11.200 -5.386 -18.373 1.00 18.31 71 GLU C C 1
ATOM 2093 O O . GLU C 1 79 ? -10.649 -5.551 -19.461 1.00 18.00 71 GLU C O 1
ATOM 2099 N N . SER C 1 80 ? -10.534 -5.217 -17.238 1.00 17.93 72 SER C N 1
ATOM 2100 C CA . SER C 1 80 ? -9.097 -5.451 -17.169 1.00 18.15 72 SER C CA 1
ATOM 2101 C C . SER C 1 80 ? -8.722 -6.010 -15.801 1.00 17.83 72 SER C C 1
ATOM 2102 O O . SER C 1 80 ? -9.319 -5.632 -14.793 1.00 18.19 72 SER C O 1
ATOM 2105 N N . VAL C 1 81 ? -7.740 -6.907 -15.771 1.00 17.97 73 VAL C N 1
ATOM 2106 C CA . VAL C 1 81 ? -7.190 -7.380 -14.499 1.00 17.85 73 VAL C CA 1
ATOM 2107 C C . VAL C 1 81 ? -6.351 -6.286 -13.826 1.00 16.66 73 VAL C C 1
ATOM 2108 O O . VAL C 1 81 ? -6.203 -6.287 -12.611 1.00 16.09 73 VAL C O 1
ATOM 2112 N N . PHE C 1 82 ? -5.830 -5.345 -14.616 1.00 15.35 74 PHE C N 1
ATOM 2113 C CA . PHE C 1 82 ? -5.026 -4.244 -14.066 1.00 14.49 74 PHE C CA 1
ATOM 2114 C C . PHE C 1 82 ? -5.902 -3.054 -13.704 1.00 13.80 74 PHE C C 1
ATOM 2115 O O . PHE C 1 82 ? -6.653 -2.549 -14.532 1.00 14.22 74 PHE C O 1
ATOM 2123 N N . THR C 1 83 ? -5.818 -2.611 -12.456 1.00 12.76 75 THR C N 1
ATOM 2124 C CA . THR C 1 83 ? -6.739 -1.589 -11.956 1.00 12.84 75 THR C CA 1
ATOM 2125 C C . THR C 1 83 ? -6.293 -0.158 -12.283 1.00 12.21 75 THR C C 1
ATOM 2126 O O . THR C 1 83 ? -7.114 0.761 -12.386 1.00 12.84 75 THR C O 1
ATOM 2130 N N . ARG C 1 84 ? -4.981 0.003 -12.421 1.00 12.01 76 ARG C N 1
ATOM 2131 C CA A ARG C 1 84 ? -4.345 1.276 -12.758 0.50 11.92 76 ARG C CA 1
ATOM 2132 C CA B ARG C 1 84 ? -4.343 1.279 -12.744 0.50 11.95 76 ARG C CA 1
ATOM 2133 C C . ARG C 1 84 ? -2.912 0.976 -13.175 1.00 11.62 76 ARG C C 1
ATOM 2134 O O . ARG C 1 84 ? -2.461 -0.162 -13.069 1.00 11.40 76 ARG C O 1
ATOM 2149 N N . ALA C 1 85 ? -2.206 1.992 -13.660 1.00 11.06 77 ALA C N 1
ATOM 2150 C CA . ALA C 1 85 ? -0.824 1.831 -14.064 1.00 10.49 77 ALA C CA 1
ATOM 2151 C C . ALA C 1 85 ? 0.004 2.893 -13.359 1.00 10.49 77 ALA C C 1
ATOM 2152 O O . ALA C 1 85 ? -0.178 4.084 -13.598 1.00 10.62 77 ALA C O 1
ATOM 2154 N N . GLN C 1 86 ? 0.885 2.462 -12.459 1.00 10.48 78 GLN C N 1
ATOM 2155 C CA . GLN C 1 86 ? 1.694 3.386 -11.669 1.00 11.01 78 GLN C CA 1
ATOM 2156 C C . GLN C 1 86 ? 3.160 3.253 -12.060 1.00 11.32 78 GLN C C 1
ATOM 2157 O O . GLN C 1 86 ? 3.702 2.150 -12.039 1.00 11.48 78 GLN C O 1
ATOM 2163 N N . ILE C 1 87 ? 3.772 4.378 -12.441 1.00 11.27 79 ILE C N 1
ATOM 2164 C CA . ILE C 1 87 ? 5.195 4.452 -12.766 1.00 11.92 79 ILE C CA 1
ATOM 2165 C C . ILE C 1 87 ? 5.904 5.167 -11.613 1.00 11.97 79 ILE C C 1
ATOM 2166 O O . ILE C 1 87 ? 5.525 6.276 -11.234 1.00 12.02 79 ILE C O 1
ATOM 2171 N N . ASP C 1 88 ? 6.921 4.525 -11.055 1.00 12.00 80 ASP C N 1
ATOM 2172 C CA . ASP C 1 88 ? 7.702 5.131 -9.979 1.00 12.78 80 ASP C CA 1
ATOM 2173 C C . ASP C 1 88 ? 9.079 5.439 -10.526 1.00 13.14 80 ASP C C 1
ATOM 2174 O O . ASP C 1 88 ? 9.775 4.546 -11.001 1.00 12.65 80 ASP C O 1
ATOM 2179 N N . PHE C 1 89 ? 9.458 6.711 -10.486 1.00 14.04 81 PHE C N 1
ATOM 2180 C CA . PHE C 1 89 ? 10.714 7.129 -11.090 1.00 14.86 81 PHE C CA 1
ATOM 2181 C C . PHE C 1 89 ? 11.426 8.175 -10.249 1.00 15.43 81 PHE C C 1
ATOM 2182 O O . PHE C 1 89 ? 10.864 8.709 -9.286 1.00 14.97 81 PHE C O 1
ATOM 2190 N N . VAL C 1 90 ? 12.674 8.443 -10.610 1.00 16.37 82 VAL C N 1
ATOM 2191 C CA . VAL C 1 90 ? 13.485 9.396 -9.871 1.00 17.35 82 VAL C CA 1
ATOM 2192 C C . VAL C 1 90 ? 14.055 10.457 -10.802 1.00 18.17 82 VAL C C 1
ATOM 2193 O O . VAL C 1 90 ? 14.566 10.149 -11.881 1.00 18.24 82 VAL C O 1
ATOM 2197 N N . ILE C 1 91 ? 13.941 11.710 -10.377 1.00 19.57 83 ILE C N 1
ATOM 2198 C CA . ILE C 1 91 ? 14.659 12.809 -11.016 1.00 20.81 83 ILE C CA 1
ATOM 2199 C C . ILE C 1 91 ? 15.934 13.057 -10.202 1.00 21.62 83 ILE C C 1
ATOM 2200 O O . ILE C 1 91 ? 15.878 13.377 -9.009 1.00 22.14 83 ILE C O 1
ATOM 2205 N N . GLY C 1 92 ? 17.078 12.860 -10.851 1.00 22.88 84 GLY C N 1
ATOM 2206 C CA . GLY C 1 92 ? 18.381 12.953 -10.195 1.00 23.59 84 GLY C CA 1
ATOM 2207 C C . GLY C 1 92 ? 18.951 14.355 -10.249 1.00 24.24 84 GLY C C 1
ATOM 2208 O O . GLY C 1 92 ? 18.201 15.333 -10.306 1.00 24.73 84 GLY C O 1
ATOM 2209 N N . GLU C 1 96 ? 17.994 14.875 -16.926 1.00 30.75 88 GLU C N 1
ATOM 2210 C CA . GLU C 1 96 ? 18.111 15.577 -18.203 1.00 30.16 88 GLU C CA 1
ATOM 2211 C C . GLU C 1 96 ? 17.210 16.813 -18.238 1.00 29.72 88 GLU C C 1
ATOM 2212 O O . GLU C 1 96 ? 16.746 17.280 -17.196 1.00 30.40 88 GLU C O 1
ATOM 2214 N N . ASP C 1 97 ? 16.980 17.349 -19.434 1.00 28.75 89 ASP C N 1
ATOM 2215 C CA . ASP C 1 97 ? 16.043 18.453 -19.621 1.00 27.76 89 ASP C CA 1
ATOM 2216 C C . ASP C 1 97 ? 14.606 17.976 -19.425 1.00 26.79 89 ASP C C 1
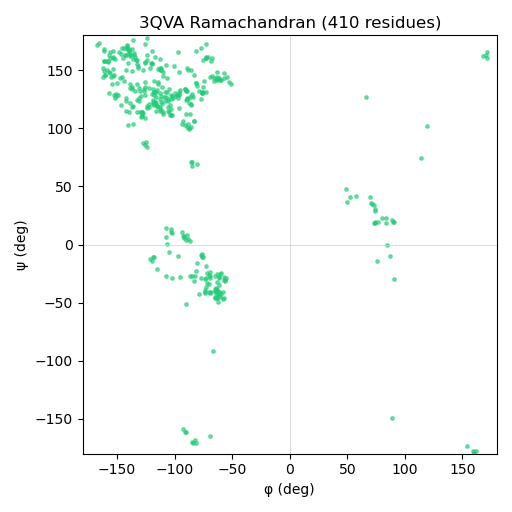ATOM 2217 O O . ASP C 1 97 ? 13.792 18.662 -18.793 1.00 26.87 89 ASP C O 1
ATOM 2219 N N . HIS C 1 98 ? 14.317 16.783 -19.942 1.00 25.01 90 HIS C N 1
ATOM 2220 C CA . HIS C 1 98 ? 12.941 16.309 -20.056 1.00 23.15 90 HIS C CA 1
ATOM 2221 C C . HIS C 1 98 ? 12.795 14.807 -19.825 1.00 21.53 90 HIS C C 1
ATOM 2222 O O . HIS C 1 98 ? 13.643 14.016 -20.250 1.00 21.00 90 HIS C O 1
ATOM 2229 N N . PHE C 1 99 ? 11.713 14.434 -19.141 1.00 19.44 91 PHE C N 1
ATOM 2230 C CA . PHE C 1 99 ? 11.319 13.042 -18.976 1.00 17.95 91 PHE C CA 1
ATOM 2231 C C . PHE C 1 99 ? 10.018 12.814 -19.728 1.00 16.63 91 PHE C C 1
ATOM 2232 O O . PHE C 1 99 ? 9.000 13.438 -19.411 1.00 16.33 91 PHE C O 1
ATOM 2240 N N . HIS C 1 100 ? 10.065 11.938 -20.730 1.00 14.80 92 HIS C N 1
ATOM 2241 C CA . HIS C 1 100 ? 8.869 11.514 -21.448 1.00 13.51 92 HIS C CA 1
ATOM 2242 C C . HIS C 1 100 ? 8.655 10.051 -21.101 1.00 12.62 92 HIS C C 1
ATOM 2243 O O . HIS C 1 100 ? 9.493 9.205 -21.419 1.00 12.50 92 HIS C O 1
ATOM 2250 N N . LEU C 1 101 ? 7.546 9.766 -20.420 1.00 11.90 93 LEU C N 1
ATOM 2251 C CA . LEU C 1 101 ? 7.294 8.430 -19.879 1.00 11.64 93 LEU C CA 1
ATOM 2252 C C . LEU C 1 101 ? 5.929 7.929 -20.334 1.00 11.58 93 LEU C C 1
ATOM 2253 O O . LEU C 1 101 ? 4.928 8.133 -19.645 1.00 11.82 93 LEU C O 1
ATOM 2258 N N . PRO C 1 102 ? 5.887 7.294 -21.511 1.00 11.43 94 PRO C N 1
ATOM 2259 C CA . PRO C 1 102 ? 4.623 6.828 -22.088 1.00 11.17 94 PRO C CA 1
ATOM 2260 C C . PRO C 1 102 ? 4.028 5.612 -21.372 1.00 11.20 94 PRO C C 1
ATOM 2261 O O . PRO C 1 102 ? 4.738 4.904 -20.649 1.00 10.92 94 PRO C O 1
ATOM 2265 N N . PHE C 1 103 ? 2.729 5.387 -21.579 1.00 10.67 95 PHE C N 1
ATOM 2266 C CA . PHE C 1 103 ? 2.065 4.163 -21.135 1.00 10.39 95 PHE C CA 1
ATOM 2267 C C . PHE C 1 103 ? 1.541 3.472 -22.387 1.00 10.47 95 PHE C C 1
ATOM 2268 O O . PHE C 1 103 ? 0.750 4.057 -23.130 1.00 10.46 95 PHE C O 1
ATOM 2276 N N . LEU C 1 104 ? 1.981 2.247 -22.633 1.00 9.67 96 LEU C N 1
ATOM 2277 C CA . LEU C 1 104 ? 1.405 1.457 -23.722 1.00 9.60 96 LEU C CA 1
ATOM 2278 C C . LEU C 1 104 ? 0.480 0.450 -23.060 1.00 9.62 96 LEU C C 1
ATOM 2279 O O . LEU C 1 104 ? 0.928 -0.437 -22.337 1.00 10.40 96 LEU C O 1
ATOM 2284 N N . ILE C 1 105 ? -0.824 0.610 -23.275 1.00 9.02 97 ILE C N 1
ATOM 2285 C CA . ILE C 1 105 ? -1.798 -0.121 -22.466 1.00 9.24 97 ILE C CA 1
ATOM 2286 C C . ILE C 1 105 ? -2.701 -1.054 -23.267 1.00 9.38 97 ILE C C 1
ATOM 2287 O O . ILE C 1 105 ? -2.906 -0.861 -24.473 1.00 9.60 97 ILE C O 1
ATOM 2292 N N . ALA C 1 106 ? -3.227 -2.055 -22.560 1.00 9.51 98 ALA C N 1
ATOM 2293 C CA . ALA C 1 106 ? -4.203 -3.019 -23.080 1.00 10.17 98 ALA C CA 1
ATOM 2294 C C . ALA C 1 106 ? -4.879 -3.685 -21.886 1.00 10.77 98 ALA C C 1
ATOM 2295 O O . ALA C 1 106 ? -4.320 -3.700 -20.785 1.00 10.23 98 ALA C O 1
ATOM 2297 N N . PRO C 1 107 ? -6.084 -4.253 -22.084 1.00 11.05 99 PRO C N 1
ATOM 2298 C CA . PRO C 1 107 ? -6.713 -4.922 -20.947 1.00 11.23 99 PRO C CA 1
ATOM 2299 C C . PRO C 1 107 ? -5.856 -6.011 -20.312 1.00 11.47 99 PRO C C 1
ATOM 2300 O O . PRO C 1 107 ? -5.958 -6.243 -19.107 1.00 11.97 99 PRO C O 1
ATOM 2304 N N . GLY C 1 108 ? -5.014 -6.671 -21.104 1.00 11.43 100 GLY C N 1
ATOM 2305 C CA . GLY C 1 108 ? -4.213 -7.772 -20.587 1.00 11.50 100 GLY C CA 1
ATOM 2306 C C . GLY C 1 108 ? -2.753 -7.470 -20.315 1.00 11.52 100 GLY C C 1
ATOM 2307 O O . GLY C 1 108 ? -1.973 -8.381 -20.074 1.00 12.07 100 GLY C O 1
ATOM 2308 N N . GLY C 1 109 ? -2.374 -6.201 -20.355 1.00 11.37 101 GLY C N 1
ATOM 2309 C CA . GLY C 1 109 ? -0.995 -5.841 -20.044 1.00 11.25 101 GLY C CA 1
ATOM 2310 C C . GLY C 1 109 ? -0.657 -4.404 -20.348 1.00 11.17 101 GLY C C 1
ATOM 2311 O O . GLY C 1 109 ? -1.382 -3.716 -21.072 1.00 11.78 101 GLY C O 1
ATOM 2312 N N . TRP C 1 110 ? 0.448 -3.937 -19.780 1.00 10.70 102 TRP C N 1
ATOM 2313 C CA . TRP C 1 110 ? 0.889 -2.593 -20.060 1.00 10.54 102 TRP C CA 1
ATOM 2314 C C . TRP C 1 110 ? 2.392 -2.449 -19.879 1.00 10.83 102 TRP C C 1
ATOM 2315 O O . TRP C 1 110 ? 3.044 -3.296 -19.256 1.00 10.58 102 TRP C O 1
ATOM 2326 N N . SER C 1 111 ? 2.940 -1.399 -20.477 1.00 11.13 103 SER C N 1
ATOM 2327 C CA . SER C 1 111 ? 4.364 -1.139 -20.366 1.00 11.57 103 SER C CA 1
ATOM 2328 C C . SER C 1 111 ? 4.676 0.343 -20.369 1.00 11.41 103 SER C C 1
ATOM 2329 O O . SER C 1 111 ? 3.833 1.178 -20.715 1.00 10.65 103 SER C O 1
ATOM 2332 N N . THR C 1 112 ? 5.894 0.654 -19.946 1.00 10.74 104 THR C N 1
ATOM 2333 C CA . THR C 1 112 ? 6.414 2.005 -19.995 1.00 11.37 104 THR C CA 1
ATOM 2334 C C . THR C 1 112 ? 7.885 1.963 -20.366 1.00 11.73 104 THR C C 1
ATOM 2335 O O . THR C 1 112 ? 8.535 0.915 -20.287 1.00 11.01 104 THR C O 1
ATOM 2339 N N . TYR C 1 113 ? 8.401 3.106 -20.791 1.00 12.36 105 TYR C N 1
ATOM 2340 C CA . TYR C 1 113 ? 9.815 3.221 -21.105 1.00 13.46 105 TYR C CA 1
ATOM 2341 C C . TYR C 1 113 ? 10.203 4.686 -21.002 1.00 14.35 105 TYR C C 1
ATOM 2342 O O . TYR C 1 113 ? 9.334 5.562 -20.978 1.00 13.50 105 TYR C O 1
ATOM 2351 N N . ARG C 1 114 ? 11.501 4.954 -20.906 1.00 15.41 106 ARG C N 1
ATOM 2352 C CA . ARG C 1 114 ? 11.970 6.325 -20.989 1.00 17.73 106 ARG C CA 1
ATOM 2353 C C . ARG C 1 114 ? 12.095 6.717 -22.463 1.00 18.54 106 ARG C C 1
ATOM 2354 O O . ARG C 1 114 ? 12.992 6.254 -23.175 1.00 18.79 106 ARG C O 1
ATOM 2362 N N . GLY C 1 115 ? 11.162 7.544 -22.920 1.00 19.61 107 GLY C N 1
ATOM 2363 C CA . GLY C 1 115 ? 11.093 7.924 -24.323 1.00 20.88 107 GLY C CA 1
ATOM 2364 C C . GLY C 1 115 ? 11.913 9.157 -24.590 1.00 22.14 107 GLY C C 1
ATOM 2365 O O . GLY C 1 115 ? 12.790 9.506 -23.798 1.00 21.96 107 GLY C O 1
ATOM 2366 N N . SER C 1 116 ? 11.628 9.815 -25.714 1.00 22.99 108 SER C N 1
ATOM 2367 C CA . SER 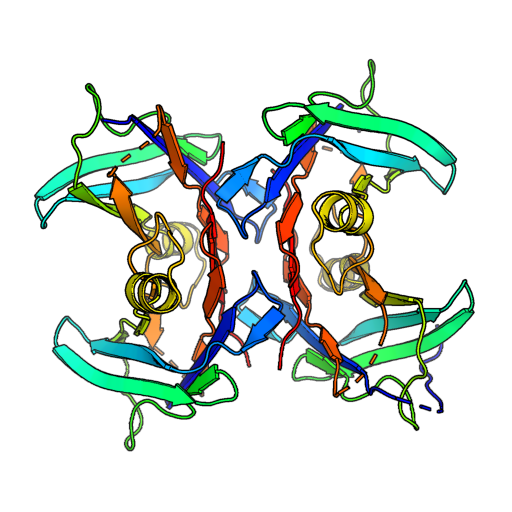C 1 116 ? 12.333 11.040 -26.079 1.00 24.32 108 SER C CA 1
ATOM 2368 C C . SER C 1 116 ? 11.492 11.891 -27.022 1.00 24.81 108 SER C C 1
ATOM 2369 O O . SER C 1 116 ? 10.517 11.411 -27.610 1.00 25.18 108 SER C O 1
ATOM 2373 N N . SER D 1 10 ? -7.751 -17.965 -5.432 1.00 26.40 2 SER D N 1
ATOM 2374 C CA . SER D 1 10 ? -6.768 -18.005 -6.552 1.00 25.69 2 SER D CA 1
ATOM 2375 C C . SER D 1 10 ? -5.325 -18.140 -6.062 1.00 25.32 2 SER D C 1
ATOM 2376 O O . SER D 1 10 ? -5.037 -17.959 -4.881 1.00 25.69 2 SER D O 1
ATOM 2378 N N . THR D 1 11 ? -4.428 -18.479 -6.982 1.00 24.18 3 THR D N 1
ATOM 2379 C CA . THR D 1 11 ? -2.997 -18.553 -6.697 1.00 23.19 3 THR D CA 1
ATOM 2380 C C . THR D 1 11 ? -2.261 -17.518 -7.542 1.00 21.84 3 THR D C 1
ATOM 2381 O O . THR D 1 11 ? -2.793 -17.040 -8.548 1.00 21.93 3 THR D O 1
ATOM 2385 N N . LEU D 1 12 ? -1.037 -17.187 -7.140 1.00 20.15 4 LEU D N 1
ATOM 2386 C CA . LEU D 1 12 ? -0.278 -16.126 -7.805 1.00 18.90 4 LEU D CA 1
ATOM 2387 C C . LEU D 1 12 ? 1.187 -16.491 -7.979 1.00 17.70 4 LEU D C 1
ATOM 2388 O O . LEU D 1 12 ? 1.832 -16.966 -7.043 1.00 17.55 4 LEU D O 1
ATOM 2393 N N . SER D 1 13 ? 1.711 -16.239 -9.177 1.00 16.66 5 SER D N 1
ATOM 2394 C CA . SER D 1 13 ? 3.108 -16.477 -9.483 1.00 15.79 5 SER D CA 1
ATOM 2395 C C . SER D 1 13 ? 3.654 -15.339 -10.326 1.00 15.43 5 SER D C 1
ATOM 2396 O O . SER D 1 13 ? 2.893 -14.565 -10.913 1.00 14.52 5 SER D O 1
ATOM 2399 N N . THR D 1 14 ? 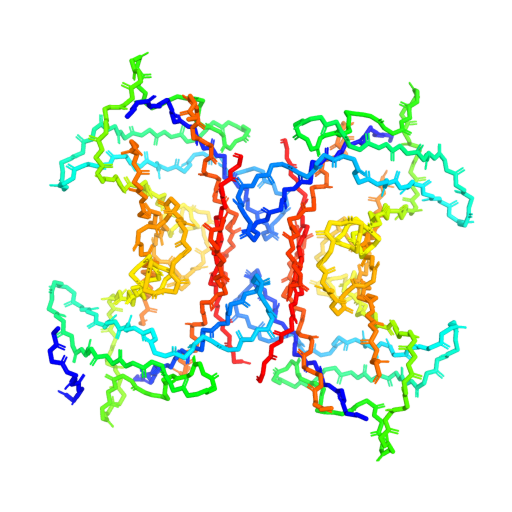4.976 -15.237 -10.371 1.00 14.67 6 THR D N 1
ATOM 2400 C CA . THR D 1 14 ? 5.615 -14.300 -11.281 1.00 14.83 6 THR D CA 1
ATOM 2401 C C . THR D 1 14 ? 6.883 -14.880 -11.882 1.00 14.73 6 THR D C 1
ATOM 2402 O O . THR D 1 14 ? 7.368 -15.943 -11.478 1.00 14.94 6 THR D O 1
ATOM 2406 N N . HIS D 1 15 ? 7.408 -14.145 -12.853 1.00 14.76 7 HIS D N 1
ATOM 2407 C CA . HIS D 1 15 ? 8.601 -14.505 -13.577 1.00 14.53 7 HIS D CA 1
ATOM 2408 C C . HIS D 1 15 ? 9.196 -13.178 -14.012 1.00 14.17 7 HIS D C 1
ATOM 2409 O O . HIS D 1 15 ? 8.502 -12.352 -14.604 1.00 13.64 7 HIS D O 1
ATOM 2416 N N . ILE D 1 16 ? 10.463 -12.949 -13.683 1.00 13.13 8 ILE D N 1
ATOM 2417 C CA . ILE D 1 16 ? 11.119 -11.694 -14.038 1.00 13.40 8 ILE D CA 1
ATOM 2418 C C . ILE D 1 16 ? 12.273 -11.958 -14.986 1.00 13.76 8 ILE D C 1
ATOM 2419 O O . ILE D 1 16 ? 13.182 -12.743 -14.686 1.00 13.87 8 ILE D O 1
ATOM 2424 N N . LEU D 1 17 ? 12.195 -11.309 -16.143 1.00 13.72 9 LEU D N 1
ATOM 2425 C CA . LEU D 1 17 ? 13.189 -11.425 -17.197 1.00 14.25 9 LEU D CA 1
ATOM 2426 C C . LEU D 1 17 ? 13.856 -10.077 -17.400 1.00 13.80 9 LEU D C 1
ATOM 2427 O O . LEU D 1 17 ? 13.178 -9.060 -17.574 1.00 12.82 9 LEU D O 1
ATOM 2432 N N . ASP D 1 18 ? 15.185 -10.063 -17.349 1.00 13.53 10 ASP D N 1
ATOM 2433 C CA . ASP D 1 18 ? 15.932 -8.855 -17.661 1.00 14.47 10 ASP D CA 1
ATOM 2434 C C . ASP D 1 18 ? 16.135 -8.829 -19.172 1.00 14.76 10 ASP D C 1
ATOM 2435 O O . ASP D 1 18 ? 17.003 -9.524 -19.706 1.00 14.82 10 ASP D O 1
ATOM 2440 N N . ILE D 1 19 ? 15.318 -8.038 -19.857 1.00 14.99 11 ILE D N 1
ATOM 2441 C CA . ILE D 1 19 ? 15.368 -8.025 -21.316 1.00 15.67 11 ILE D CA 1
ATOM 2442 C C . ILE D 1 19 ? 16.565 -7.238 -21.860 1.00 15.93 11 ILE D C 1
ATOM 2443 O O . ILE D 1 19 ? 16.870 -7.327 -23.043 1.00 15.18 11 ILE D O 1
ATOM 2448 N N . SER D 1 20 ? 17.260 -6.502 -20.994 1.00 16.27 12 SER D N 1
ATOM 2449 C CA . SER D 1 20 ? 18.498 -5.836 -21.407 1.00 17.72 12 SER D CA 1
ATOM 2450 C C . SER D 1 20 ? 19.628 -6.847 -21.674 1.00 18.45 12 SER D C 1
ATOM 2451 O O . SER D 1 20 ? 20.562 -6.567 -22.434 1.00 18.71 12 SER D O 1
ATOM 2454 N N . THR D 1 21 ? 19.534 -8.028 -21.068 1.00 19.10 13 THR D N 1
ATOM 2455 C CA . THR D 1 21 ? 20.544 -9.072 -21.277 1.00 19.56 13 THR D CA 1
ATOM 2456 C C . THR D 1 21 ? 19.969 -10.372 -21.833 1.00 19.64 13 THR D C 1
ATOM 2457 O O . THR D 1 21 ? 20.721 -11.247 -22.274 1.00 19.75 13 THR D O 1
ATOM 2461 N N . GLY D 1 22 ? 18.644 -10.503 -21.813 1.00 19.19 14 GLY D N 1
ATOM 2462 C CA . GLY D 1 22 ? 17.986 -11.712 -22.278 1.00 19.59 14 GLY D CA 1
ATOM 2463 C C . GLY D 1 22 ? 18.146 -12.878 -21.319 1.00 19.95 14 GLY D C 1
ATOM 2464 O O . GLY D 1 22 ? 18.226 -14.033 -21.742 1.00 20.23 14 GLY D O 1
ATOM 2465 N N . THR D 1 23 ? 18.179 -12.578 -20.022 1.00 19.81 15 THR D N 1
ATOM 2466 C CA . THR D 1 23 ? 18.361 -13.609 -19.002 1.00 19.71 15 THR D CA 1
ATOM 2467 C C . THR D 1 23 ? 17.350 -13.451 -17.867 1.00 19.11 15 THR D C 1
ATOM 2468 O O . THR D 1 23 ? 16.837 -12.346 -17.649 1.00 19.24 15 THR D O 1
ATOM 2472 N N . PRO D 1 24 ? 17.051 -14.549 -17.145 1.00 18.63 16 PRO D N 1
ATOM 2473 C CA . PRO D 1 24 ? 16.145 -14.402 -16.004 1.00 17.93 16 PRO D CA 1
ATOM 2474 C C . PRO D 1 24 ? 16.795 -13.588 -14.894 1.00 17.40 16 PRO D C 1
ATOM 2475 O O . PRO D 1 24 ? 18.013 -13.665 -14.694 1.00 17.01 16 PRO D O 1
ATOM 2479 N N . ALA D 1 25 ? 15.981 -12.798 -14.197 1.00 16.30 17 ALA D N 1
ATOM 2480 C CA . ALA D 1 25 ? 16.469 -11.902 -13.155 1.00 15.93 17 ALA D CA 1
ATOM 2481 C C . ALA D 1 25 ? 16.438 -12.634 -11.827 1.00 15.63 17 ALA D C 1
ATOM 2482 O O . ALA D 1 25 ? 15.375 -12.806 -11.237 1.00 14.90 17 ALA D O 1
ATOM 2484 N N . GLU D 1 26 ? 17.612 -13.080 -11.380 1.00 15.72 18 GLU D N 1
ATOM 2485 C CA . GLU D 1 26 ? 17.744 -13.817 -10.126 1.00 15.77 18 GLU D CA 1
ATOM 2486 C C . GLU D 1 26 ? 18.009 -12.848 -8.982 1.00 15.05 18 GLU D C 1
ATOM 2487 O O . GLU D 1 26 ? 18.855 -11.961 -9.099 1.00 15.01 18 GLU D O 1
ATOM 2493 N N . GLY D 1 27 ? 17.299 -13.027 -7.871 1.00 14.59 19 GLY D N 1
ATOM 2494 C CA . GLY D 1 27 ? 17.564 -12.231 -6.680 1.00 14.19 19 GLY D CA 1
ATOM 2495 C C . GLY D 1 27 ? 16.779 -10.933 -6.562 1.00 13.72 19 GLY D C 1
ATOM 2496 O O . GLY D 1 27 ? 17.173 -10.031 -5.824 1.00 14.53 19 GLY D O 1
ATOM 2497 N N . VAL D 1 28 ? 15.673 -10.831 -7.291 1.00 13.31 20 VAL D N 1
ATOM 2498 C CA . VAL D 1 28 ? 14.803 -9.655 -7.199 1.00 12.89 20 VAL D CA 1
ATOM 2499 C C . VAL D 1 28 ? 13.807 -9.871 -6.071 1.00 12.17 20 VAL D C 1
ATOM 2500 O O . VAL D 1 28 ? 13.120 -10.895 -6.029 1.00 12.56 20 VAL D O 1
ATOM 2504 N N . THR D 1 29 ? 13.748 -8.917 -5.148 1.00 12.18 21 THR D N 1
ATOM 2505 C CA . THR D 1 29 ? 12.738 -8.947 -4.102 1.00 12.20 21 THR D CA 1
ATOM 2506 C C . THR D 1 29 ? 11.391 -8.508 -4.658 1.00 12.02 21 THR D C 1
ATOM 2507 O O . THR D 1 29 ? 11.299 -7.487 -5.338 1.00 11.83 21 THR D O 1
ATOM 2511 N N . VAL D 1 30 ? 10.356 -9.292 -4.366 1.00 11.77 22 VAL D N 1
ATOM 2512 C CA . VAL D 1 30 ? 8.993 -8.977 -4.776 1.00 12.34 22 VAL D CA 1
ATOM 2513 C C . VAL D 1 30 ? 8.049 -9.065 -3.575 1.00 12.80 22 VAL D C 1
ATOM 2514 O O . VAL D 1 30 ? 8.037 -10.071 -2.858 1.00 13.04 22 VAL D O 1
ATOM 2518 N N . SER D 1 31 ? 7.275 -8.001 -3.367 1.00 13.16 23 SER D N 1
ATOM 2519 C CA . SER D 1 31 ? 6.350 -7.910 -2.236 1.00 13.73 23 SER D CA 1
ATOM 2520 C C . SER D 1 31 ? 4.900 -7.970 -2.701 1.00 13.79 23 SER D C 1
ATOM 2521 O O . SER D 1 31 ? 4.529 -7.317 -3.674 1.00 13.43 23 SER D O 1
ATOM 2524 N N . LEU D 1 32 ? 4.089 -8.757 -2.005 1.00 13.79 24 LEU D N 1
ATOM 2525 C CA . LEU D 1 32 ? 2.656 -8.791 -2.273 1.00 14.30 24 LEU D CA 1
ATOM 2526 C C . LEU D 1 32 ? 1.918 -8.084 -1.152 1.00 14.60 24 LEU D C 1
ATOM 2527 O O . LEU D 1 32 ? 2.187 -8.343 0.024 1.00 14.44 24 LEU D O 1
ATOM 2532 N N . SER D 1 33 ? 1.007 -7.181 -1.510 1.00 14.56 25 SER D N 1
ATOM 2533 C CA . SER D 1 33 ? 0.170 -6.517 -0.511 1.00 16.05 25 SER D CA 1
ATOM 2534 C C . SER D 1 33 ? -1.295 -6.436 -0.941 1.00 16.49 25 SER D C 1
ATOM 2535 O O . SER D 1 33 ? -1.614 -6.555 -2.126 1.00 16.04 25 SER D O 1
ATOM 2538 N N . ARG D 1 34 ? -2.175 -6.245 0.037 1.00 17.95 26 ARG D N 1
ATOM 2539 C CA . ARG D 1 34 ? -3.601 -6.042 -0.217 1.00 19.56 26 ARG D CA 1
ATOM 2540 C C . ARG D 1 34 ? -4.063 -4.911 0.681 1.00 20.22 26 ARG D C 1
ATOM 2541 O O . ARG D 1 34 ? -3.961 -5.013 1.908 1.00 19.93 26 ARG D O 1
ATOM 2549 N N . GLU D 1 35 ? -4.556 -3.838 0.060 1.00 21.04 27 GLU D N 1
ATOM 2550 C CA . GLU D 1 35 ? -4.972 -2.622 0.764 1.00 22.42 27 GLU D CA 1
ATOM 2551 C C . GLU D 1 35 ? -3.881 -2.078 1.694 1.00 22.33 27 GLU D C 1
ATOM 2552 O O . GLU D 1 35 ? -4.163 -1.649 2.816 1.00 23.16 27 GLU D O 1
ATOM 2558 N N . GLY D 1 36 ? -2.635 -2.113 1.225 1.00 21.85 28 GLY D N 1
ATOM 2559 C CA . GLY D 1 36 ? -1.512 -1.545 1.966 1.00 21.39 28 GLY D CA 1
ATOM 2560 C C . GLY D 1 36 ? -0.858 -2.482 2.968 1.00 20.78 28 GLY D C 1
ATOM 2561 O O . GLY D 1 36 ? 0.208 -2.165 3.495 1.00 21.40 28 GLY D O 1
ATOM 2562 N N . GLU D 1 37 ? -1.479 -3.634 3.219 1.00 20.13 29 GLU D N 1
ATOM 2563 C CA . GLU D 1 37 ? -0.967 -4.607 4.195 1.00 19.57 29 GLU D CA 1
ATOM 2564 C C . GLU D 1 37 ? -0.162 -5.700 3.490 1.00 18.36 29 GLU D C 1
ATOM 2565 O O . GLU D 1 37 ? -0.669 -6.345 2.562 1.00 17.51 29 GLU D O 1
ATOM 2571 N N . THR D 1 38 ? 1.082 -5.931 3.910 1.00 17.51 30 THR D N 1
ATOM 2572 C CA . THR D 1 38 ? 1.877 -6.925 3.166 1.00 16.56 30 THR D CA 1
ATOM 2573 C C . THR D 1 38 ? 1.559 -8.362 3.543 1.00 16.53 30 THR D C 1
ATOM 2574 O O . THR D 1 38 ? 1.386 -8.713 4.720 1.00 16.12 30 THR D O 1
ATOM 2578 N N . LEU D 1 39 ? 1.455 -9.172 2.499 1.00 15.88 31 LEU D N 1
ATOM 2579 C CA . LEU D 1 39 ? 1.047 -10.560 2.586 1.00 15.81 31 LEU D CA 1
ATOM 2580 C C . LEU D 1 39 ? 2.230 -11.480 2.360 1.00 15.53 31 LEU D C 1
ATOM 2581 O O . LEU D 1 39 ? 2.247 -12.606 2.857 1.00 15.90 31 LEU D O 1
ATOM 2586 N N . ALA D 1 40 ? 3.220 -11.003 1.605 1.00 14.78 32 ALA D N 1
ATOM 2587 C CA . ALA D 1 40 ? 4.399 -11.802 1.276 1.00 14.29 32 ALA D CA 1
ATOM 2588 C C . ALA D 1 40 ? 5.566 -10.943 0.813 1.00 14.11 32 ALA D C 1
ATOM 2589 O O . ALA D 1 40 ? 5.374 -9.880 0.232 1.00 13.85 32 ALA D O 1
ATOM 2591 N N . ASN D 1 41 ? 6.774 -11.412 1.101 1.00 14.07 33 ASN D N 1
ATOM 2592 C CA . ASN D 1 41 ? 8.005 -10.809 0.609 1.00 13.76 33 ASN D CA 1
ATOM 2593 C C . ASN D 1 41 ? 8.910 -11.974 0.234 1.00 14.25 33 ASN D C 1
ATOM 2594 O O . ASN D 1 41 ? 9.309 -12.770 1.099 1.00 14.75 33 ASN D O 1
ATOM 2599 N N . LEU D 1 42 ? 9.195 -12.098 -1.061 1.00 14.42 34 LEU D N 1
ATOM 2600 C CA . LEU D 1 42 ? 9.918 -13.250 -1.603 1.00 14.74 34 LEU D CA 1
ATOM 2601 C C . LEU D 1 42 ? 10.963 -12.808 -2.623 1.00 14.48 34 LEU D C 1
ATOM 2602 O O . LEU D 1 42 ? 10.986 -11.642 -3.036 1.00 14.92 34 LEU D O 1
ATOM 2607 N N . VAL D 1 43 ? 11.841 -13.730 -3.005 1.00 14.72 35 VAL D N 1
ATOM 2608 C CA . VAL D 1 43 ? 12.959 -13.414 -3.892 1.00 14.70 35 VAL D CA 1
ATOM 2609 C C . VAL D 1 43 ? 12.971 -14.364 -5.094 1.00 14.59 35 VAL D C 1
ATOM 2610 O O . VAL D 1 43 ? 12.845 -15.585 -4.930 1.00 14.27 35 VAL D O 1
ATOM 2614 N N . THR D 1 44 ? 13.106 -13.809 -6.302 1.00 14.38 36 THR D N 1
ATOM 2615 C CA . THR D 1 44 ? 13.136 -14.648 -7.503 1.00 14.53 36 THR D CA 1
ATOM 2616 C C . THR D 1 44 ? 14.322 -15.606 -7.471 1.00 15.05 36 THR D C 1
ATOM 2617 O O . THR D 1 44 ? 15.423 -15.240 -7.024 1.00 15.53 36 THR D O 1
ATOM 2621 N N . ASN D 1 45 ? 14.092 -16.822 -7.957 1.00 15.62 37 ASN D N 1
ATOM 2622 C CA . ASN D 1 45 ? 15.136 -17.848 -7.988 1.00 16.29 37 ASN D CA 1
ATOM 2623 C C . ASN D 1 45 ? 16.029 -17.731 -9.233 1.00 16.65 37 ASN D C 1
ATOM 2624 O O . ASN D 1 45 ? 15.953 -16.743 -9.966 1.00 16.22 37 ASN D O 1
ATOM 2629 N N . ALA D 1 46 ? 16.877 -18.736 -9.465 1.00 17.26 38 ALA D N 1
ATOM 2630 C CA . ALA D 1 46 ? 17.789 -18.727 -10.612 1.00 17.66 38 ALA D CA 1
ATOM 2631 C C . ALA D 1 46 ? 17.081 -18.660 -11.977 1.00 17.69 38 ALA D C 1
ATOM 2632 O O . ALA D 1 46 ? 17.663 -18.193 -12.961 1.00 18.42 38 ALA D O 1
ATOM 2634 N N . GLN D 1 47 ? 15.835 -19.121 -12.030 1.00 17.94 39 GLN D N 1
ATOM 2635 C CA . GLN D 1 47 ? 15.031 -19.048 -13.253 1.00 17.94 39 GLN D CA 1
ATOM 2636 C C . GLN D 1 47 ? 14.202 -17.750 -13.298 1.00 17.46 39 GLN D C 1
ATOM 2637 O O . GLN D 1 47 ? 13.361 -17.567 -14.180 1.00 17.74 39 GLN D O 1
ATOM 2640 N N . GLY D 1 48 ? 14.453 -16.855 -12.340 1.00 16.78 40 GLY D N 1
ATOM 2641 C CA . GLY D 1 48 ? 13.751 -15.573 -12.251 1.00 16.20 40 GLY D CA 1
ATOM 2642 C C . GLY D 1 48 ? 12.323 -15.722 -11.757 1.00 15.90 40 GLY D C 1
ATOM 2643 O O . GLY D 1 48 ? 11.496 -14.821 -11.929 1.00 15.67 40 GLY D O 1
ATOM 2644 N N . ARG D 1 49 ? 12.028 -16.853 -11.120 1.00 15.75 41 ARG D N 1
ATOM 2645 C CA . ARG D 1 49 ? 10.645 -17.191 -10.812 1.00 15.80 41 ARG D CA 1
ATOM 2646 C C . ARG D 1 49 ? 10.309 -17.159 -9.333 1.00 15.86 41 ARG D C 1
ATOM 2647 O O . ARG D 1 49 ? 11.177 -17.365 -8.481 1.00 16.21 41 ARG D O 1
ATOM 2655 N N . ILE D 1 50 ? 9.042 -16.873 -9.055 1.00 15.89 42 ILE D N 1
ATOM 2656 C CA . ILE D 1 50 ? 8.427 -17.119 -7.755 1.00 16.36 42 ILE D CA 1
ATOM 2657 C C . ILE D 1 50 ? 7.142 -17.901 -8.028 1.00 16.97 42 ILE D C 1
ATOM 2658 O O . ILE D 1 50 ? 6.189 -17.367 -8.609 1.00 16.96 42 ILE D O 1
ATOM 2663 N N . ALA D 1 51 ? 7.132 -19.170 -7.621 1.00 17.85 43 ALA D N 1
ATOM 2664 C CA . ALA D 1 51 ? 6.066 -20.110 -7.985 1.00 18.67 43 ALA D CA 1
ATOM 2665 C C . ALA D 1 51 ? 4.744 -19.833 -7.280 1.00 19.21 43 ALA D C 1
ATOM 2666 O O . ALA D 1 51 ? 3.671 -20.066 -7.839 1.00 18.97 43 ALA D O 1
ATOM 2668 N N . THR D 1 52 ? 4.827 -19.345 -6.047 1.00 19.68 44 THR D N 1
ATOM 2669 C CA . THR D 1 52 ? 3.638 -19.046 -5.261 1.00 20.56 44 THR D CA 1
ATOM 2670 C C . THR D 1 52 ? 3.898 -17.975 -4.202 1.00 20.60 44 THR D C 1
ATOM 2671 O O . THR D 1 52 ? 4.939 -17.981 -3.542 1.00 20.23 44 THR D O 1
ATOM 2675 N N . PHE D 1 53 ? 2.952 -17.056 -4.048 1.00 21.41 45 PHE D N 1
ATOM 2676 C CA . PHE D 1 53 ? 3.096 -15.987 -3.060 1.00 22.20 45 PHE D CA 1
ATOM 2677 C C . PHE D 1 53 ? 2.381 -16.276 -1.749 1.00 23.79 45 PHE D C 1
ATOM 2678 O O . PHE D 1 53 ? 2.580 -15.567 -0.760 1.00 23.91 45 PHE D O 1
ATOM 2686 N N . SER D 1 54 ? 1.563 -17.324 -1.737 1.00 25.43 46 SER D N 1
ATOM 2687 C CA . SER D 1 54 ? 0.796 -17.670 -0.549 1.00 27.22 46 SER D CA 1
ATOM 2688 C C . SER D 1 54 ? 0.519 -19.167 -0.484 1.00 28.18 46 SER D C 1
ATOM 2689 O O . SER D 1 54 ? 0.042 -19.764 -1.456 1.00 28.45 46 SER D O 1
ATOM 2692 N N . ALA D 1 55 ? 0.821 -19.762 0.668 1.00 29.25 47 ALA D N 1
ATOM 2693 C CA . ALA D 1 55 ? 0.528 -21.175 0.925 1.00 30.59 47 ALA D CA 1
ATOM 2694 C C . ALA D 1 55 ? -0.961 -21.446 0.847 1.00 31.31 47 ALA D C 1
ATOM 2695 O O . ALA D 1 55 ? -1.388 -22.515 0.409 1.00 31.92 47 ALA D O 1
ATOM 2697 N N . ALA D 1 56 ? -1.749 -20.466 1.275 1.00 31.83 48 ALA D N 1
ATOM 2698 C CA . ALA D 1 56 ? -3.201 -20.525 1.176 1.00 32.24 48 ALA D CA 1
ATOM 2699 C C . ALA D 1 56 ? -3.666 -19.791 -0.084 1.00 32.50 48 ALA D C 1
ATOM 2700 O O . ALA D 1 56 ? -3.016 -18.835 -0.519 1.00 32.59 48 ALA D O 1
ATOM 2702 N N . PRO D 1 57 ? -4.782 -20.241 -0.691 1.00 32.47 49 PRO D N 1
ATOM 2703 C CA . PRO D 1 57 ? -5.342 -19.501 -1.830 1.00 32.22 49 PRO D CA 1
ATOM 2704 C C . PRO D 1 57 ? -5.802 -18.087 -1.449 1.00 31.83 49 PRO D C 1
ATOM 2705 O O . PRO D 1 57 ? -6.219 -17.855 -0.310 1.00 31.96 49 PRO D O 1
ATOM 2709 N N . LEU D 1 58 ? -5.712 -17.157 -2.399 1.00 31.04 50 LEU D N 1
ATOM 2710 C CA . LEU D 1 58 ? -6.032 -15.747 -2.157 1.00 30.36 50 LEU D CA 1
ATOM 2711 C C . LEU D 1 58 ? -7.501 -15.430 -2.438 1.00 30.09 50 LEU D C 1
ATOM 2712 O O . LEU D 1 58 ? -8.027 -15.825 -3.479 1.00 30.24 50 LEU D O 1
ATOM 2717 N N . PRO D 1 59 ? -8.165 -14.706 -1.514 1.00 29.89 51 PRO D N 1
ATOM 2718 C CA . PRO D 1 59 ? -9.561 -14.304 -1.719 1.00 29.45 51 PRO D CA 1
ATOM 2719 C C . PRO D 1 59 ? -9.695 -13.131 -2.692 1.00 29.09 51 PRO D C 1
ATOM 2720 O O . PRO D 1 59 ? -8.691 -12.501 -3.047 1.00 28.95 51 PRO D O 1
ATOM 2724 N N . ALA D 1 60 ? -10.926 -12.844 -3.114 1.00 28.23 52 ALA D N 1
ATOM 2725 C CA . ALA D 1 60 ? -11.202 -11.703 -3.991 1.00 27.58 52 ALA D CA 1
ATOM 2726 C C . ALA D 1 60 ? -10.787 -10.390 -3.334 1.00 26.96 52 ALA D C 1
ATOM 2727 O O . ALA D 1 60 ? -10.945 -10.221 -2.123 1.00 26.93 52 ALA D O 1
ATOM 2729 N N . GLY D 1 61 ? -10.244 -9.472 -4.133 1.00 25.96 53 GLY D N 1
ATOM 2730 C CA . GLY D 1 61 ? -9.813 -8.172 -3.625 1.00 24.81 53 GLY D CA 1
ATOM 2731 C C . GLY D 1 61 ? -8.838 -7.454 -4.541 1.00 23.66 53 GLY D C 1
ATOM 2732 O O . GLY D 1 61 ? -8.513 -7.942 -5.626 1.00 23.24 53 GLY D O 1
ATOM 2733 N N . ARG D 1 62 ? -8.379 -6.291 -4.093 1.00 23.24 54 ARG D N 1
ATOM 2734 C CA . ARG D 1 62 ? -7.406 -5.497 -4.846 1.00 22.73 54 ARG D CA 1
ATOM 2735 C C . ARG D 1 62 ? -6.006 -5.739 -4.291 1.00 21.52 54 ARG D C 1
ATOM 2736 O O . ARG D 1 62 ? -5.783 -5.615 -3.083 1.00 21.70 54 ARG D O 1
ATOM 2744 N N . TYR D 1 63 ? -5.075 -6.092 -5.178 1.00 19.85 55 TYR D N 1
ATOM 2745 C CA . TYR D 1 63 ? -3.730 -6.510 -4.772 1.00 18.34 55 TYR D CA 1
ATOM 2746 C C . TYR D 1 63 ? -2.656 -5.689 -5.458 1.00 17.27 55 TYR D C 1
ATOM 2747 O O . TYR D 1 63 ? -2.886 -5.100 -6.515 1.00 16.79 55 TYR D O 1
ATOM 2756 N N . CYS D 1 64 ? -1.487 -5.662 -4.826 1.00 16.36 56 CYS D N 1
ATOM 2757 C CA A CYS D 1 64 ? -0.309 -4.973 -5.355 0.50 16.08 56 CYS D CA 1
ATOM 2758 C CA B CYS D 1 64 ? -0.338 -4.987 -5.375 0.50 15.87 56 CYS D CA 1
ATOM 2759 C C . CYS D 1 64 ? 0.879 -5.914 -5.322 1.00 15.28 56 CYS D C 1
ATOM 2760 O O . CYS D 1 64 ? 1.198 -6.460 -4.269 1.00 15.03 56 CYS D O 1
ATOM 2765 N N . LEU D 1 65 ? 1.535 -6.107 -6.468 1.00 13.91 57 LEU D N 1
ATOM 2766 C CA . LEU D 1 65 ? 2.798 -6.846 -6.523 1.00 13.11 57 LEU D CA 1
ATOM 2767 C C . LEU D 1 65 ? 3.892 -5.852 -6.875 1.00 12.66 57 LEU D C 1
ATOM 2768 O O . LEU D 1 65 ? 3.810 -5.199 -7.905 1.00 12.31 57 LEU D O 1
ATOM 2773 N N . THR D 1 66 ? 4.909 -5.735 -6.029 1.00 12.21 58 THR D N 1
ATOM 2774 C CA . THR D 1 66 ? 5.952 -4.746 -6.264 1.00 12.65 58 THR D CA 1
ATOM 2775 C C . THR D 1 66 ? 7.302 -5.430 -6.319 1.00 12.26 58 THR D C 1
ATOM 2776 O O . THR D 1 66 ? 7.716 -6.055 -5.349 1.00 12.63 58 THR D O 1
ATOM 2780 N N . ALA D 1 67 ? 7.974 -5.306 -7.462 1.00 11.63 59 ALA D N 1
ATOM 2781 C CA . ALA D 1 67 ? 9.323 -5.834 -7.646 1.00 11.79 59 ALA D CA 1
ATOM 2782 C C . ALA D 1 67 ? 10.321 -4.718 -7.395 1.00 11.65 59 ALA D C 1
ATOM 2783 O O . ALA D 1 67 ? 10.213 -3.633 -7.968 1.00 11.82 59 ALA D O 1
ATOM 2785 N N . GLU D 1 68 ? 11.312 -4.987 -6.552 1.00 11.86 60 GLU D N 1
ATOM 2786 C CA . GLU D 1 68 ? 12.321 -3.987 -6.242 1.00 12.28 60 GLU D CA 1
ATOM 2787 C C . GLU D 1 68 ? 13.391 -3.917 -7.336 1.00 12.20 60 GLU D C 1
ATOM 2788 O O . GLU D 1 68 ? 14.558 -4.270 -7.125 1.00 12.35 60 GLU D O 1
ATOM 2794 N N . THR D 1 69 ? 12.990 -3.418 -8.498 1.00 12.07 61 THR D N 1
ATOM 2795 C CA . THR D 1 69 ? 13.856 -3.450 -9.678 1.00 12.31 61 THR D CA 1
ATOM 2796 C C . THR D 1 69 ? 15.006 -2.448 -9.606 1.00 12.36 61 THR D C 1
ATOM 2797 O O . THR D 1 69 ? 16.134 -2.769 -9.984 1.00 12.27 61 THR D O 1
ATOM 2801 N N . GLY D 1 70 ? 14.718 -1.240 -9.124 1.00 12.93 62 GLY D N 1
ATOM 2802 C CA . GLY D 1 70 ? 15.744 -0.200 -8.984 1.00 13.60 62 GLY D CA 1
ATOM 2803 C C . GLY D 1 70 ? 16.888 -0.673 -8.106 1.00 13.89 62 GLY D C 1
ATOM 2804 O O . GLY D 1 70 ? 18.062 -0.506 -8.458 1.00 14.39 62 GLY D O 1
ATOM 2805 N N . ALA D 1 71 ? 16.544 -1.285 -6.975 1.00 14.06 63 ALA D N 1
ATOM 2806 C CA . ALA D 1 71 ? 17.547 -1.820 -6.050 1.00 14.40 63 ALA D CA 1
ATOM 2807 C C . ALA D 1 71 ? 18.340 -2.960 -6.686 1.00 14.46 63 ALA D C 1
ATOM 2808 O O . ALA D 1 71 ? 19.547 -3.073 -6.480 1.00 14.82 63 ALA D O 1
ATOM 2810 N N . TRP D 1 72 ? 17.657 -3.799 -7.461 1.00 14.30 64 TRP D N 1
ATOM 2811 C CA . TRP D 1 72 ? 18.307 -4.903 -8.163 1.00 14.67 64 TRP D CA 1
ATOM 2812 C C . TRP D 1 72 ? 19.334 -4.406 -9.201 1.00 14.90 64 TRP D C 1
ATOM 2813 O O . TRP D 1 72 ? 20.465 -4.914 -9.246 1.00 14.92 64 TRP D O 1
ATOM 2824 N N . PHE D 1 73 ? 18.964 -3.405 -10.004 1.00 15.20 65 PHE D N 1
ATOM 2825 C CA . PHE D 1 73 ? 19.905 -2.830 -10.972 1.00 15.81 65 PHE D CA 1
ATOM 2826 C C . PHE D 1 73 ? 21.072 -2.142 -10.258 1.00 17.00 65 PHE D C 1
ATOM 2827 O O . PHE D 1 73 ? 22.226 -2.273 -10.678 1.00 17.15 65 PHE D O 1
ATOM 2835 N N . ALA D 1 74 ? 20.763 -1.439 -9.169 1.00 18.06 66 ALA D N 1
ATOM 2836 C CA . ALA D 1 74 ? 21.769 -0.751 -8.352 1.00 19.76 66 ALA D CA 1
ATOM 2837 C C . ALA D 1 74 ? 22.842 -1.699 -7.813 1.00 20.74 66 ALA D C 1
ATOM 2838 O O . ALA D 1 74 ? 24.027 -1.349 -7.811 1.00 21.45 66 ALA D O 1
ATOM 2840 N N . ARG D 1 75 ? 22.428 -2.889 -7.369 1.00 21.81 67 ARG D N 1
ATOM 2841 C CA . ARG D 1 75 ? 23.353 -3.902 -6.829 1.00 23.00 67 ARG D CA 1
ATOM 2842 C C . ARG D 1 75 ? 24.347 -4.374 -7.893 1.00 23.77 67 ARG D C 1
ATOM 2843 O O . ARG D 1 75 ? 25.495 -4.700 -7.587 1.00 24.21 67 ARG D O 1
ATOM 2845 N N . ALA D 1 76 ? 23.897 -4.392 -9.143 1.00 24.45 68 ALA D N 1
ATOM 2846 C CA . ALA D 1 76 ? 24.745 -4.750 -10.278 1.00 25.06 68 ALA D CA 1
ATOM 2847 C C . ALA D 1 76 ? 25.520 -3.543 -10.825 1.00 25.29 68 ALA D C 1
ATOM 2848 O O . ALA D 1 76 ? 26.237 -3.656 -11.827 1.00 25.88 68 ALA D O 1
ATOM 2850 N N . GLY D 1 77 ? 25.368 -2.394 -10.167 1.00 25.44 69 GLY D N 1
ATOM 2851 C CA . GLY D 1 77 ? 26.042 -1.156 -10.560 1.00 25.41 69 GLY D CA 1
ATOM 2852 C C . GLY D 1 77 ? 25.507 -0.584 -11.858 1.00 25.37 69 GLY D C 1
ATOM 2853 O O . GLY D 1 77 ? 26.273 -0.117 -12.705 1.00 25.90 69 GLY D O 1
ATOM 2854 N N . ARG D 1 78 ? 24.187 -0.637 -12.014 1.00 24.93 70 ARG D N 1
ATOM 2855 C CA . ARG D 1 78 ? 23.516 -0.168 -13.215 1.00 24.38 70 ARG D CA 1
ATOM 2856 C C . ARG D 1 78 ? 22.439 0.848 -12.843 1.00 24.03 70 ARG D C 1
ATOM 2857 O O . ARG D 1 78 ? 21.607 0.583 -11.976 1.00 24.44 70 ARG D O 1
ATOM 2865 N N . GLU D 1 79 ? 22.469 2.008 -13.494 1.00 23.30 71 GLU D N 1
ATOM 2866 C CA . GLU D 1 79 ? 21.533 3.099 -13.204 1.00 22.61 71 GLU D CA 1
ATOM 2867 C C . GLU D 1 79 ? 20.199 2.912 -13.933 1.00 21.85 71 GLU D C 1
ATOM 2868 O O . GLU D 1 79 ? 20.155 2.392 -15.049 1.00 21.76 71 GLU D O 1
ATOM 2871 N N . SER D 1 80 ? 19.116 3.331 -13.289 1.00 20.89 72 SER D N 1
ATOM 2872 C CA . SER D 1 80 ? 17.790 3.303 -13.912 1.00 20.09 72 SER D CA 1
ATOM 2873 C C . SER D 1 80 ? 16.94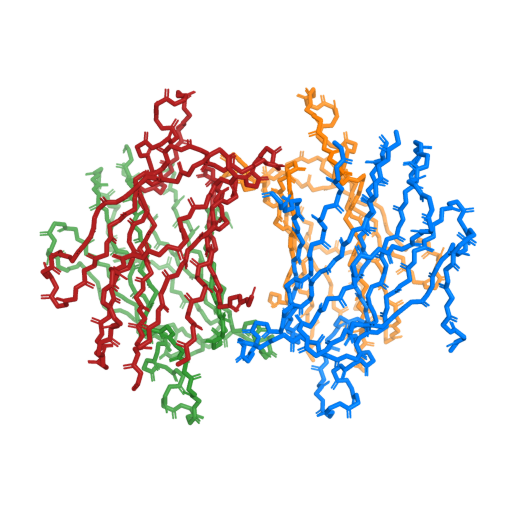0 4.429 -13.360 1.00 19.72 72 SER D C 1
ATOM 2874 O O . SER D 1 80 ? 16.977 4.687 -12.160 1.00 20.16 72 SER D O 1
ATOM 2877 N N . VAL D 1 81 ? 16.172 5.093 -14.223 1.00 19.07 73 VAL D N 1
ATOM 2878 C CA . VAL D 1 81 ? 15.229 6.114 -13.754 1.00 18.08 73 VAL D CA 1
ATOM 2879 C C . VAL D 1 81 ? 14.013 5.501 -13.053 1.00 16.90 73 VAL D C 1
ATOM 2880 O O . VAL D 1 81 ? 13.315 6.190 -12.319 1.00 16.58 73 VAL D O 1
ATOM 2884 N N . PHE D 1 82 ? 13.766 4.214 -13.273 1.00 15.61 74 PHE D N 1
ATOM 2885 C CA . PHE D 1 82 ? 12.656 3.541 -12.586 1.00 14.92 74 PHE D CA 1
ATOM 2886 C C . PHE D 1 82 ? 13.128 2.964 -11.265 1.00 14.48 74 PHE D C 1
ATOM 2887 O O . PHE D 1 82 ? 14.094 2.205 -11.221 1.00 14.71 74 PHE D O 1
ATOM 2895 N N . THR D 1 83 ? 12.441 3.330 -10.187 1.00 13.92 75 THR D N 1
ATOM 2896 C CA . THR D 1 83 ? 12.888 2.977 -8.842 1.00 13.71 75 THR D CA 1
ATOM 2897 C C . THR D 1 83 ? 12.384 1.610 -8.401 1.00 13.57 75 THR D C 1
ATOM 2898 O O . THR D 1 83 ? 13.016 0.943 -7.583 1.00 13.71 75 THR D O 1
ATOM 2902 N N . ARG D 1 84 ? 11.249 1.197 -8.957 1.00 12.73 76 ARG D N 1
ATOM 2903 C CA . ARG D 1 84 ? 10.605 -0.067 -8.615 1.00 12.74 76 ARG D CA 1
ATOM 2904 C C . ARG D 1 84 ? 9.532 -0.308 -9.673 1.00 11.81 76 ARG D C 1
ATOM 2905 O O . ARG D 1 84 ? 9.247 0.579 -10.482 1.00 12.36 76 ARG D O 1
ATOM 2913 N N . ALA D 1 85 ? 8.938 -1.494 -9.653 1.00 11.40 77 ALA D N 1
ATOM 2914 C CA . ALA D 1 85 ? 7.865 -1.839 -10.577 1.00 11.12 77 ALA D CA 1
ATOM 2915 C C . ALA D 1 85 ? 6.681 -2.399 -9.789 1.00 11.33 77 ALA D C 1
ATOM 2916 O O . ALA D 1 85 ? 6.748 -3.497 -9.239 1.00 11.29 77 ALA D O 1
ATOM 2918 N N . GLN D 1 86 ? 5.604 -1.623 -9.739 1.00 11.52 78 GLN D N 1
ATOM 2919 C CA . GLN D 1 86 ? 4.398 -1.998 -9.008 1.00 12.03 78 GLN D CA 1
ATOM 2920 C C . GLN D 1 86 ? 3.289 -2.330 -9.990 1.00 12.27 78 GLN D C 1
ATOM 2921 O O . GLN D 1 86 ? 2.982 -1.534 -10.881 1.00 12.42 78 GLN D O 1
ATOM 2927 N N . ILE D 1 87 ? 2.701 -3.509 -9.814 1.00 12.50 79 ILE D N 1
ATOM 2928 C CA . ILE D 1 87 ? 1.522 -3.925 -10.563 1.00 13.68 79 ILE D CA 1
ATOM 2929 C C . ILE D 1 87 ? 0.327 -3.831 -9.620 1.00 13.43 79 ILE D C 1
ATOM 2930 O O . ILE D 1 87 ? 0.391 -4.280 -8.476 1.00 13.11 79 ILE D O 1
ATOM 2935 N N . ASP D 1 88 ? -0.756 -3.250 -10.117 1.00 13.42 80 ASP D N 1
ATOM 2936 C CA . ASP D 1 88 ? -1.996 -3.153 -9.372 1.00 14.11 80 ASP D CA 1
ATOM 2937 C C . ASP D 1 88 ? -3.037 -3.973 -10.108 1.00 14.25 80 ASP D C 1
ATOM 2938 O O . ASP D 1 88 ? -3.342 -3.699 -11.268 1.00 12.87 80 ASP D O 1
ATOM 2943 N N . PHE D 1 89 ? -3.565 -4.992 -9.443 1.00 15.13 81 PHE D N 1
ATOM 2944 C CA . PHE D 1 89 ? -4.490 -5.897 -10.112 1.00 16.59 81 PHE D CA 1
ATOM 2945 C C . PHE D 1 89 ? -5.654 -6.299 -9.222 1.00 17.87 81 PHE D C 1
ATOM 2946 O O . PHE D 1 89 ? -5.637 -6.056 -8.018 1.00 17.50 81 PHE D O 1
ATOM 2954 N N . VAL D 1 90 ? -6.671 -6.891 -9.837 1.00 19.63 82 VAL D N 1
ATOM 2955 C CA . VAL D 1 90 ? -7.869 -7.300 -9.116 1.00 21.69 82 VAL D CA 1
ATOM 2956 C C . VAL D 1 90 ? -8.123 -8.796 -9.274 1.00 22.91 82 VAL D C 1
ATOM 2957 O O . VAL D 1 90 ? -7.997 -9.352 -10.372 1.00 23.03 82 VAL D O 1
ATOM 2961 N N . ILE D 1 91 ? -8.439 -9.446 -8.157 1.00 24.40 83 ILE D N 1
ATOM 2962 C CA . ILE D 1 91 ? -8.951 -10.812 -8.176 1.00 26.05 83 ILE D CA 1
ATOM 2963 C C . ILE D 1 91 ? -10.450 -10.697 -7.927 1.00 26.84 83 ILE D C 1
ATOM 2964 O O . ILE D 1 91 ? -10.877 -10.200 -6.883 1.00 27.10 83 ILE D O 1
ATOM 2969 N N . GLY D 1 92 ? -11.243 -11.106 -8.913 1.00 27.94 84 GLY D N 1
ATOM 2970 C CA . GLY D 1 92 ? -12.700 -11.048 -8.801 1.00 28.80 84 GLY D CA 1
ATOM 2971 C C . GLY D 1 92 ? -13.237 -12.194 -7.965 1.00 29.28 84 GLY D C 1
ATOM 2972 O O . GLY D 1 92 ? -12.650 -13.281 -7.940 1.00 30.36 84 GLY D O 1
ATOM 2973 N N . ASP D 1 97 ? -9.003 -18.580 -10.556 1.00 29.02 89 ASP D N 1
ATOM 2974 C CA . ASP D 1 97 ? -8.068 -19.274 -11.433 1.00 28.63 89 ASP D CA 1
ATOM 2975 C C . ASP D 1 97 ? -6.633 -19.143 -10.902 1.00 28.18 89 ASP D C 1
ATOM 2976 O O . ASP D 1 97 ? -6.414 -19.080 -9.690 1.00 28.93 89 ASP D O 1
ATOM 2978 N N . HIS D 1 98 ? -5.661 -19.137 -11.806 1.00 27.12 90 HIS D N 1
ATOM 2979 C CA . HIS D 1 98 ? -4.283 -18.837 -11.447 1.00 25.77 90 HIS D CA 1
ATOM 2980 C C . HIS D 1 98 ? -3.901 -17.534 -12.130 1.00 24.75 90 HIS D C 1
ATOM 2981 O O . HIS D 1 98 ? -4.257 -17.316 -13.289 1.00 24.81 90 HIS D O 1
ATOM 2988 N N . PHE D 1 99 ? -3.193 -16.671 -11.403 1.00 22.98 91 PHE D N 1
ATOM 2989 C CA . PHE D 1 99 ? -2.668 -15.431 -11.969 1.00 21.63 91 PHE D CA 1
ATOM 2990 C C . PHE D 1 99 ? -1.148 -15.508 -12.090 1.00 20.18 91 PHE D C 1
ATOM 2991 O O . PHE D 1 99 ? -0.437 -15.607 -11.094 1.00 19.68 91 PHE D O 1
ATOM 2999 N N . HIS D 1 100 ? -0.657 -15.499 -13.323 1.00 18.56 92 HIS D N 1
ATOM 3000 C CA . HIS D 1 100 ? 0.768 -15.437 -13.579 1.00 17.67 92 HIS D CA 1
ATOM 3001 C C . HIS D 1 100 ? 1.030 -14.060 -14.161 1.00 17.06 92 HIS D C 1
ATOM 3002 O O . HIS D 1 100 ? 0.552 -13.743 -15.253 1.00 16.54 92 HIS D O 1
ATOM 3009 N N . LEU D 1 101 ? 1.746 -13.231 -13.403 1.00 16.17 93 LEU D N 1
ATOM 3010 C CA . LEU D 1 101 ? 1.958 -11.831 -13.763 1.00 15.75 93 LEU D CA 1
ATOM 3011 C C . LEU D 1 101 ? 3.455 -11.494 -13.841 1.00 15.16 93 LEU D C 1
ATOM 3012 O O . LEU D 1 101 ? 4.038 -11.004 -12.872 1.00 15.72 93 LEU D O 1
ATOM 3017 N N . PRO D 1 102 ? 4.082 -11.771 -14.999 1.00 14.81 94 PRO D N 1
ATOM 3018 C CA . PRO D 1 102 ? 5.511 -11.540 -15.208 1.00 14.08 94 PRO D CA 1
ATOM 3019 C C . PRO D 1 102 ? 5.900 -10.070 -15.245 1.00 13.12 94 PRO D C 1
ATOM 3020 O O . PRO D 1 102 ? 5.068 -9.221 -15.521 1.00 12.73 94 PRO D O 1
ATOM 3024 N N . PHE D 1 103 ? 7.172 -9.789 -14.972 1.00 12.56 95 PHE D N 1
ATOM 3025 C CA . PHE D 1 103 ? 7.743 -8.470 -15.197 1.00 12.00 95 PHE D CA 1
ATOM 3026 C C . PHE D 1 103 ? 8.847 -8.635 -16.231 1.00 12.04 95 PHE D C 1
ATOM 3027 O O . PHE D 1 103 ? 9.732 -9.479 -16.063 1.00 12.83 95 PHE D O 1
ATOM 3035 N N . LEU D 1 104 ? 8.807 -7.829 -17.284 1.00 11.65 96 LEU D N 1
ATOM 3036 C CA . LEU D 1 104 ? 9.890 -7.786 -18.253 1.00 11.90 96 LEU D CA 1
ATOM 3037 C C . LEU D 1 104 ? 10.613 -6.487 -17.974 1.00 11.70 96 LEU D C 1
ATOM 3038 O O . LEU D 1 104 ? 10.036 -5.408 -18.107 1.00 12.47 96 LEU D O 1
ATOM 3043 N N . ILE D 1 105 ? 11.862 -6.578 -17.535 1.00 10.84 97 ILE D N 1
ATOM 3044 C CA . ILE D 1 105 ? 12.534 -5.389 -17.010 1.00 10.67 97 ILE D CA 1
ATOM 3045 C C . ILE D 1 105 ? 13.819 -5.005 -17.739 1.00 11.11 97 ILE D C 1
ATOM 3046 O O . ILE D 1 105 ? 14.507 -5.853 -18.299 1.00 10.88 97 ILE D O 1
ATOM 3051 N N . ALA D 1 106 ? 14.119 -3.710 -17.710 1.00 11.24 98 ALA D N 1
ATOM 3052 C CA . ALA D 1 106 ? 15.360 -3.165 -18.259 1.00 11.52 98 ALA D CA 1
ATOM 3053 C C . ALA D 1 106 ? 15.599 -1.819 -17.583 1.00 11.39 98 ALA D C 1
ATOM 3054 O O . ALA D 1 106 ? 14.653 -1.205 -17.067 1.00 11.69 98 ALA D O 1
ATOM 3056 N N . PRO D 1 107 ? 16.855 -1.341 -17.561 1.00 10.79 99 PRO D N 1
ATOM 3057 C CA . PRO D 1 107 ? 17.069 -0.020 -16.970 1.00 10.96 99 PRO D CA 1
ATOM 3058 C C . PRO D 1 107 ? 16.214 1.104 -17.577 1.00 11.15 99 PRO D C 1
ATOM 3059 O O . PRO D 1 107 ? 15.868 2.050 -16.875 1.00 11.88 99 PRO D O 1
ATOM 3063 N N . GLY D 1 108 ? 15.839 0.988 -18.851 1.00 11.28 100 GLY D N 1
ATOM 3064 C CA . GLY D 1 108 ? 15.088 2.061 -19.505 1.00 11.35 100 GLY D CA 1
ATOM 3065 C C . GLY D 1 108 ? 13.622 1.769 -19.774 1.00 11.32 100 GLY D C 1
ATOM 3066 O O . GLY D 1 108 ? 12.974 2.506 -20.515 1.00 11.59 100 GLY D O 1
ATOM 3067 N N . GLY D 1 109 ? 13.084 0.724 -19.149 1.00 11.54 101 GLY D N 1
ATOM 3068 C CA . GLY D 1 109 ? 11.675 0.403 -19.317 1.00 11.52 101 GLY D CA 1
ATOM 3069 C C . GLY D 1 109 ? 11.267 -0.923 -18.722 1.00 11.43 101 GLY D C 1
ATOM 3070 O O . GLY D 1 109 ? 12.104 -1.792 -18.466 1.00 11.35 101 GLY D O 1
ATOM 3071 N N . TRP D 1 110 ? 9.969 -1.081 -18.491 1.00 11.25 102 TRP D N 1
ATOM 3072 C CA . TRP D 1 110 ? 9.455 -2.352 -18.013 1.00 10.83 102 TRP D CA 1
ATOM 3073 C C . TRP D 1 110 ? 8.006 -2.585 -18.438 1.00 11.24 102 TRP D C 1
ATOM 3074 O O . TRP D 1 110 ? 7.287 -1.636 -18.793 1.00 10.59 102 TRP D O 1
ATOM 3085 N N . SER D 1 111 ? 7.609 -3.855 -18.411 1.00 11.79 103 SER D N 1
ATOM 3086 C CA . SER D 1 111 ? 6.300 -4.300 -18.873 1.00 13.03 103 SER D CA 1
ATOM 3087 C C . SER D 1 111 ? 5.772 -5.361 -17.942 1.00 12.97 103 SER D C 1
ATOM 3088 O O . SER D 1 111 ? 6.536 -6.068 -17.277 1.00 12.59 103 SER D O 1
ATOM 3091 N N . THR D 1 112 ? 4.454 -5.492 -17.937 1.00 13.16 104 THR D N 1
ATOM 3092 C CA . THR D 1 112 ? 3.799 -6.635 -17.345 1.00 13.85 104 THR D CA 1
ATOM 3093 C C . THR D 1 112 ? 2.632 -7.061 -18.224 1.00 14.44 104 THR D C 1
ATOM 3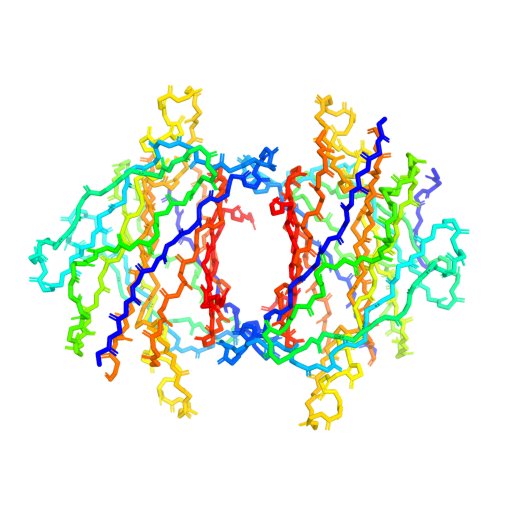094 O O . THR D 1 112 ? 2.168 -6.313 -19.091 1.00 13.99 104 THR D O 1
ATOM 3098 N N . TYR D 1 113 ? 2.156 -8.272 -17.989 1.00 15.49 105 TYR D N 1
ATOM 3099 C CA . TYR D 1 113 ? 0.989 -8.773 -18.684 1.00 16.51 105 TYR D CA 1
ATOM 3100 C C . TYR D 1 113 ? 0.453 -9.941 -17.894 1.00 17.27 105 TYR D C 1
ATOM 3101 O O . TYR D 1 113 ? 1.113 -10.438 -16.980 1.00 16.76 105 TYR D O 1
ATOM 3110 N N . ARG D 1 114 ? -0.747 -10.383 -18.239 1.00 18.12 106 ARG D N 1
ATOM 3111 C CA . ARG D 1 114 ? -1.220 -11.617 -17.669 1.00 19.89 106 ARG D CA 1
ATOM 3112 C C . ARG D 1 114 ? -0.797 -12.770 -18.565 1.00 20.83 106 ARG D C 1
ATOM 3113 O O . ARG D 1 114 ? -1.264 -12.888 -19.704 1.00 20.58 106 ARG D O 1
ATOM 3121 N N . GLY D 1 115 ? 0.108 -13.596 -18.046 1.00 21.67 107 GLY D N 1
ATOM 3122 C CA . GLY D 1 115 ? 0.624 -14.750 -18.777 1.00 23.10 107 GLY D CA 1
ATOM 3123 C C . GLY D 1 115 ? -0.203 -15.987 -18.496 1.00 24.16 107 GLY D C 1
ATOM 3124 O O . GLY D 1 115 ? -1.344 -15.888 -18.039 1.00 24.25 107 GLY D O 1
ATOM 3125 N N . SER D 1 116 ? 0.379 -17.150 -18.773 1.00 25.16 108 SER D N 1
ATOM 3126 C CA . SER D 1 116 ? -0.272 -18.433 -18.504 1.00 26.45 108 SER D CA 1
ATOM 3127 C C . SER D 1 116 ? 0.753 -19.525 -18.196 1.00 26.97 108 SER D C 1
ATOM 3128 O O . SER D 1 116 ? 1.948 -19.370 -18.455 1.00 27.27 108 SER D O 1
#

Radius of gyration: 20.7 Å; Cα contacts (8 Å, |Δi|>4): 1308; chains: 4; bounding box: 48×59×58 Å

Secondary structure (DSSP, 8-state):
---B---B-EEEEEEETTTTEE-TT-EEEEEETTEEEEEEE--TTSEE--S-SSPBPSSEEEEEE-HHHHHHHTT---SEEEEEEEEE---EE--EEEETTEEEEE---/--BEEEEEEEETTTTEE-TT-EEEEEETTEEEEEEE--TTSEE--S-SSPBPSEEEEEEE-HHHHHHHTT---SEEEEEEEEEE---EEE--EEEETTEEEEE--/-BEEEEEEEETTTTEE-TT-EEEEEETTEEEEEEE--TTSEE--S-SSPBPSEEEEEEE-HHHHHHHTT---SEEEEEEEEEE---EEE--EEEETTEEEEE---/-EEEEEEEETTTTEE-TT-EEEEEETTEEEEEEE--TTSEE--S-SSPPPSEEEEEEE-HHHHHHHTT---SEEEEEEEEEE--EEE--EEEETTEEEEE---